Protein 8HF2 (pdb70)

Structure (mmCIF, N/CA/C/O backbone):
data_8HF2
#
_entry.id   8HF2
#
_cell.length_a   1.00
_cell.length_b   1.00
_cell.length_c   1.00
_cell.angle_alpha   90.00
_cell.angle_beta   90.00
_cell.angle_gamma   90.00
#
_symmetry.space_group_name_H-M   'P 1'
#
loop_
_atom_site.group_PDB
_atom_site.id
_atom_site.type_symbol
_atom_site.label_atom_id
_atom_site.label_alt_id
_atom_site.label_comp_id
_atom_site.label_asym_id
_atom_site.label_entity_id
_atom_site.label_seq_id
_atom_site.pdbx_PDB_ins_code
_atom_site.Cartn_x
_atom_site.Cartn_y
_atom_site.Cartn_z
_atom_site.occupancy
_atom_site.B_iso_or_equiv
_atom_site.auth_seq_id
_atom_site.auth_comp_id
_atom_site.auth_asym_id
_atom_site.auth_atom_id
_atom_site.pdbx_PDB_model_num
ATOM 1 N N . VAL A 1 19 ? 118.796 145.821 157.079 1.00 109.56 19 VAL A N 1
ATOM 2 C CA . VAL A 1 19 ? 119.818 144.867 156.672 1.00 109.56 19 VAL A CA 1
ATOM 3 C C . VAL A 1 19 ? 119.362 144.152 155.408 1.00 109.56 19 VAL A C 1
ATOM 4 O O . VAL A 1 19 ? 120.170 143.581 154.680 1.00 109.56 19 VAL A O 1
ATOM 8 N N . LYS A 1 20 ? 118.052 144.194 155.157 1.00 113.47 20 LYS A N 1
ATOM 9 C CA . LYS A 1 20 ? 117.499 143.696 153.901 1.00 113.47 20 LYS A CA 1
ATOM 10 C C . LYS A 1 20 ? 118.331 144.132 152.701 1.00 113.47 20 LYS A C 1
ATOM 11 O O . LYS A 1 20 ? 118.415 143.415 151.689 1.00 113.47 20 LYS A O 1
ATOM 17 N N . PHE A 1 21 ? 118.968 145.294 152.813 1.00 110.98 21 PHE A N 1
ATOM 18 C CA . PHE A 1 21 ? 119.529 145.975 151.658 1.00 110.98 21 PHE A CA 1
ATOM 19 C C . PHE A 1 21 ? 120.575 145.126 150.953 1.00 110.98 21 PHE A C 1
ATOM 20 O O . PHE A 1 21 ? 120.512 144.924 149.735 1.00 110.98 21 PHE A O 1
ATOM 28 N N . THR A 1 22 ? 121.569 144.654 151.701 1.00 103.62 22 THR A N 1
ATOM 29 C CA . THR A 1 22 ? 122.669 143.924 151.088 1.00 103.62 22 THR A CA 1
ATOM 30 C C . THR A 1 22 ? 122.172 142.672 150.388 1.00 103.62 22 THR A C 1
ATOM 31 O O . THR A 1 22 ? 122.671 142.308 149.321 1.00 103.62 22 THR A O 1
ATOM 35 N N . THR A 1 23 ? 121.200 141.994 150.987 1.00 98.97 23 THR A N 1
ATOM 36 C CA . THR A 1 23 ? 120.649 140.796 150.372 1.00 98.97 23 THR A CA 1
ATOM 37 C C . THR A 1 23 ? 120.020 141.137 149.039 1.00 98.97 23 THR A C 1
ATOM 38 O O . THR A 1 23 ? 120.297 140.501 148.008 1.00 98.97 23 THR A O 1
ATOM 42 N N . TYR A 1 24 ? 119.132 142.124 149.061 1.00 98.08 24 TYR A N 1
ATOM 43 C CA . TYR A 1 24 ? 118.517 142.600 147.836 1.00 98.08 24 TYR A CA 1
ATOM 44 C C . TYR A 1 24 ? 119.579 142.842 146.779 1.00 98.08 24 TYR A C 1
ATOM 45 O O . TYR A 1 24 ? 119.502 142.324 145.657 1.00 98.08 24 TYR A O 1
ATOM 54 N N . SER A 1 25 ? 120.608 143.596 147.156 1.00 97.54 25 SER A N 1
ATOM 55 C CA . SER A 1 25 ? 121.631 144.004 146.203 1.00 97.54 25 SER A CA 1
ATOM 56 C C . SER A 1 25 ? 122.362 142.793 145.639 1.00 97.54 25 SER A C 1
ATOM 57 O O . SER A 1 25 ? 122.587 142.691 144.429 1.00 97.54 25 SER A O 1
ATOM 60 N N . ALA A 1 26 ? 122.754 141.872 146.504 1.00 92.46 26 ALA A N 1
ATOM 61 C CA . ALA A 1 26 ? 123.519 140.726 146.040 1.00 92.46 26 ALA A CA 1
ATOM 62 C C . ALA A 1 26 ? 122.710 139.920 145.047 1.00 92.46 26 ALA A C 1
ATOM 63 O O . ALA A 1 26 ? 123.173 139.610 143.938 1.00 92.46 26 ALA A O 1
ATOM 65 N N . ALA A 1 27 ? 121.485 139.575 145.421 1.00 87.79 27 ALA A N 1
ATOM 66 C CA . ALA A 1 27 ? 120.682 138.722 144.564 1.00 87.79 27 ALA A CA 1
ATOM 67 C C . ALA A 1 27 ? 120.412 139.393 143.226 1.00 87.79 27 ALA A C 1
ATOM 68 O O . ALA A 1 27 ? 120.447 138.751 142.158 1.00 87.79 27 ALA A O 1
ATOM 70 N N . VAL A 1 28 ? 120.160 140.700 143.255 1.00 86.90 28 VAL A N 1
ATOM 71 C CA . VAL A 1 28 ? 119.859 141.403 142.020 1.00 86.90 28 VAL A CA 1
ATOM 72 C C . VAL A 1 28 ? 121.090 141.442 141.137 1.00 86.90 28 VAL A C 1
ATOM 73 O O . VAL A 1 28 ? 121.019 141.252 139.918 1.00 86.90 28 VAL A O 1
ATOM 77 N N . HIS A 1 29 ? 122.252 141.693 141.745 1.00 85.95 29 HIS A N 1
ATOM 78 C CA . HIS A 1 29 ? 123.506 141.591 141.022 1.00 85.95 29 HIS A CA 1
ATOM 79 C C . HIS A 1 29 ? 123.572 140.266 140.287 1.00 85.95 29 HIS A C 1
ATOM 80 O O . HIS A 1 29 ? 123.870 140.204 139.085 1.00 85.95 29 HIS A O 1
ATOM 87 N N . LYS A 1 30 ? 123.248 139.197 141.003 1.00 78.94 30 LYS A N 1
ATOM 88 C CA . LYS A 1 30 ? 123.373 137.869 140.434 1.00 78.94 30 LYS A CA 1
ATOM 89 C C . LYS A 1 30 ? 122.534 137.745 139.171 1.00 78.94 30 LYS A C 1
ATOM 90 O O . LYS A 1 30 ? 123.045 137.446 138.084 1.00 78.94 30 LYS A O 1
ATOM 96 N N . VAL A 1 31 ? 121.236 137.999 139.292 1.00 77.07 31 VAL A N 1
ATOM 97 C CA . VAL A 1 31 ? 120.380 137.734 138.140 1.00 77.07 31 VAL A CA 1
ATOM 98 C C . VAL A 1 31 ? 120.693 138.688 137.011 1.00 77.07 31 VAL A C 1
ATOM 99 O O . VAL A 1 31 ? 120.522 138.354 135.832 1.00 77.07 31 VAL A O 1
ATOM 103 N N . LEU A 1 32 ? 121.096 139.907 137.337 1.00 70.94 32 LEU A N 1
ATOM 104 C CA . LEU A 1 32 ? 121.399 140.850 136.285 1.00 70.94 32 LEU A CA 1
ATOM 105 C C . LEU A 1 32 ? 122.555 140.349 135.439 1.00 70.94 32 LEU A C 1
ATOM 106 O O . LEU A 1 32 ? 122.496 140.376 134.199 1.00 70.94 32 LEU A O 1
ATOM 111 N N . VAL A 1 33 ? 123.614 139.885 136.095 1.00 65.75 33 VAL A N 1
ATOM 112 C CA . VAL A 1 33 ? 124.687 139.236 135.355 1.00 65.75 33 VAL A CA 1
ATOM 113 C C . VAL A 1 33 ? 124.122 138.111 134.505 1.00 65.75 33 VAL A C 1
ATOM 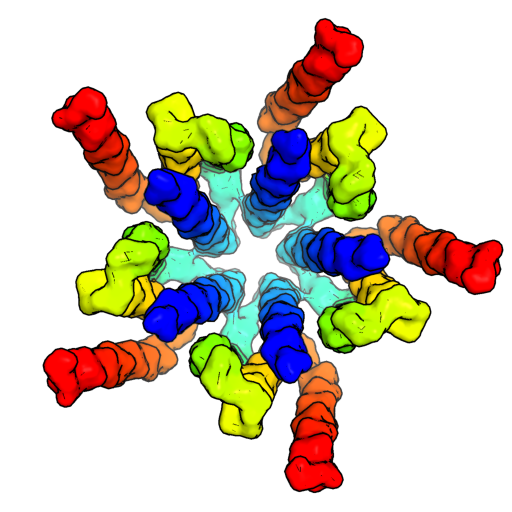114 O O . VAL A 1 33 ? 124.481 137.954 133.327 1.00 65.75 33 VAL A O 1
ATOM 118 N N . MET A 1 34 ? 123.223 137.313 135.085 1.00 67.35 34 MET A N 1
ATOM 119 C CA . MET A 1 34 ? 122.661 136.194 134.339 1.00 67.35 34 MET A CA 1
ATOM 120 C C . MET A 1 34 ? 122.098 136.672 133.006 1.00 67.35 34 MET A C 1
ATOM 121 O O . MET A 1 34 ? 122.503 136.202 131.935 1.00 67.35 34 MET A O 1
ATOM 126 N N . VAL A 1 35 ? 121.176 137.629 133.057 1.00 68.19 35 VAL A N 1
ATOM 127 C CA . VAL A 1 35 ? 120.452 137.996 131.844 1.00 68.19 35 VAL A CA 1
ATOM 128 C C . VAL A 1 35 ? 121.386 138.657 130.853 1.00 68.19 35 VAL A C 1
ATOM 129 O O . VAL A 1 35 ? 121.250 138.482 129.637 1.00 68.19 35 VAL A O 1
ATOM 133 N N . ASN A 1 36 ? 122.322 139.470 131.337 1.00 63.00 36 ASN A N 1
ATOM 134 C CA . ASN A 1 36 ? 123.260 140.076 130.404 1.00 63.00 36 ASN A CA 1
ATOM 135 C C . ASN A 1 36 ? 124.002 139.003 129.621 1.00 63.00 36 ASN A C 1
ATOM 136 O O . ASN A 1 36 ? 124.094 139.050 128.382 1.00 63.00 36 ASN A O 1
ATOM 141 N N . ALA A 1 37 ? 124.537 138.012 130.326 1.00 57.59 37 ALA A N 1
ATOM 142 C CA . ALA A 1 37 ? 125.274 136.981 129.625 1.00 57.59 37 ALA A CA 1
ATOM 143 C C . ALA A 1 37 ? 124.375 136.260 128.652 1.00 57.59 37 ALA A C 1
ATOM 144 O O . ALA A 1 37 ? 124.789 135.917 127.542 1.00 57.59 37 ALA A O 1
ATOM 146 N N . GLY A 1 38 ? 123.135 136.033 129.047 1.00 66.49 38 GLY A N 1
ATOM 147 C CA . GLY A 1 38 ? 122.224 135.329 128.167 1.00 66.49 38 GLY A CA 1
ATOM 148 C C . GLY A 1 38 ? 121.942 136.096 126.888 1.00 66.49 38 GLY A C 1
ATOM 149 O O . GLY A 1 38 ? 121.819 135.512 125.809 1.00 66.49 38 GLY A O 1
ATOM 150 N N . ILE A 1 39 ? 121.839 137.419 126.990 1.00 62.91 39 ILE A N 1
ATOM 151 C CA . ILE A 1 39 ? 121.522 138.183 125.798 1.00 62.91 39 ILE A CA 1
ATOM 152 C C . ILE A 1 39 ? 122.709 138.166 124.868 1.00 62.91 39 ILE A C 1
ATOM 153 O O . ILE A 1 39 ? 122.559 138.089 123.638 1.00 62.91 39 ILE A O 1
ATOM 158 N N . LEU A 1 40 ? 123.906 138.239 125.436 1.00 58.23 40 LEU A N 1
ATOM 159 C CA . LEU A 1 40 ? 125.085 138.091 124.604 1.00 58.23 40 LEU A CA 1
ATOM 160 C C . LEU A 1 40 ? 125.089 136.724 123.944 1.00 58.23 40 LEU A C 1
ATOM 161 O O . LEU A 1 40 ? 125.418 136.586 122.755 1.00 58.23 40 LEU A O 1
ATOM 166 N N . GLY A 1 41 ? 124.682 135.707 124.691 1.00 63.58 41 GLY A N 1
ATOM 167 C CA . GLY A 1 41 ? 124.596 134.382 124.120 1.00 63.58 41 GLY A CA 1
ATOM 168 C C . GLY A 1 41 ? 123.698 134.369 122.910 1.00 63.58 41 GLY A C 1
ATOM 169 O O . GLY A 1 41 ? 124.060 133.852 121.852 1.00 63.58 41 GLY A O 1
ATOM 170 N N . LEU A 1 42 ? 122.524 134.963 123.042 1.00 66.63 42 LEU A N 1
ATOM 171 C CA . LEU A 1 42 ? 121.612 135.040 121.914 1.00 66.63 42 LEU A CA 1
ATOM 172 C C . LEU A 1 42 ? 122.275 135.688 120.721 1.00 66.63 42 LEU A C 1
ATOM 173 O O . LEU A 1 42 ? 122.446 135.052 119.676 1.00 66.63 42 LEU A O 1
ATOM 178 N N . LEU A 1 43 ? 122.689 136.936 120.855 1.00 67.72 43 LEU A N 1
ATOM 179 C CA . LEU A 1 43 ? 123.209 137.579 119.663 1.00 67.72 43 LEU A CA 1
ATOM 180 C C . LEU A 1 43 ? 124.561 137.023 119.247 1.00 67.72 43 LEU A C 1
ATOM 181 O O . LEU A 1 43 ? 125.178 137.572 118.331 1.00 67.72 43 LEU A O 1
ATOM 186 N N . GLN A 1 44 ? 125.021 135.932 119.854 1.00 62.70 44 GLN A N 1
ATOM 187 C CA . GLN A 1 44 ? 125.993 135.105 119.156 1.00 62.70 44 GLN A CA 1
ATOM 188 C C . GLN A 1 44 ? 125.379 134.368 117.998 1.00 62.70 44 GLN A C 1
ATOM 189 O O . GLN A 1 44 ? 126.056 133.564 117.352 1.00 62.70 44 GLN A O 1
ATOM 195 N N . LEU A 1 45 ? 124.113 134.636 117.723 1.00 67.38 45 LEU A N 1
ATOM 196 C CA . LEU A 1 45 ? 123.317 133.810 116.843 1.00 67.38 45 LEU A CA 1
ATOM 197 C C . LEU A 1 45 ? 122.484 134.659 115.905 1.00 67.38 45 LEU A C 1
ATOM 198 O O . LEU A 1 45 ? 121.292 134.405 115.714 1.00 67.38 45 LEU A O 1
ATOM 203 N N . VAL A 1 46 ? 123.102 135.664 115.308 1.00 71.37 46 VAL A N 1
ATOM 204 C CA . VAL A 1 46 ? 122.381 136.725 114.636 1.00 71.37 46 VAL A CA 1
ATOM 205 C C . VAL A 1 46 ? 122.345 136.477 113.144 1.00 71.37 46 VAL A C 1
ATOM 206 O O . VAL A 1 46 ? 121.290 136.181 112.574 1.00 71.37 46 VAL A O 1
ATOM 210 N N . SER A 1 47 ? 123.502 136.590 112.506 1.00 75.15 47 SER A N 1
ATOM 211 C CA . SER A 1 47 ? 123.562 136.512 111.055 1.00 75.15 47 SER A CA 1
ATOM 212 C C . SER A 1 47 ? 124.825 135.785 110.647 1.00 75.15 47 SER A C 1
ATOM 213 O O . SER A 1 47 ? 125.923 136.342 110.724 1.00 75.15 47 SER A O 1
ATOM 216 N N . GLN A 1 48 ? 124.658 134.552 110.196 1.00 83.70 48 GLN A N 1
ATOM 217 C CA . GLN A 1 48 ? 125.663 133.966 109.334 1.00 83.70 48 GLN A CA 1
ATOM 218 C C . GLN A 1 48 ? 125.655 134.633 107.964 1.00 83.70 48 GLN A C 1
ATOM 219 O O . GLN A 1 48 ? 126.492 134.298 107.119 1.00 83.70 48 GLN A O 1
ATOM 225 N N . GLN A 1 49 ? 124.734 135.576 107.740 1.00 77.36 49 GLN A N 1
ATOM 226 C CA . GLN A 1 49 ? 124.623 136.265 106.460 1.00 77.36 49 GLN A CA 1
ATOM 227 C C . GLN A 1 49 ? 125.596 137.432 106.388 1.00 77.36 49 GLN A C 1
ATOM 228 O O . GLN A 1 49 ? 126.474 137.474 105.520 1.00 77.36 49 GLN A O 1
ATOM 234 N N . SER A 1 50 ? 125.448 138.385 107.298 1.00 81.01 50 SER A N 1
ATOM 235 C CA . SER A 1 50 ? 126.250 139.594 107.327 1.00 81.01 50 SER A CA 1
ATOM 236 C C . SER A 1 50 ? 126.745 139.838 108.740 1.00 81.01 50 SER A C 1
ATOM 237 O O . SER A 1 50 ? 126.423 139.105 109.678 1.00 81.01 50 SER A O 1
ATOM 240 N N . SER A 1 51 ? 127.529 140.896 108.876 1.00 77.15 51 SER A N 1
ATOM 241 C CA . SER A 1 51 ? 128.056 141.301 110.161 1.00 77.15 51 SER A CA 1
ATOM 242 C C . SER A 1 51 ? 127.177 142.384 110.765 1.00 77.15 51 SER A C 1
ATOM 243 O O . SER A 1 51 ? 126.563 143.177 110.046 1.00 77.15 51 SER A O 1
ATOM 246 N N . VAL A 1 52 ? 127.109 142.395 112.090 1.00 78.22 52 VAL A N 1
ATOM 247 C CA . VAL A 1 52 ? 126.379 143.400 112.847 1.00 78.22 52 VAL A CA 1
ATOM 248 C C . VAL A 1 52 ? 127.221 144.002 113.942 1.00 78.22 52 VAL A C 1
ATOM 249 O O . VAL A 1 52 ? 126.722 144.817 114.718 1.00 78.22 52 VAL A O 1
ATOM 253 N N . LEU A 1 53 ? 128.467 143.580 114.063 1.00 79.52 53 LEU A N 1
ATOM 254 C CA . LEU A 1 53 ? 129.393 144.306 114.900 1.00 79.52 53 LEU A CA 1
ATOM 255 C C . LEU A 1 53 ? 129.634 145.708 114.377 1.00 79.52 53 LEU A C 1
ATOM 256 O O . LEU A 1 53 ? 129.751 146.645 115.171 1.00 79.52 53 LEU A O 1
ATOM 261 N N . GLU A 1 54 ? 129.707 145.869 113.061 1.00 85.84 54 GLU A N 1
ATOM 262 C CA . GLU A 1 54 ? 129.924 147.176 112.454 1.00 85.84 54 GLU A CA 1
ATOM 263 C C . GLU A 1 54 ? 128.625 147.960 112.433 1.00 85.84 54 GLU A C 1
ATOM 264 O O . GLU A 1 54 ? 128.513 149.018 113.059 1.00 85.84 54 GLU A O 1
ATOM 270 N N . THR A 1 55 ? 127.629 147.449 111.723 1.00 85.71 55 THR A N 1
ATOM 271 C CA . THR A 1 55 ? 126.285 147.952 111.901 1.00 85.71 55 THR A CA 1
ATOM 272 C C . THR A 1 55 ? 125.956 147.992 113.382 1.00 85.71 55 THR A C 1
ATOM 273 O O . THR A 1 55 ? 126.459 147.190 114.170 1.00 85.71 55 THR A O 1
ATOM 277 N N . HIS A 1 56 ? 125.120 148.946 113.764 1.00 88.03 56 HIS A N 1
ATOM 278 C CA . HIS A 1 56 ? 124.710 149.116 115.150 1.00 88.03 56 HIS A CA 1
ATOM 279 C C . HIS A 1 56 ? 125.900 149.324 116.084 1.00 88.03 56 HIS A C 1
ATOM 280 O O . HIS A 1 56 ? 125.758 149.226 117.306 1.00 88.03 56 HIS A O 1
ATOM 287 N N . LYS A 1 57 ? 127.070 149.628 115.513 1.00 88.18 57 LYS A N 1
ATOM 288 C CA . LYS A 1 57 ? 128.276 149.852 116.301 1.00 88.18 57 LYS A CA 1
ATOM 289 C C . LYS A 1 57 ? 127.981 150.638 117.565 1.00 88.18 57 LYS A C 1
ATOM 290 O O . LYS A 1 57 ? 128.454 150.297 118.658 1.00 88.18 57 LYS A O 1
ATOM 296 N N . ALA A 1 58 ? 127.190 151.692 117.427 1.00 90.49 58 ALA A N 1
ATOM 297 C CA . ALA A 1 58 ? 127.015 152.639 118.512 1.00 90.49 58 ALA A CA 1
ATOM 298 C C . ALA A 1 58 ? 126.583 151.933 119.782 1.00 90.49 58 ALA A C 1
ATOM 299 O O . ALA A 1 58 ? 127.030 152.274 120.886 1.00 90.49 58 ALA A O 1
ATOM 301 N N . ALA A 1 59 ? 125.718 150.935 119.642 1.00 86.78 59 ALA A N 1
ATOM 302 C CA . ALA A 1 59 ? 125.152 150.295 120.817 1.00 86.78 59 ALA A CA 1
ATOM 303 C C . ALA A 1 59 ? 126.239 149.625 121.638 1.00 86.78 59 ALA A C 1
ATOM 304 O O . ALA A 1 59 ? 126.342 149.845 122.846 1.00 86.78 59 ALA A O 1
ATOM 306 N N . PHE A 1 60 ? 127.072 148.816 120.990 1.00 82.25 60 PHE A N 1
ATOM 307 C CA . PHE A 1 60 ? 128.175 148.183 121.699 1.00 82.25 60 PHE A CA 1
ATOM 308 C C . PHE A 1 60 ? 129.114 149.232 122.269 1.00 82.25 60 PHE A C 1
ATOM 309 O O . PHE A 1 60 ? 129.608 149.107 123.407 1.00 82.25 60 PHE A O 1
ATOM 317 N N . LEU A 1 61 ? 129.383 150.269 121.479 1.00 88.87 61 LEU A N 1
ATOM 318 C CA . LEU A 1 61 ? 130.332 151.285 121.905 1.00 88.87 61 LEU A CA 1
ATOM 319 C C . LEU A 1 61 ? 129.870 151.935 123.195 1.00 88.87 61 LEU A C 1
ATOM 320 O O . LEU A 1 61 ? 130.687 152.331 124.033 1.00 88.87 61 LEU A O 1
ATOM 325 N N . CYS A 1 62 ? 128.559 152.035 123.377 1.00 86.71 62 CYS A N 1
ATOM 326 C CA . CYS A 1 62 ? 128.037 152.568 124.628 1.00 86.71 62 CYS A CA 1
ATOM 327 C C . CYS A 1 62 ? 127.965 151.478 125.683 1.00 86.71 62 CYS A C 1
ATOM 328 O O . CYS A 1 62 ? 128.109 151.744 126.883 1.00 86.71 62 CYS A O 1
ATOM 331 N N . PHE A 1 63 ? 127.759 150.248 125.234 1.00 84.18 63 PHE A N 1
ATOM 332 C CA . PHE A 1 63 ? 127.574 149.138 126.148 1.00 84.18 63 PHE A CA 1
ATOM 333 C C . PHE A 1 63 ? 128.783 148.968 127.039 1.00 84.18 63 PHE A C 1
ATOM 334 O O . PHE A 1 63 ? 128.662 148.743 128.251 1.00 84.18 63 PHE A O 1
ATOM 342 N N . CYS A 1 64 ? 129.964 149.014 126.434 1.00 86.36 64 CYS A N 1
ATOM 343 C CA . CYS A 1 64 ? 131.173 148.754 127.206 1.00 86.36 64 CYS A CA 1
ATOM 344 C C . CYS A 1 64 ? 131.287 149.734 128.370 1.00 86.36 64 CYS A C 1
ATOM 345 O O . CYS A 1 64 ? 131.433 149.335 129.534 1.00 86.36 64 CYS A O 1
ATOM 348 N N . VAL A 1 65 ? 131.197 151.025 128.070 1.00 83.70 65 VAL A N 1
ATOM 349 C CA . VAL A 1 65 ? 131.358 152.013 129.127 1.00 83.70 65 VAL A CA 1
ATOM 350 C C . VAL A 1 65 ? 130.241 151.869 130.144 1.00 83.70 65 VAL A C 1
ATOM 351 O O . VAL A 1 65 ? 130.452 152.059 131.347 1.00 83.70 65 VAL A O 1
ATOM 355 N N . PHE A 1 66 ? 129.043 151.533 129.682 1.00 83.40 66 PHE A N 1
ATOM 356 C CA . PHE A 1 66 ? 127.926 151.367 130.598 1.00 83.40 66 PHE A CA 1
ATOM 357 C C . PHE A 1 66 ? 128.228 150.310 131.647 1.00 83.40 66 PHE A C 1
ATOM 358 O O . PHE A 1 66 ? 128.232 150.576 132.855 1.00 83.40 66 PHE A O 1
ATOM 366 N N . ILE A 1 67 ? 128.472 149.084 131.198 1.00 80.43 67 ILE A N 1
ATOM 367 C CA . ILE A 1 67 ? 128.753 148.015 132.139 1.00 80.43 67 ILE A CA 1
ATOM 368 C C . ILE A 1 67 ? 129.981 148.346 132.965 1.00 80.43 67 ILE A C 1
ATOM 369 O O . ILE A 1 67 ? 130.156 147.833 134.078 1.00 80.43 67 ILE A O 1
ATOM 374 N N . LEU A 1 68 ? 130.858 149.207 132.452 1.00 83.18 68 LEU A N 1
ATOM 375 C CA . LEU A 1 68 ? 132.010 149.583 133.258 1.00 83.18 68 LEU A CA 1
ATOM 376 C C . LEU A 1 68 ? 131.578 150.427 134.442 1.00 83.18 68 LEU A C 1
ATOM 377 O O . LEU A 1 68 ? 132.026 150.215 135.580 1.00 83.18 68 LEU A O 1
ATOM 382 N N . PHE A 1 69 ? 130.720 151.409 134.179 1.00 83.48 69 PHE A N 1
ATOM 383 C CA . PHE A 1 69 ? 130.057 152.111 135.265 1.00 83.48 69 PHE A CA 1
ATOM 384 C C . PHE A 1 69 ? 129.463 151.112 136.241 1.00 83.48 69 PHE A C 1
ATOM 385 O O . PHE A 1 69 ? 129.601 151.251 137.464 1.00 83.48 69 PHE A O 1
ATOM 393 N N . TYR A 1 70 ? 128.838 150.071 135.709 1.00 80.79 70 TYR A N 1
ATOM 394 C CA . TYR A 1 70 ? 128.216 149.069 136.561 1.00 80.79 70 TYR A CA 1
ATOM 395 C C . TYR A 1 70 ? 129.223 148.486 137.541 1.00 80.79 70 TYR A C 1
ATOM 396 O O . TYR A 1 70 ? 129.001 148.470 138.760 1.00 80.79 70 TYR A O 1
ATOM 405 N N . ALA A 1 71 ? 130.332 147.984 137.007 1.00 83.71 71 ALA A N 1
ATOM 406 C CA . ALA A 1 71 ? 131.323 147.316 137.845 1.00 83.71 71 ALA A CA 1
ATOM 407 C C . ALA A 1 71 ? 131.869 148.265 138.898 1.00 83.71 71 ALA A C 1
ATOM 408 O O . ALA A 1 71 ? 131.941 147.929 140.092 1.00 83.71 71 ALA A O 1
ATOM 410 N N . VAL A 1 72 ? 132.274 149.462 138.472 1.00 87.01 72 VAL A N 1
ATOM 411 C CA . VAL A 1 72 ? 132.887 150.386 139.415 1.00 87.01 72 VAL A CA 1
ATOM 412 C C . VAL A 1 72 ? 131.910 150.834 140.480 1.00 87.01 72 VAL A C 1
ATOM 413 O O . VAL A 1 72 ? 132.334 151.253 141.561 1.00 87.01 72 VAL A O 1
ATOM 417 N N . LEU A 1 73 ? 130.616 150.776 140.200 1.00 90.83 73 LEU A N 1
ATOM 418 C CA . LEU A 1 73 ? 129.660 151.068 141.253 1.00 90.83 73 LEU A CA 1
ATOM 419 C C . LEU A 1 73 ? 129.561 149.916 142.236 1.00 90.83 73 LEU A C 1
ATOM 420 O O . LEU A 1 73 ? 129.674 150.118 143.454 1.00 90.83 73 LEU A O 1
ATOM 425 N N . ARG A 1 74 ? 129.368 148.709 141.719 1.00 86.72 74 ARG A N 1
ATOM 426 C CA . ARG A 1 74 ? 129.202 147.563 142.602 1.00 86.72 74 ARG A CA 1
ATOM 427 C C . ARG A 1 74 ? 130.383 147.435 143.548 1.00 86.72 74 ARG A C 1
ATOM 428 O O . ARG A 1 74 ? 130.228 146.995 144.693 1.00 86.72 74 ARG A O 1
ATOM 436 N N . VAL A 1 75 ? 131.575 147.804 143.087 1.00 89.92 75 VAL A N 1
ATOM 437 C CA . VAL A 1 75 ? 132.747 147.601 143.933 1.00 89.92 75 VAL A CA 1
ATOM 438 C C . VAL A 1 75 ? 132.663 148.462 145.177 1.00 89.92 75 VAL A C 1
ATOM 439 O O . VAL A 1 75 ? 132.795 147.964 146.301 1.00 89.92 75 VAL A O 1
ATOM 443 N N . ARG A 1 76 ? 132.446 149.758 145.011 1.00 97.92 76 ARG A N 1
ATOM 444 C CA . ARG A 1 76 ? 132.367 150.611 146.178 1.00 97.92 76 ARG A CA 1
ATOM 445 C C . ARG A 1 76 ? 131.162 150.248 147.020 1.00 97.92 76 ARG A C 1
ATOM 446 O O . ARG A 1 76 ? 131.193 150.398 148.248 1.00 97.92 76 ARG A O 1
ATOM 454 N N . GLU A 1 77 ? 130.098 149.758 146.386 1.00 102.24 77 GLU A N 1
ATOM 455 C CA . GLU A 1 77 ? 128.952 149.302 147.161 1.00 102.24 77 GLU A CA 1
ATOM 456 C C . GLU A 1 77 ? 129.365 148.202 148.123 1.00 102.24 77 GLU A C 1
ATOM 457 O O . GLU A 1 77 ? 129.139 148.295 149.334 1.00 102.24 77 GLU A O 1
ATOM 463 N N . ALA A 1 78 ? 129.991 147.151 147.594 1.00 103.69 78 ALA A N 1
ATOM 464 C CA . ALA A 1 78 ? 130.445 146.065 148.451 1.00 103.69 78 ALA A CA 1
ATOM 465 C C . ALA A 1 78 ? 131.496 146.540 149.441 1.00 103.69 78 ALA A C 1
ATOM 466 O O . ALA A 1 78 ? 131.651 145.943 150.514 1.00 103.69 78 ALA A O 1
ATOM 468 N N . MET A 1 79 ? 132.216 147.606 149.108 1.00 108.25 79 MET A N 1
ATOM 469 C CA . MET A 1 79 ? 133.150 148.186 150.056 1.00 108.25 79 MET A CA 1
ATOM 470 C C . MET A 1 79 ? 132.424 148.771 151.257 1.00 108.25 79 MET A C 1
ATOM 471 O O . MET A 1 79 ? 132.880 148.616 152.395 1.00 108.25 79 MET A O 1
ATOM 476 N N . ASP A 1 80 ? 131.302 149.440 151.011 1.00 115.15 80 ASP A N 1
ATOM 477 C CA . ASP A 1 80 ? 130.622 150.251 152.011 1.00 115.15 80 ASP A CA 1
ATOM 478 C C . ASP A 1 80 ? 129.590 149.459 152.808 1.00 115.15 80 ASP A C 1
ATOM 479 O O . ASP A 1 80 ? 128.757 150.072 153.483 1.00 115.15 80 ASP A O 1
ATOM 484 N N . VAL A 1 81 ? 129.616 148.127 152.738 1.00 117.91 81 VAL A N 1
ATOM 485 C CA . VAL A 1 81 ? 128.562 147.329 153.377 1.00 117.91 81 VAL A CA 1
ATOM 486 C C . VAL A 1 81 ? 128.625 147.474 154.889 1.00 117.91 81 VAL A C 1
ATOM 487 O O . VAL A 1 81 ? 127.644 147.854 155.537 1.00 117.91 81 VAL A O 1
ATOM 491 N N . ARG A 1 82 ? 129.769 147.138 155.478 1.00 119.62 82 ARG A N 1
ATOM 492 C CA . ARG A 1 82 ? 129.858 147.063 156.931 1.00 119.62 82 ARG A CA 1
ATOM 493 C C . ARG A 1 82 ? 129.741 148.443 157.559 1.00 119.62 82 ARG A C 1
ATOM 494 O O . ARG A 1 82 ? 129.381 148.572 158.735 1.00 119.62 82 ARG A O 1
ATOM 502 N N . LEU A 1 83 ? 130.037 149.487 156.788 1.00 126.60 83 LEU A N 1
ATOM 503 C CA . LEU A 1 83 ? 130.142 150.819 157.368 1.00 126.60 83 LEU A CA 1
ATOM 504 C C . LEU A 1 83 ? 128.768 151.419 157.630 1.00 126.60 83 LEU A C 1
ATOM 505 O O . LEU A 1 83 ? 128.512 151.967 158.707 1.00 126.60 83 LEU A O 1
ATOM 510 N N . GLN A 1 84 ? 127.862 151.318 156.655 1.00 129.16 84 GLN A N 1
ATOM 511 C CA . GLN A 1 84 ? 126.631 152.077 156.720 1.00 129.16 84 GLN A CA 1
ATOM 512 C C . GLN A 1 84 ? 125.470 151.355 156.051 1.00 129.16 84 GLN A C 1
ATOM 513 O O . GLN A 1 84 ? 125.614 150.895 154.911 1.00 129.16 84 GLN A O 1
ATOM 519 N N . PRO A 1 85 ? 124.323 151.241 156.726 1.00 131.58 85 PRO A N 1
ATOM 520 C CA . PRO A 1 85 ? 123.115 150.764 156.045 1.00 131.58 85 PRO A CA 1
ATOM 521 C C . PRO A 1 85 ? 122.259 151.906 155.522 1.00 131.58 85 PRO A C 1
ATOM 522 O O . PRO A 1 85 ? 121.122 151.695 155.092 1.00 131.58 85 PRO A O 1
ATOM 526 N N . GLY A 1 86 ? 122.797 153.118 155.562 1.00 128.11 86 GLY A N 1
ATOM 527 C CA . GLY A 1 86 ? 122.021 154.321 155.352 1.00 128.11 86 GLY A CA 1
ATOM 528 C C . GLY A 1 86 ? 121.785 154.657 153.895 1.00 128.11 86 GLY A C 1
ATOM 529 O O . GLY A 1 86 ? 121.885 153.814 153.002 1.00 128.11 86 GLY A O 1
ATOM 530 N N . LEU A 1 87 ? 121.465 155.930 153.664 1.00 125.49 87 LEU A N 1
ATOM 531 C CA . LEU A 1 87 ? 121.095 156.389 152.333 1.00 125.49 87 LEU A CA 1
ATOM 532 C C . LEU A 1 87 ? 122.305 156.526 151.421 1.00 125.49 87 LEU A C 1
ATOM 533 O O . LEU A 1 87 ? 122.211 156.281 150.213 1.00 125.49 87 LEU A O 1
ATOM 538 N N . VAL A 1 88 ? 123.431 156.959 151.974 1.00 126.47 88 VAL A N 1
ATOM 539 C CA . VAL A 1 88 ? 124.642 157.187 151.197 1.00 126.47 88 VAL A CA 1
ATOM 540 C C . VAL A 1 88 ? 124.934 155.947 150.357 1.00 126.47 88 VAL A C 1
ATOM 541 O O . VAL A 1 88 ? 125.007 156.040 149.124 1.00 126.47 88 VAL A O 1
ATOM 545 N N . PRO A 1 89 ? 125.092 154.771 150.965 1.00 122.65 89 PRO A N 1
ATOM 546 C CA . PRO A 1 89 ? 125.290 153.563 150.157 1.00 122.65 89 PRO A CA 1
ATOM 547 C C . PRO A 1 89 ? 124.064 153.184 149.365 1.00 122.65 89 PRO A C 1
ATOM 548 O O . PRO A 1 89 ? 124.167 152.522 148.322 1.00 122.65 89 PRO A O 1
ATOM 552 N N . ARG A 1 90 ? 122.890 153.552 149.871 1.00 120.22 90 ARG A N 1
ATOM 553 C CA . ARG A 1 90 ? 121.648 153.238 149.187 1.00 120.22 90 ARG A CA 1
ATOM 554 C C . ARG A 1 90 ? 121.684 153.745 147.755 1.00 120.22 90 ARG A C 1
ATOM 555 O O . ARG A 1 90 ? 121.483 152.985 146.796 1.00 120.22 90 ARG A O 1
ATOM 563 N N . LEU A 1 91 ? 121.958 155.037 147.603 1.00 114.97 91 LEU A N 1
ATOM 564 C CA . LEU A 1 91 ? 122.035 155.646 146.281 1.00 114.97 91 LEU A CA 1
ATOM 565 C C . LEU A 1 91 ? 123.027 154.903 145.403 1.00 114.97 91 LEU A C 1
ATOM 566 O O . LEU A 1 91 ? 122.745 154.600 144.232 1.00 114.97 91 LEU A O 1
ATOM 571 N N . ILE A 1 92 ? 124.208 154.617 145.944 1.00 108.85 92 ILE A N 1
ATOM 572 C CA . ILE A 1 92 ? 125.265 154.008 145.153 1.00 108.85 92 ILE A CA 1
ATOM 573 C C . ILE A 1 92 ? 124.796 152.683 144.593 1.00 108.85 92 ILE A C 1
ATOM 574 O O . ILE A 1 92 ? 124.818 152.447 143.375 1.00 108.85 92 ILE A O 1
ATOM 579 N N . GLY A 1 93 ? 124.383 151.787 145.479 1.00 103.65 93 GLY A N 1
ATOM 580 C CA . GLY A 1 93 ? 123.957 150.482 145.031 1.00 103.65 93 GLY A CA 1
ATOM 581 C C . GLY A 1 93 ? 122.842 150.591 144.011 1.00 103.65 93 GLY A C 1
ATOM 582 O O . GLY A 1 93 ? 122.818 149.866 143.010 1.00 103.65 93 GLY A O 1
ATOM 583 N N . HIS A 1 94 ? 121.917 151.514 144.246 1.00 105.00 94 HIS A N 1
ATOM 584 C CA . HIS A 1 94 ? 120.764 151.595 143.365 1.00 105.00 94 HIS A CA 1
ATOM 585 C C . HIS A 1 94 ? 121.180 152.004 141.961 1.00 105.00 94 HIS A C 1
ATOM 586 O O . HIS A 1 94 ? 120.760 151.388 140.972 1.00 105.00 94 HIS A O 1
ATOM 593 N N . GLY A 1 95 ? 122.057 152.997 141.848 1.00 99.16 95 GLY A N 1
ATOM 594 C CA . GLY A 1 95 ? 122.499 153.405 140.526 1.00 99.16 95 GLY A CA 1
ATOM 595 C C . GLY A 1 95 ? 123.299 152.314 139.842 1.00 99.16 95 GLY A C 1
ATOM 596 O O . GLY A 1 95 ? 123.226 152.135 138.616 1.00 99.16 95 GLY A O 1
ATOM 597 N N . SER A 1 96 ? 124.086 151.588 140.625 1.00 92.93 96 SER A N 1
ATOM 598 C CA . SER A 1 96 ? 124.778 150.441 140.074 1.00 92.93 96 SER A CA 1
ATOM 599 C C . SER A 1 96 ? 123.792 149.495 139.422 1.00 92.93 96 SER A C 1
ATOM 600 O O . SER A 1 96 ? 123.977 149.082 138.272 1.00 92.93 96 SER A O 1
ATOM 603 N N . HIS A 1 97 ? 122.714 149.168 140.126 1.00 91.65 97 HIS A N 1
ATOM 604 C CA . HIS A 1 97 ? 121.735 148.277 139.526 1.00 91.65 97 HIS A CA 1
ATOM 605 C C . HIS A 1 97 ? 121.125 148.905 138.287 1.00 91.65 97 HIS A C 1
ATOM 606 O O . HIS A 1 97 ? 120.768 148.196 137.344 1.00 91.65 97 HIS A O 1
ATOM 613 N N . LEU A 1 98 ? 121.018 150.232 138.268 1.00 97.66 98 LEU A N 1
ATOM 614 C CA . LEU A 1 98 ? 120.440 150.910 137.109 1.00 97.66 98 LEU A CA 1
ATOM 615 C C . LEU A 1 98 ? 121.233 150.618 135.845 1.00 97.66 98 LEU A C 1
ATOM 616 O O . LEU A 1 98 ? 120.689 150.144 134.831 1.00 97.66 98 LEU A O 1
ATOM 621 N N . PHE A 1 99 ? 122.524 150.931 135.890 1.00 88.62 99 PHE A N 1
ATOM 622 C CA . PHE A 1 99 ? 123.293 150.994 134.651 1.00 88.62 99 PHE A CA 1
ATOM 623 C C . PHE A 1 99 ? 123.211 149.681 133.890 1.00 88.62 99 PHE A C 1
ATOM 624 O O . PHE A 1 99 ? 123.149 149.667 132.656 1.00 88.62 99 PHE A O 1
ATOM 632 N N . GLY A 1 100 ? 123.197 148.566 134.609 1.00 86.53 100 GLY A N 1
ATOM 633 C CA . GLY A 1 100 ? 123.286 147.286 133.937 1.00 86.53 100 GLY A CA 1
ATOM 634 C C . GLY A 1 100 ? 122.023 146.950 133.178 1.00 86.53 100 GLY A C 1
ATOM 635 O O . GLY A 1 100 ? 122.068 146.460 132.044 1.00 86.53 100 GLY A O 1
ATOM 636 N N . GLY A 1 101 ? 120.876 147.172 133.807 1.00 87.57 101 GLY A N 1
ATOM 637 C CA . GLY A 1 101 ? 119.634 147.022 133.083 1.00 87.57 101 GLY A CA 1
ATOM 638 C C . GLY A 1 101 ? 119.621 147.906 131.862 1.00 87.57 101 GLY A C 1
ATOM 639 O O . GLY A 1 101 ? 119.162 147.511 130.787 1.00 87.57 101 GLY A O 1
ATOM 640 N N . LEU A 1 102 ? 120.164 149.116 132.001 1.00 86.91 102 LEU A N 1
ATOM 641 C CA . LEU A 1 102 ? 120.251 149.990 130.838 1.00 86.91 102 LEU A CA 1
ATOM 642 C C . LEU A 1 102 ? 121.043 149.325 129.725 1.00 86.91 102 LEU A C 1
ATOM 643 O O . LEU A 1 102 ? 120.655 149.371 128.545 1.00 86.91 102 LEU A O 1
ATOM 648 N N . ALA A 1 103 ? 122.162 148.698 130.083 1.00 86.64 103 ALA A N 1
ATOM 649 C CA . ALA A 1 103 ? 123.019 148.073 129.086 1.00 86.64 103 ALA A CA 1
ATOM 650 C C . ALA A 1 103 ? 122.290 146.946 128.383 1.00 86.64 103 ALA A C 1
ATOM 651 O O . ALA A 1 103 ? 122.347 146.807 127.156 1.00 86.64 103 ALA A O 1
ATOM 653 N N . ALA A 1 104 ? 121.629 146.103 129.170 1.00 81.29 104 ALA A N 1
ATOM 654 C CA . ALA A 1 104 ? 120.863 145.018 128.588 1.00 81.29 104 ALA A CA 1
ATOM 655 C C . ALA A 1 104 ? 119.845 145.561 127.606 1.00 81.29 104 ALA A C 1
ATOM 656 O O . ALA A 1 104 ? 119.655 145.009 126.518 1.00 81.29 104 ALA A O 1
ATOM 658 N N . LEU A 1 105 ? 119.193 146.660 127.971 1.00 87.37 105 LEU A N 1
ATOM 659 C CA . LEU A 1 105 ? 118.241 147.285 127.064 1.00 87.37 105 LEU A CA 1
ATOM 660 C C . LEU A 1 105 ? 118.895 147.623 125.739 1.00 87.37 105 LEU A C 1
ATOM 661 O O . LEU A 1 105 ? 118.459 147.174 124.666 1.00 87.37 105 LEU A O 1
ATOM 666 N N . VAL A 1 106 ? 119.944 148.432 125.798 1.00 84.53 106 VAL A N 1
ATOM 667 C CA . VAL A 1 106 ? 120.570 148.904 124.575 1.00 84.53 106 VAL A CA 1
ATOM 668 C C . VAL A 1 106 ? 120.967 147.732 123.705 1.00 84.53 106 VAL A C 1
ATOM 669 O O . VAL A 1 106 ? 120.720 147.716 122.494 1.00 84.53 106 VAL A O 1
ATOM 673 N N . LEU A 1 107 ? 121.605 146.736 124.305 1.00 78.60 107 LEU A N 1
ATOM 674 C CA . LEU A 1 107 ? 122.101 145.627 123.512 1.00 78.60 107 LEU A CA 1
ATOM 675 C C . LEU A 1 107 ? 120.956 144.872 122.861 1.00 78.60 107 LEU A C 1
ATOM 676 O O . LEU A 1 107 ? 120.949 144.667 121.645 1.00 78.60 107 LEU A O 1
ATOM 681 N N . VAL A 1 108 ? 119.952 144.491 123.647 1.00 78.56 108 VAL A N 1
ATOM 682 C CA . VAL A 1 108 ? 118.880 143.666 123.119 1.00 78.56 108 VAL A CA 1
ATOM 683 C C . VAL A 1 108 ? 118.202 144.407 121.988 1.00 78.56 108 VAL A C 1
ATOM 684 O O . VAL A 1 108 ? 117.608 143.790 121.098 1.00 78.56 108 VAL A O 1
ATOM 688 N N . SER A 1 109 ? 118.274 145.736 122.022 1.00 87.36 109 SER A N 1
ATOM 689 C CA . SER A 1 109 ? 117.634 146.514 120.969 1.00 87.36 109 SER A CA 1
ATOM 690 C C . SER A 1 109 ? 117.921 145.926 119.601 1.00 87.36 109 SER A C 1
ATOM 691 O O . SER A 1 109 ? 117.042 145.880 118.734 1.00 87.36 109 SER A O 1
ATOM 694 N N . VAL A 1 110 ? 119.151 145.464 119.392 1.00 79.28 110 VAL A N 1
ATOM 695 C CA . VAL A 1 110 ? 119.593 145.094 118.061 1.00 79.28 110 VAL A CA 1
ATOM 696 C C . VAL A 1 110 ? 118.765 143.975 117.461 1.00 79.28 110 VAL A C 1
ATOM 697 O O . VAL A 1 110 ? 118.644 143.887 116.236 1.00 79.28 110 VAL A O 1
ATOM 701 N N . VAL A 1 111 ? 118.193 143.106 118.286 1.00 82.32 111 VAL A N 1
ATOM 702 C CA . VAL A 1 111 ? 117.325 142.074 117.742 1.00 82.32 111 VAL A CA 1
ATOM 703 C C . VAL A 1 111 ? 116.044 142.695 117.220 1.00 82.32 111 VAL A C 1
ATOM 704 O O . VAL A 1 111 ? 115.544 142.323 116.154 1.00 82.32 111 VAL A O 1
ATOM 708 N N . SER A 1 112 ? 115.493 143.647 117.963 1.00 91.99 112 SER A N 1
ATOM 709 C CA . SER A 1 112 ? 114.275 144.320 117.545 1.00 91.99 112 SER A CA 1
ATOM 710 C C . SER A 1 112 ? 114.065 145.557 118.401 1.00 91.99 112 SER A C 1
ATOM 711 O O . SER A 1 112 ? 114.639 145.699 119.484 1.00 91.99 112 SER A O 1
ATOM 714 N N . THR A 1 113 ? 113.212 146.438 117.899 1.00 92.39 113 THR A N 1
ATOM 715 C CA . THR A 1 113 ? 112.938 147.713 118.532 1.00 92.39 113 THR A CA 1
ATOM 716 C C . THR A 1 113 ? 111.731 147.670 119.456 1.00 92.39 113 THR A C 1
ATOM 717 O O . THR A 1 113 ? 111.390 148.696 120.052 1.00 92.39 113 THR A O 1
ATOM 721 N N . ALA A 1 114 ? 111.074 146.520 119.579 1.00 95.98 114 ALA A N 1
ATOM 722 C CA . ALA A 1 114 ? 109.859 146.432 120.376 1.00 95.98 114 ALA A CA 1
ATOM 723 C C . ALA A 1 114 ? 110.189 146.331 121.854 1.00 95.98 114 ALA A C 1
ATOM 724 O O . ALA A 1 114 ? 109.940 147.264 122.628 1.00 95.98 114 ALA A O 1
ATOM 726 N N . PHE A 1 115 ? 110.796 145.211 122.243 1.00 93.52 115 PHE A N 1
ATOM 727 C CA . PHE A 1 115 ? 111.229 145.073 123.622 1.00 93.52 115 PHE A CA 1
ATOM 728 C C . PHE A 1 115 ? 112.107 146.244 123.994 1.00 93.52 115 PHE A C 1
ATOM 729 O O . PHE A 1 115 ? 112.174 146.633 125.160 1.00 93.52 115 PHE A O 1
ATOM 737 N N . SER A 1 116 ? 112.763 146.838 123.005 1.00 94.79 116 SER A N 1
ATOM 738 C CA . SER A 1 116 ? 113.533 148.043 123.243 1.00 94.79 116 SER A CA 1
ATOM 739 C C . SER A 1 116 ? 112.698 149.072 123.991 1.00 94.79 116 SER A C 1
ATOM 740 O O . SER A 1 116 ? 113.023 149.464 125.118 1.00 94.79 116 SER A O 1
ATOM 743 N N . ILE A 1 117 ? 111.593 149.495 123.383 1.00 96.39 117 ILE A N 1
ATOM 744 C CA . ILE A 1 117 ? 110.786 150.551 123.980 1.00 96.39 117 ILE A CA 1
ATOM 745 C C . ILE A 1 117 ? 110.051 150.029 125.204 1.00 96.39 117 ILE A C 1
ATOM 746 O O . ILE A 1 117 ? 109.864 150.753 126.190 1.00 96.39 117 ILE A O 1
ATOM 751 N N . VAL A 1 118 ? 109.641 148.761 125.173 1.00 94.42 118 VAL A N 1
ATOM 752 C CA . VAL A 1 118 ? 108.945 148.196 126.322 1.00 94.42 118 VAL A CA 1
ATOM 753 C C . VAL A 1 118 ? 109.825 148.292 127.556 1.00 94.42 118 VAL A C 1
ATOM 754 O O . VAL A 1 118 ? 109.381 148.673 128.645 1.00 94.42 118 VAL A O 1
ATOM 758 N N . LEU A 1 119 ? 111.099 147.971 127.392 1.00 92.77 119 LEU A N 1
ATOM 759 C CA . LEU A 1 119 ? 112.001 147.923 128.521 1.00 92.77 119 LEU A CA 1
ATOM 760 C C . LEU A 1 119 ? 112.491 149.312 128.884 1.00 92.77 119 LEU A C 1
ATOM 761 O O . LEU A 1 119 ? 112.751 149.585 130.060 1.00 92.77 119 LEU A O 1
ATOM 766 N N . PHE A 1 120 ? 112.607 150.201 127.901 1.00 95.46 120 PHE A N 1
ATOM 767 C CA . PHE A 1 120 ? 112.744 151.616 128.211 1.00 95.46 120 PHE A CA 1
ATOM 768 C C . PHE A 1 120 ? 111.680 152.025 129.214 1.00 95.46 120 PHE A C 1
ATOM 769 O O . PHE A 1 120 ? 111.973 152.582 130.281 1.00 95.46 120 PHE A O 1
ATOM 777 N N . LEU A 1 121 ? 110.429 151.724 128.883 1.00 101.78 121 LEU A N 1
ATOM 778 C CA . LEU A 1 121 ? 109.317 152.109 129.737 1.00 101.78 121 LEU A CA 1
ATOM 779 C C . LEU A 1 121 ? 109.399 151.424 131.093 1.00 101.78 121 LEU A C 1
ATOM 780 O O . LEU A 1 121 ? 109.066 152.024 132.123 1.00 101.78 121 LEU A O 1
ATOM 785 N N . LEU A 1 122 ? 109.807 150.155 131.112 1.00 99.40 122 LEU A N 1
ATOM 786 C CA . LEU A 1 122 ? 109.868 149.441 132.381 1.00 99.40 122 LEU A CA 1
ATOM 787 C C . LEU A 1 122 ? 110.912 150.067 133.291 1.00 99.40 122 LEU A C 1
ATOM 788 O O . LEU A 1 122 ? 110.669 150.277 134.482 1.00 99.40 122 LEU A O 1
ATOM 793 N N . TRP A 1 123 ? 112.078 150.389 132.738 1.00 96.37 123 TRP A N 1
ATOM 794 C CA . TRP A 1 123 ? 113.090 151.091 133.513 1.00 96.37 123 TRP A CA 1
ATOM 795 C C . TRP A 1 123 ? 112.552 152.416 134.015 1.00 96.37 123 TRP A C 1
ATOM 796 O O . TRP A 1 123 ? 112.824 152.827 135.151 1.00 96.37 123 TRP A O 1
ATOM 807 N N . PHE A 1 124 ? 111.784 153.100 133.172 1.00 103.75 124 PHE A N 1
ATOM 808 C CA . PHE A 1 124 ? 111.208 154.379 133.560 1.00 103.75 124 PHE A CA 1
ATOM 809 C C . PHE A 1 124 ? 110.347 154.221 134.805 1.00 103.75 124 PHE A C 1
ATOM 810 O O . PHE A 1 124 ? 110.582 154.861 135.836 1.00 103.75 124 PHE A O 1
ATOM 818 N N . ILE A 1 125 ? 109.348 153.345 134.722 1.00 107.97 125 ILE A N 1
ATOM 819 C CA . ILE A 1 125 ? 108.455 153.119 135.856 1.00 107.97 125 ILE A CA 1
ATOM 820 C C . ILE A 1 125 ? 109.238 152.626 137.056 1.00 107.97 125 ILE A C 1
ATOM 821 O O . ILE A 1 125 ? 108.864 152.879 138.206 1.00 107.97 125 ILE A O 1
ATOM 826 N N . TRP A 1 126 ? 110.323 151.906 136.812 1.00 104.60 126 TRP A N 1
ATOM 827 C CA . TRP A 1 126 ? 111.093 151.336 137.902 1.00 104.60 126 TRP A CA 1
ATOM 828 C C . TRP A 1 126 ? 111.755 152.438 138.703 1.00 104.60 126 TRP A C 1
ATOM 829 O O . TRP A 1 126 ? 111.638 152.494 139.935 1.00 104.60 126 TRP A O 1
ATOM 840 N N . LEU A 1 127 ? 112.428 153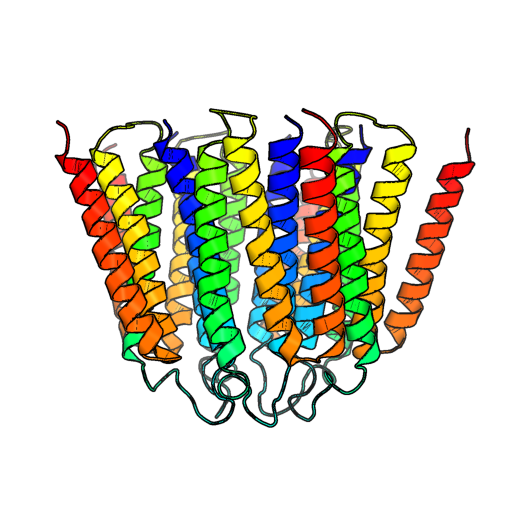.346 138.006 1.00 113.21 127 LEU A N 1
ATOM 841 C CA . LEU A 1 127 ? 113.001 154.507 138.667 1.00 113.21 127 LEU A CA 1
ATOM 842 C C . LEU A 1 127 ? 111.911 155.334 139.331 1.00 113.21 127 LEU A C 1
ATOM 843 O O . LEU A 1 127 ? 112.118 155.921 140.403 1.00 113.21 127 LEU A O 1
ATOM 848 N N . SER A 1 128 ? 110.735 155.381 138.705 1.00 121.80 128 SER A N 1
ATOM 849 C CA . SER A 1 128 ? 109.628 156.143 139.270 1.00 121.80 128 SER A CA 1
ATOM 850 C C . SER A 1 128 ? 109.239 155.594 140.634 1.00 121.80 128 SER A C 1
ATOM 851 O O . SER A 1 128 ? 109.123 156.344 141.609 1.00 121.80 128 SER A O 1
ATOM 854 N N . ALA A 1 129 ? 109.034 154.281 140.719 1.00 128.21 129 ALA A N 1
ATOM 855 C CA . ALA A 1 129 ? 108.679 153.668 141.995 1.00 128.21 129 ALA A CA 1
ATOM 856 C C . ALA A 1 129 ? 109.804 153.837 143.001 1.00 128.21 129 ALA A C 1
ATOM 857 O O . ALA A 1 129 ? 109.560 154.025 144.201 1.00 128.21 129 ALA A O 1
ATOM 859 N N . VAL A 1 130 ? 111.046 153.758 142.529 1.00 125.08 130 VAL A N 1
ATOM 860 C CA . VAL A 1 130 ? 112.193 153.979 143.402 1.00 125.08 130 VAL A CA 1
ATOM 861 C C . VAL A 1 130 ? 112.061 155.314 144.110 1.00 125.08 130 VAL A C 1
ATOM 862 O O . VAL A 1 130 ? 112.057 155.396 145.342 1.00 125.08 130 VAL A O 1
ATOM 866 N N . VAL A 1 131 ? 111.970 156.386 143.327 1.00 132.51 131 VAL A N 1
ATOM 867 C CA . VAL A 1 131 ? 111.922 157.718 143.917 1.00 132.51 131 VAL A CA 1
ATOM 868 C C . VAL A 1 131 ? 110.655 157.885 144.746 1.00 132.51 131 VAL A C 1
ATOM 869 O O . VAL A 1 131 ? 110.662 158.529 145.802 1.00 132.51 131 VAL A O 1
ATOM 873 N N . TYR A 1 132 ? 109.550 157.302 144.279 1.00 139.61 132 TYR A N 1
ATOM 874 C CA . TYR A 1 132 ? 108.306 157.299 145.038 1.00 139.61 132 TYR A CA 1
ATOM 875 C C . TYR A 1 132 ? 108.552 156.838 146.465 1.00 139.61 132 TYR A C 1
ATOM 876 O O . TYR A 1 132 ? 108.266 157.559 147.427 1.00 139.61 132 TYR A O 1
ATOM 885 N N . LEU A 1 133 ? 109.105 155.637 146.615 1.00 140.02 133 LEU A N 1
ATOM 886 C CA . LEU A 1 133 ? 109.355 155.107 147.949 1.00 140.02 133 LEU A CA 1
ATOM 887 C C . LEU A 1 133 ? 110.450 155.881 148.660 1.00 140.02 133 LEU A C 1
ATOM 888 O O . LEU A 1 133 ? 110.474 155.932 149.895 1.00 140.02 133 LEU A O 1
ATOM 893 N N . GLU A 1 134 ? 111.368 156.477 147.905 1.00 141.09 134 GLU A N 1
ATOM 894 C CA . GLU A 1 134 ? 112.434 157.250 148.520 1.00 141.09 134 GLU A CA 1
ATOM 895 C C . GLU A 1 134 ? 111.876 158.453 149.257 1.00 141.09 134 GLU A C 1
ATOM 896 O O . GLU A 1 134 ? 112.318 158.777 150.366 1.00 141.09 134 GLU A O 1
ATOM 902 N N . THR A 1 135 ? 110.897 159.122 148.659 1.00 146.47 135 THR A N 1
ATOM 903 C CA . THR A 1 135 ? 110.377 160.372 149.185 1.00 146.47 135 THR A CA 1
ATOM 904 C C . THR A 1 135 ? 109.007 160.225 149.825 1.00 146.47 135 THR A C 1
ATOM 905 O O . THR A 1 135 ? 108.475 161.210 150.348 1.00 146.47 135 THR A O 1
ATOM 909 N N . ASN A 1 136 ? 108.421 159.028 149.808 1.00 150.21 136 ASN A N 1
ATOM 910 C CA . ASN A 1 136 ? 107.113 158.852 150.423 1.00 150.21 136 ASN A CA 1
ATOM 911 C C . ASN A 1 136 ? 107.168 159.041 151.930 1.00 150.21 136 ASN A C 1
ATOM 912 O O . ASN A 1 136 ? 106.132 159.302 152.548 1.00 150.21 136 ASN A O 1
ATOM 917 N N . LYS A 1 137 ? 108.347 158.919 152.528 1.00 157.04 137 LYS A N 1
ATOM 918 C CA . LYS A 1 137 ? 108.522 159.065 153.961 1.00 157.04 137 LYS A CA 1
ATOM 919 C C . LYS A 1 137 ? 109.867 159.708 154.232 1.00 157.04 137 LYS A C 1
ATOM 920 O O . LYS A 1 137 ? 110.796 159.583 153.422 1.00 157.04 137 LYS A O 1
ATOM 926 N N . PRO A 1 138 ? 110.014 160.412 155.366 1.00 170.35 138 PRO A N 1
ATOM 927 C CA . PRO A 1 138 ? 111.299 161.020 155.713 1.00 170.35 138 PRO A CA 1
ATOM 928 C C . PRO A 1 138 ? 112.423 159.994 155.821 1.00 170.35 138 PRO A C 1
ATOM 929 O O . PRO A 1 138 ? 112.139 158.824 156.075 1.00 170.35 138 PRO A O 1
ATOM 933 N N . VAL B 1 19 ? 112.224 124.049 157.010 1.00 109.92 19 VAL B N 1
ATOM 934 C CA . VAL B 1 19 ? 113.444 124.733 156.608 1.00 109.92 19 VAL B CA 1
ATOM 935 C C . VAL B 1 19 ? 113.987 124.088 155.340 1.00 109.92 19 VAL B C 1
ATOM 936 O O . VAL B 1 19 ? 114.776 124.688 154.616 1.00 109.92 19 VAL B O 1
ATOM 940 N N . LYS B 1 20 ? 113.546 122.854 155.083 1.00 115.09 20 LYS B N 1
ATOM 941 C CA . LYS B 1 20 ? 113.853 122.183 153.823 1.00 115.09 20 LYS B CA 1
ATOM 942 C C . LYS B 1 20 ? 113.691 123.115 152.628 1.00 115.09 20 LYS B C 1
ATOM 943 O O . LYS B 1 20 ? 114.400 122.981 151.615 1.00 115.09 20 LYS B O 1
ATOM 949 N N . PHE B 1 21 ? 112.779 124.075 152.745 1.00 110.84 21 PHE B N 1
ATOM 950 C CA . PHE B 1 21 ? 112.302 124.822 151.593 1.00 110.84 21 PHE B CA 1
ATOM 951 C C . PHE B 1 21 ? 113.430 125.563 150.893 1.00 110.84 21 PHE B C 1
ATOM 952 O O . PHE B 1 21 ? 113.602 125.449 149.674 1.00 110.84 21 PHE B O 1
ATOM 960 N N . THR B 1 22 ? 114.181 126.363 151.646 1.00 104.16 22 THR B N 1
ATOM 961 C CA . THR B 1 22 ? 115.213 127.191 151.038 1.00 104.16 22 THR B CA 1
ATOM 962 C C . THR B 1 22 ? 116.253 126.340 150.333 1.00 104.16 22 THR B C 1
ATOM 963 O O . THR B 1 22 ? 116.752 126.710 149.268 1.00 104.16 22 THR B O 1
ATOM 967 N N . THR B 1 23 ? 116.603 125.204 150.926 1.00 100.00 23 THR B N 1
ATOM 968 C CA . THR B 1 23 ? 117.576 124.318 150.307 1.00 100.00 23 THR B CA 1
ATOM 969 C C . THR B 1 23 ? 117.060 123.829 148.971 1.00 100.00 23 THR B C 1
ATOM 970 O O . THR B 1 23 ? 117.751 123.905 147.941 1.00 100.00 23 THR B O 1
ATOM 974 N N . TYR B 1 24 ? 115.849 123.284 148.991 1.00 98.46 24 TYR B N 1
ATOM 975 C CA . TYR B 1 24 ? 115.210 122.850 147.763 1.00 98.46 24 TYR B CA 1
ATOM 976 C C . TYR B 1 24 ? 115.302 123.941 146.711 1.00 98.46 24 TYR B C 1
ATOM 977 O O . TYR B 1 24 ? 115.772 123.716 145.588 1.00 98.46 24 TYR B O 1
ATOM 986 N N . SER B 1 25 ? 114.897 125.149 147.095 1.00 97.38 25 SER B N 1
ATOM 987 C CA . SER B 1 25 ? 114.822 126.253 146.147 1.00 97.38 25 SER B CA 1
ATOM 988 C C . SER B 1 25 ? 116.197 126.583 145.586 1.00 97.38 25 SER B C 1
ATOM 989 O O . SER B 1 25 ? 116.363 126.772 144.377 1.00 97.38 25 SER B O 1
ATOM 992 N N . ALA B 1 26 ? 117.195 126.671 146.452 1.00 93.84 26 ALA B N 1
ATOM 993 C CA . ALA B 1 26 ? 118.519 127.053 145.989 1.00 93.84 26 ALA B CA 1
ATOM 994 C C . ALA B 1 26 ? 119.039 126.042 144.991 1.00 93.84 26 ALA B C 1
ATOM 995 O O . ALA B 1 26 ? 119.476 126.394 143.884 1.00 93.84 26 ALA B O 1
ATOM 997 N N . ALA B 1 27 ? 118.995 124.769 145.358 1.00 89.15 27 ALA B N 1
ATOM 998 C CA . ALA B 1 27 ? 119.564 123.748 144.496 1.00 89.15 27 ALA B CA 1
ATOM 999 C C . ALA B 1 27 ? 118.842 123.702 143.157 1.00 89.15 27 ALA B C 1
ATOM 1000 O O . ALA B 1 27 ? 119.465 123.546 142.089 1.00 89.15 27 ALA B O 1
ATOM 1002 N N . VAL B 1 28 ? 117.521 123.860 143.187 1.00 86.58 28 VAL B N 1
ATOM 1003 C CA . VAL B 1 28 ? 116.761 123.795 141.952 1.00 86.58 28 VAL B CA 1
ATOM 1004 C C . VAL B 1 28 ? 117.098 124.984 141.075 1.00 86.58 28 VAL B C 1
ATOM 1005 O O . VAL B 1 28 ? 117.257 124.864 139.855 1.00 86.58 28 VAL B O 1
ATOM 1009 N N . HIS B 1 29 ? 117.213 126.163 141.689 1.00 85.18 29 HIS B N 1
ATOM 1010 C CA . HIS B 1 29 ? 117.693 127.330 140.973 1.00 85.18 29 HIS B CA 1
ATOM 1011 C C . HIS B 1 29 ? 118.975 126.992 140.237 1.00 85.18 29 HIS B C 1
ATOM 1012 O O . HIS B 1 29 ? 119.125 127.265 139.036 1.00 85.18 29 HIS B O 1
ATOM 1019 N N . LYS B 1 30 ? 119.894 126.356 140.949 1.00 78.76 30 LYS B N 1
ATOM 1020 C CA . LYS B 1 30 ? 121.197 126.073 140.379 1.00 78.76 30 LYS B CA 1
ATOM 1021 C C . LYS B 1 30 ? 121.060 125.243 139.112 1.00 78.76 30 LYS B C 1
ATOM 1022 O O . LYS B 1 30 ? 121.501 125.644 138.026 1.00 78.76 30 LYS B O 1
ATOM 1028 N N . VAL B 1 31 ? 120.422 124.083 139.227 1.00 76.48 31 VAL B N 1
ATOM 1029 C CA . VAL B 1 31 ? 120.415 123.192 138.069 1.00 76.48 31 VAL B CA 1
ATOM 1030 C C . VAL B 1 31 ? 119.601 123.788 136.943 1.00 76.48 31 VAL B C 1
ATOM 1031 O O . VAL B 1 31 ? 119.867 123.528 135.763 1.00 76.48 31 VAL B O 1
ATOM 1035 N N . LEU B 1 32 ? 118.563 124.541 137.273 1.00 68.19 32 LEU B N 1
ATOM 1036 C CA . LEU B 1 32 ? 117.757 125.122 136.223 1.00 68.19 32 LEU B CA 1
ATOM 1037 C C . LEU B 1 32 ? 118.587 126.076 135.383 1.00 68.19 32 LEU B C 1
ATOM 1038 O O . LEU B 1 32 ? 118.544 126.033 134.143 1.00 68.19 32 LEU B O 1
ATOM 1043 N N . VAL B 1 33 ? 119.353 126.940 136.044 1.00 64.78 33 VAL B N 1
ATOM 1044 C CA . VAL B 1 33 ? 120.297 127.767 135.307 1.00 64.78 33 VAL B CA 1
ATOM 1045 C C . VAL B 1 33 ? 121.197 126.890 134.454 1.00 64.78 33 VAL B C 1
ATOM 1046 O O . VAL B 1 33 ? 121.456 127.191 133.278 1.00 64.78 33 VAL B O 1
ATOM 1050 N N . MET B 1 34 ? 121.683 125.789 135.029 1.00 63.95 34 MET B N 1
ATOM 1051 C CA . MET B 1 34 ? 122.577 124.917 134.277 1.00 63.95 34 MET B CA 1
ATOM 1052 C C . MET B 1 34 ? 121.951 124.532 132.943 1.00 63.95 34 MET B C 1
ATOM 1053 O O . MET B 1 34 ? 122.522 124.781 131.873 1.00 63.95 34 MET B O 1
ATOM 1058 N N . VAL B 1 35 ? 120.758 123.946 132.990 1.00 65.47 35 VAL B N 1
ATOM 1059 C CA . VAL B 1 35 ? 120.189 123.374 131.775 1.00 65.47 35 VAL B CA 1
ATOM 1060 C C . VAL B 1 35 ? 119.843 124.471 130.789 1.00 65.47 35 VAL B C 1
ATOM 1061 O O . VAL B 1 35 ? 119.969 124.293 129.572 1.00 65.47 35 VAL B O 1
ATOM 1065 N N . ASN B 1 36 ? 119.354 125.608 131.279 1.00 60.57 36 ASN B N 1
ATOM 1066 C CA . ASN B 1 36 ? 119.063 126.690 130.351 1.00 60.57 36 ASN B CA 1
ATOM 1067 C C . ASN B 1 36 ? 120.312 127.075 129.571 1.00 60.57 36 ASN B C 1
ATOM 1068 O O . ASN B 1 36 ? 120.295 127.181 128.333 1.00 60.57 36 ASN B O 1
ATOM 1073 N N . ALA B 1 37 ? 121.418 127.278 130.278 1.00 55.86 37 ALA B N 1
ATOM 1074 C CA . ALA B 1 37 ? 122.625 127.670 129.579 1.00 55.86 37 ALA B CA 1
ATOM 1075 C C . ALA B 1 37 ? 123.038 126.600 128.600 1.00 55.86 37 ALA B C 1
ATOM 1076 O O . ALA B 1 37 ? 123.491 126.894 127.492 1.00 55.86 37 ALA B O 1
ATOM 1078 N N . GLY B 1 38 ? 122.876 125.346 128.988 1.00 64.05 38 GLY B N 1
ATOM 1079 C CA . GLY B 1 38 ? 123.269 124.269 128.102 1.00 64.05 38 GLY B CA 1
ATOM 1080 C C . GLY B 1 38 ? 122.454 124.240 126.824 1.00 64.05 38 GLY B C 1
ATOM 1081 O O . GLY B 1 38 ? 122.973 123.952 125.743 1.00 64.05 38 GLY B O 1
ATOM 1082 N N . ILE B 1 39 ? 121.162 124.545 126.926 1.00 60.90 39 ILE B N 1
ATOM 1083 C CA . ILE B 1 39 ? 120.338 124.483 125.734 1.00 60.90 39 ILE B CA 1
ATOM 1084 C C . ILE B 1 39 ? 120.716 125.613 124.811 1.00 60.90 39 ILE B C 1
ATOM 1085 O O . ILE B 1 39 ? 120.744 125.453 123.579 1.00 60.90 39 ILE B O 1
ATOM 1090 N N . LEU B 1 40 ? 121.011 126.773 125.384 1.00 56.33 40 LEU B N 1
ATOM 1091 C CA . LEU B 1 40 ? 121.512 127.854 124.557 1.00 56.33 40 LEU B CA 1
ATOM 1092 C C . LEU B 1 40 ? 122.815 127.445 123.896 1.00 56.33 40 LEU B C 1
ATOM 1093 O O . LEU B 1 40 ? 123.047 127.722 122.708 1.00 56.33 40 LEU B O 1
ATOM 1098 N N . GLY B 1 41 ? 123.661 126.744 124.640 1.00 62.07 41 GLY B N 1
ATOM 1099 C CA . GLY B 1 41 ? 124.895 126.261 124.066 1.00 62.07 41 GLY B CA 1
ATOM 1100 C C . GLY B 1 41 ? 124.635 125.407 122.851 1.00 62.07 41 GLY B C 1
ATOM 1101 O O . GLY B 1 41 ? 125.237 125.601 121.796 1.00 62.07 41 GLY B O 1
ATOM 1102 N N . LEU B 1 42 ? 123.710 124.470 122.979 1.00 63.80 42 LEU B N 1
ATOM 1103 C CA . LEU B 1 42 ? 123.360 123.631 121.847 1.00 63.80 42 LEU B CA 1
ATOM 1104 C C . LEU B 1 42 ? 122.945 124.465 120.657 1.00 63.80 42 LEU B C 1
ATOM 1105 O O . LEU B 1 42 ? 123.602 124.440 119.613 1.00 63.80 42 LEU B O 1
ATOM 1110 N N . LEU B 1 43 ? 121.883 125.239 120.795 1.00 66.25 43 LEU B N 1
ATOM 1111 C CA . LEU B 1 43 ? 121.430 125.937 119.607 1.00 66.25 43 LEU B CA 1
ATOM 1112 C C . LEU B 1 43 ? 122.371 127.058 119.197 1.00 66.25 43 LEU B C 1
ATOM 1113 O O . LEU B 1 43 ? 122.036 127.817 118.285 1.00 66.25 43 LEU B O 1
ATOM 1118 N N . GLN B 1 44 ? 123.550 127.160 119.804 1.00 61.53 44 GLN B N 1
ATOM 1119 C CA . GLN B 1 44 ? 124.634 127.839 119.110 1.00 61.53 44 GLN B CA 1
ATOM 1120 C C . GLN B 1 44 ? 125.148 127.035 117.948 1.00 61.53 44 GLN B C 1
ATOM 1121 O O . GLN B 1 44 ? 126.122 127.437 117.306 1.00 61.53 44 GLN B O 1
ATOM 1127 N N . LEU B 1 45 ? 124.509 125.912 117.668 1.00 68.34 45 LEU B N 1
ATOM 1128 C CA . LEU B 1 45 ? 125.053 124.906 116.783 1.00 68.34 45 LEU B CA 1
ATOM 1129 C C . LEU B 1 45 ? 123.990 124.377 115.842 1.00 68.34 45 LEU B C 1
ATOM 1130 O O . LEU B 1 45 ? 123.869 123.165 115.644 1.00 68.34 45 LEU B O 1
ATOM 1135 N N . VAL B 1 46 ? 123.222 125.276 115.249 1.00 71.92 46 VAL B N 1
ATOM 1136 C CA . VAL B 1 46 ? 121.991 124.915 114.575 1.00 71.92 46 VAL B CA 1
ATOM 1137 C C . VAL B 1 46 ? 122.216 124.813 113.083 1.00 71.92 46 VAL B C 1
ATOM 1138 O O . VAL B 1 46 ? 122.179 123.721 112.507 1.00 71.92 46 VAL B O 1
ATOM 1142 N N . SER B 1 47 ? 122.463 125.953 112.450 1.00 77.16 47 SER B N 1
ATOM 1143 C CA . SER B 1 47 ? 122.555 125.993 110.999 1.00 77.16 47 SER B CA 1
ATOM 1144 C C . SER B 1 47 ? 123.633 126.977 110.597 1.00 77.16 47 SER B C 1
ATOM 1145 O O . SER B 1 47 ? 123.437 128.192 110.680 1.00 77.16 47 SER B O 1
ATOM 1148 N N . GLN B 1 48 ? 124.756 126.445 110.143 1.00 87.09 48 GLN B N 1
ATOM 1149 C CA . GLN B 1 48 ? 125.621 127.228 109.285 1.00 87.09 48 GLN B CA 1
ATOM 1150 C C . GLN B 1 48 ? 124.984 127.430 107.917 1.00 87.09 48 GLN B C 1
ATOM 1151 O O . GLN B 1 48 ? 125.558 128.131 107.076 1.00 87.09 48 GLN B O 1
ATOM 1157 N N . GLN B 1 49 ? 123.806 126.843 107.689 1.00 81.11 49 GLN B N 1
ATOM 1158 C CA . GLN B 1 49 ? 123.115 126.953 106.410 1.00 81.11 49 GLN B CA 1
ATOM 1159 C C . GLN B 1 49 ? 122.300 128.236 106.343 1.00 81.11 49 GLN B C 1
ATOM 1160 O O . GLN B 1 49 ? 122.528 129.090 105.480 1.00 81.11 49 GLN B O 1
ATOM 1166 N N . SER B 1 50 ? 121.347 128.381 107.256 1.00 82.34 50 SER B N 1
ATOM 1167 C CA . SER B 1 50 ? 120.440 129.512 107.290 1.00 82.34 50 SER B CA 1
ATOM 1168 C C . SER B 1 50 ? 120.358 130.051 108.704 1.00 82.34 50 SER B C 1
ATOM 1169 O O . SER B 1 50 ? 120.958 129.516 109.640 1.00 82.34 50 SER B O 1
ATOM 1172 N N . SER B 1 51 ? 119.588 131.119 108.846 1.00 76.09 51 SER B N 1
ATOM 1173 C CA . SER B 1 51 ? 119.362 131.738 110.134 1.00 76.09 51 SER B CA 1
ATOM 1174 C C . SER B 1 51 ? 118.065 131.228 110.736 1.00 76.09 51 SER B C 1
ATOM 1175 O O . SER B 1 51 ? 117.123 130.888 110.015 1.00 76.09 51 SER B O 1
ATOM 1178 N N . VAL B 1 52 ? 118.032 131.159 112.061 1.00 76.70 52 VAL B N 1
ATOM 1179 C CA . VAL B 1 52 ? 116.854 130.766 112.815 1.00 76.70 52 VAL B CA 1
ATOM 1180 C C . VAL B 1 52 ? 116.536 131.746 113.915 1.00 76.70 52 VAL B C 1
ATOM 1181 O O . VAL B 1 52 ? 115.608 131.515 114.690 1.00 76.70 52 VAL B O 1
ATOM 1185 N N . LEU B 1 53 ? 117.317 132.804 114.042 1.00 77.32 53 LEU B N 1
ATOM 1186 C CA . LEU B 1 53 ? 116.908 133.902 114.884 1.00 77.32 53 LEU B CA 1
ATOM 1187 C C . LEU B 1 53 ? 115.646 134.561 114.365 1.00 77.32 53 LEU B C 1
ATOM 1188 O O . LEU B 1 53 ? 114.788 134.955 115.161 1.00 77.32 53 LEU B O 1
ATOM 1193 N N . GLU B 1 54 ? 115.515 134.688 113.049 1.00 83.70 54 GLU B N 1
ATOM 1194 C CA . GLU B 1 54 ? 114.337 135.294 112.446 1.00 83.70 54 GLU B CA 1
ATOM 1195 C C . GLU B 1 54 ? 113.195 134.297 112.419 1.00 83.70 54 GLU B C 1
ATOM 1196 O O . GLU B 1 54 ? 112.153 134.510 113.045 1.00 83.70 54 GLU B O 1
ATOM 1202 N N . THR B 1 55 ? 113.378 133.197 111.702 1.00 83.03 55 THR B N 1
ATOM 1203 C CA . THR B 1 55 ? 112.489 132.070 111.874 1.00 83.03 55 THR B CA 1
ATOM 1204 C C . THR B 1 55 ? 112.350 131.760 113.354 1.00 83.03 55 THR B C 1
ATOM 1205 O O . THR B 1 55 ? 113.267 131.991 114.145 1.00 83.03 55 THR B O 1
ATOM 1209 N N . HIS B 1 56 ? 111.187 131.252 113.733 1.00 85.66 56 HIS B N 1
ATOM 1210 C CA . HIS B 1 56 ? 110.899 130.907 115.118 1.00 85.66 56 HIS B CA 1
ATOM 1211 C C . HIS B 1 56 ? 111.064 132.099 116.057 1.00 85.66 56 HIS B C 1
ATOM 1212 O O . HIS B 1 56 ? 111.113 131.927 117.279 1.00 85.66 56 HIS B O 1
ATOM 1219 N N . LYS B 1 57 ? 111.131 133.308 115.493 1.00 86.03 57 LYS B N 1
ATOM 1220 C CA . LYS B 1 57 ? 111.284 134.522 116.288 1.00 86.03 57 LYS B CA 1
ATOM 1221 C C . LYS B 1 57 ? 110.447 134.474 117.550 1.00 86.03 57 LYS B C 1
ATOM 1222 O O . LYS B 1 57 ? 110.915 134.814 118.647 1.00 86.03 57 LYS B O 1
ATOM 1228 N N . ALA B 1 58 ? 109.201 134.041 117.410 1.00 87.76 58 ALA B N 1
ATOM 1229 C CA . ALA B 1 58 ? 108.246 134.158 118.495 1.00 87.76 58 ALA B CA 1
ATOM 1230 C C . ALA B 1 58 ? 108.785 133.524 119.762 1.00 87.76 58 ALA B C 1
ATOM 1231 O O . ALA B 1 58 ? 108.597 134.048 120.869 1.00 87.76 58 ALA B O 1
ATOM 1233 N N . ALA B 1 59 ? 109.473 132.397 119.617 1.00 84.74 59 ALA B N 1
ATOM 1234 C CA . ALA B 1 59 ? 109.910 131.657 120.788 1.00 84.74 59 ALA B CA 1
ATOM 1235 C C . ALA B 1 59 ? 110.879 132.484 121.614 1.00 84.74 59 ALA B C 1
ATOM 1236 O O . ALA B 1 59 ? 110.700 132.642 122.822 1.00 84.74 59 ALA B O 1
ATOM 1238 N N . PHE B 1 60 ? 111.903 133.034 120.969 1.00 80.76 60 PHE B N 1
ATOM 1239 C CA . PHE B 1 60 ? 112.843 133.888 121.683 1.00 80.76 60 PHE B CA 1
ATOM 1240 C C . PHE B 1 60 ? 112.130 135.099 122.259 1.00 80.76 60 PHE B C 1
ATOM 1241 O O . PHE B 1 60 ? 112.398 135.524 123.398 1.00 80.76 60 PHE B O 1
ATOM 1249 N N . LEU B 1 61 ? 111.224 135.675 121.472 1.00 88.71 61 LEU B N 1
ATOM 1250 C CA . LEU B 1 61 ? 110.545 136.887 121.904 1.00 88.71 61 LEU B CA 1
ATOM 1251 C C . LEU B 1 61 ? 109.785 136.637 123.192 1.00 88.71 61 LEU B C 1
ATOM 1252 O O . LEU B 1 61 ? 109.656 137.533 124.034 1.00 88.71 61 LEU B O 1
ATOM 1257 N N . CYS B 1 62 ? 109.289 135.418 123.368 1.00 82.89 62 CYS B N 1
ATOM 1258 C CA . CYS B 1 62 ? 108.623 135.077 124.616 1.00 82.89 62 CYS B CA 1
ATOM 1259 C C . CYS B 1 62 ? 109.638 134.671 125.669 1.00 82.89 62 CYS B C 1
ATOM 1260 O O . CYS B 1 62 ? 109.430 134.883 126.871 1.00 82.89 62 CYS B O 1
ATOM 1263 N N . PHE B 1 63 ? 110.748 134.102 125.218 1.00 81.19 63 PHE B N 1
ATOM 1264 C CA . PHE B 1 63 ? 111.748 133.583 126.129 1.00 81.19 63 PHE B CA 1
ATOM 1265 C C . PHE B 1 63 ? 112.279 134.678 127.027 1.00 81.19 63 PHE B C 1
ATOM 1266 O O . PHE B 1 63 ? 112.455 134.488 128.239 1.00 81.19 63 PHE B O 1
ATOM 1274 N N . CYS B 1 64 ? 112.594 135.820 126.428 1.00 84.20 64 CYS B N 1
ATOM 1275 C CA . CYS B 1 64 ? 113.211 136.888 127.205 1.00 84.20 64 CYS B CA 1
ATOM 1276 C C . CYS B 1 64 ? 112.312 137.289 128.371 1.00 84.20 64 CYS B C 1
ATOM 1277 O O . CYS B 1 64 ? 112.736 137.300 129.535 1.00 84.20 64 CYS B O 1
ATOM 1280 N N . VAL B 1 65 ? 111.054 137.598 128.072 1.00 81.81 65 VAL B N 1
ATOM 1281 C CA . VAL B 1 65 ? 110.162 138.047 129.131 1.00 81.81 65 VAL B CA 1
ATOM 1282 C C . VAL B 1 65 ? 109.959 136.935 130.143 1.00 81.81 65 VAL B C 1
ATOM 1283 O O . VAL B 1 65 ? 109.841 137.186 131.347 1.00 81.81 65 VAL B O 1
ATOM 1287 N N . PHE B 1 66 ? 109.914 135.694 129.674 1.00 81.42 66 PHE B N 1
ATOM 1288 C CA . PHE B 1 66 ? 109.731 134.575 130.584 1.00 81.42 66 PHE B CA 1
ATOM 1289 C C . PHE B 1 66 ? 110.830 134.534 131.633 1.00 81.42 66 PHE B C 1
ATOM 1290 O O . PHE B 1 66 ? 110.577 134.612 132.842 1.00 81.42 66 PHE B O 1
ATOM 1298 N N . ILE B 1 67 ? 112.071 134.395 131.184 1.00 77.39 67 ILE B N 1
ATOM 1299 C CA . ILE B 1 67 ? 113.176 134.332 132.125 1.00 77.39 67 ILE B CA 1
ATOM 1300 C C . ILE B 1 67 ? 113.234 135.598 132.957 1.00 77.39 67 ILE B C 1
ATOM 1301 O O . ILE B 1 67 ? 113.775 135.602 134.071 1.00 77.39 67 ILE B O 1
ATOM 1306 N N . LEU B 1 68 ? 112.681 136.699 132.450 1.00 81.02 68 LEU B N 1
ATOM 1307 C CA . LEU B 1 68 ? 112.674 137.906 133.263 1.00 81.02 68 LEU B CA 1
ATOM 1308 C C . LEU B 1 68 ? 111.738 137.745 134.446 1.00 81.02 68 LEU B C 1
ATOM 1309 O O . LEU B 1 68 ? 112.076 138.101 135.586 1.00 81.02 68 LEU B O 1
ATOM 1314 N N . PHE B 1 69 ? 110.543 137.229 134.180 1.00 82.40 69 PHE B N 1
ATOM 1315 C CA . PHE B 1 69 ? 109.670 136.806 135.263 1.00 82.40 69 PHE B CA 1
ATOM 1316 C C . PHE B 1 69 ? 110.441 135.931 136.235 1.00 82.40 69 PHE B C 1
ATOM 1317 O O . PHE B 1 69 ? 110.350 136.098 137.458 1.00 82.40 69 PHE B O 1
ATOM 1325 N N . TYR B 1 70 ? 111.242 135.021 135.697 1.00 78.90 70 TYR B N 1
ATOM 1326 C CA . TYR B 1 70 ? 112.006 134.119 136.546 1.00 78.90 70 TYR B CA 1
ATOM 1327 C C . TYR B 1 70 ? 112.869 134.895 137.530 1.00 78.90 70 TYR B C 1
ATOM 1328 O O . TYR B 1 70 ? 112.815 134.672 138.747 1.00 78.90 70 TYR B O 1
ATOM 1337 N N . ALA B 1 71 ? 113.686 135.801 137.001 1.00 79.92 71 ALA B N 1
ATOM 1338 C CA . ALA B 1 71 ? 114.623 136.536 137.843 1.00 79.92 71 ALA B CA 1
ATOM 1339 C C . ALA B 1 71 ? 113.885 137.340 138.899 1.00 79.92 71 ALA B C 1
ATOM 1340 O O . ALA B 1 71 ? 114.228 137.300 140.094 1.00 79.92 71 ALA B O 1
ATOM 1342 N N . VAL B 1 72 ? 112.868 138.093 138.477 1.00 85.23 72 VAL B N 1
ATOM 1343 C CA . VAL B 1 72 ? 112.175 138.954 139.426 1.00 85.23 72 VAL B CA 1
ATOM 1344 C C . VAL B 1 72 ? 111.450 138.154 140.486 1.00 85.23 72 VAL B C 1
ATOM 1345 O O . VAL B 1 72 ? 111.181 138.679 141.570 1.00 85.23 72 VAL B O 1
ATOM 1349 N N . LEU B 1 73 ? 111.111 136.905 140.199 1.00 88.70 73 LEU B N 1
ATOM 1350 C CA . LEU B 1 73 ? 110.543 136.078 141.248 1.00 88.70 73 LEU B CA 1
ATOM 1351 C C . LEU B 1 73 ? 111.607 135.628 142.228 1.00 88.70 73 LEU B C 1
ATOM 1352 O O . LEU B 1 73 ? 111.449 135.790 143.447 1.00 88.70 73 LEU B O 1
ATOM 1357 N N . ARG B 1 74 ? 112.699 135.080 141.709 1.00 85.11 74 ARG B N 1
ATOM 1358 C CA . ARG B 1 74 ? 113.739 134.567 142.590 1.00 85.11 74 ARG B CA 1
ATOM 1359 C C . ARG B 1 74 ? 114.222 135.648 143.541 1.00 85.11 74 ARG B C 1
ATOM 1360 O O . ARG B 1 74 ? 114.593 135.359 144.685 1.00 85.11 74 ARG B O 1
ATOM 1368 N N . VAL B 1 75 ? 114.234 136.897 143.087 1.00 89.42 75 VAL B N 1
ATOM 1369 C CA . VAL B 1 75 ? 114.784 137.948 143.940 1.00 89.42 75 VAL B CA 1
ATOM 1370 C C . VAL B 1 75 ? 113.938 138.124 145.184 1.00 89.42 75 VAL B C 1
ATOM 1371 O O . VAL B 1 75 ? 114.451 138.092 146.308 1.00 89.42 75 VAL B O 1
ATOM 1375 N N . ARG B 1 76 ? 112.637 138.313 145.017 1.00 97.27 76 ARG B N 1
ATOM 1376 C CA . ARG B 1 76 ? 111.801 138.491 146.186 1.00 97.27 76 ARG B CA 1
ATOM 1377 C C . ARG B 1 76 ? 111.777 137.229 147.022 1.00 97.27 76 ARG B C 1
ATOM 1378 O O . ARG B 1 76 ? 111.645 137.297 148.250 1.00 97.27 76 ARG B O 1
ATOM 1386 N N . GLU B 1 77 ? 111.922 136.068 146.381 1.00 100.17 77 GLU B N 1
ATOM 1387 C CA . GLU B 1 77 ? 112.005 134.835 147.150 1.00 100.17 77 GLU B CA 1
ATOM 1388 C C . GLU B 1 77 ? 113.180 134.888 148.112 1.00 100.17 77 GLU B C 1
ATOM 1389 O O . GLU B 1 77 ? 113.022 134.694 149.322 1.00 100.17 77 GLU B O 1
ATOM 1395 N N . ALA B 1 78 ? 114.371 135.166 147.585 1.00 104.48 78 ALA B N 1
ATOM 1396 C CA . ALA B 1 78 ? 115.543 135.264 148.443 1.00 104.48 78 ALA B CA 1
ATOM 1397 C C . ALA B 1 78 ? 115.412 136.404 149.439 1.00 104.48 78 ALA B C 1
ATOM 1398 O O . ALA B 1 78 ? 116.027 136.364 150.511 1.00 104.48 78 ALA B O 1
ATOM 1400 N N . MET B 1 79 ? 114.616 137.416 149.111 1.00 104.69 79 MET B N 1
ATOM 1401 C CA . MET B 1 79 ? 114.347 138.477 150.064 1.00 104.69 79 MET B CA 1
ATOM 1402 C C . MET B 1 79 ? 113.569 137.958 151.263 1.00 104.69 79 MET B C 1
ATOM 1403 O O . MET B 1 79 ? 113.855 138.340 152.402 1.00 104.69 79 MET B O 1
ATOM 1408 N N . ASP B 1 80 ? 112.589 137.094 151.012 1.00 110.91 80 ASP B N 1
ATOM 1409 C CA . ASP B 1 80 ? 111.610 136.689 152.010 1.00 110.91 80 ASP B CA 1
ATOM 1410 C C . ASP B 1 80 ? 112.049 135.461 152.800 1.00 110.91 80 ASP B C 1
ATOM 1411 O O . ASP B 1 80 ? 111.212 134.851 153.471 1.00 110.91 80 ASP B O 1
ATOM 1416 N N . VAL B 1 81 ? 113.325 135.079 152.729 1.00 115.29 81 VAL B N 1
ATOM 1417 C CA . VAL B 1 81 ? 113.765 133.829 153.361 1.00 115.29 81 VAL B CA 1
ATOM 1418 C C . VAL B 1 81 ? 113.645 133.927 154.873 1.00 115.29 81 VAL B C 1
ATOM 1419 O O . VAL B 1 81 ? 112.984 133.103 155.517 1.00 115.29 81 VAL B O 1
ATOM 1423 N N . ARG B 1 82 ? 114.314 134.910 155.468 1.00 119.56 82 ARG B N 1
ATOM 1424 C CA . ARG B 1 82 ? 114.412 134.964 156.922 1.00 119.56 82 ARG B CA 1
ATOM 1425 C C . ARG B 1 82 ? 113.062 135.270 157.550 1.00 119.56 82 ARG B C 1
ATOM 1426 O O . ARG B 1 82 ? 112.829 134.960 158.724 1.00 119.56 82 ARG B O 1
ATOM 1434 N N . LEU B 1 83 ? 112.158 135.874 156.783 1.00 122.94 83 LEU B N 1
ATOM 1435 C CA . LEU B 1 83 ? 110.922 136.376 157.364 1.00 122.94 83 LEU B CA 1
ATOM 1436 C C . LEU B 1 83 ? 109.931 135.250 157.620 1.00 122.94 83 LEU B C 1
ATOM 1437 O O . LEU B 1 83 ? 109.331 135.167 158.697 1.00 122.94 83 LEU B O 1
ATOM 1442 N N . GLN B 1 84 ? 109.752 134.360 156.640 1.00 124.33 84 GLN B N 1
ATOM 1443 C CA . GLN B 1 84 ? 108.653 133.420 156.701 1.00 124.33 84 GLN B CA 1
ATOM 1444 C C . GLN B 1 84 ? 108.987 132.098 156.025 1.00 124.33 84 GLN B C 1
ATOM 1445 O O . GLN B 1 84 ? 109.470 132.101 154.884 1.00 124.33 84 GLN B O 1
ATOM 1451 N N . PRO B 1 85 ? 108.746 130.966 156.692 1.00 129.18 85 PRO B N 1
ATOM 1452 C CA . PRO B 1 85 ? 108.833 129.674 156.005 1.00 129.18 85 PRO B CA 1
ATOM 1453 C C . PRO B 1 85 ? 107.485 129.210 155.480 1.00 129.18 85 PRO B C 1
ATOM 1454 O O . PRO B 1 85 ? 107.338 128.065 155.044 1.00 129.18 85 PRO B O 1
ATOM 1458 N N . GLY B 1 86 ? 106.493 130.091 155.525 1.00 125.10 86 GLY B N 1
ATOM 1459 C CA . GLY B 1 86 ? 105.111 129.720 155.311 1.00 125.10 86 GLY B CA 1
ATOM 1460 C C . GLY B 1 86 ? 104.720 129.606 153.854 1.00 125.10 86 GLY B C 1
ATOM 1461 O O . GLY B 1 86 ? 105.554 129.448 152.960 1.00 125.10 86 GLY B O 1
ATOM 1462 N N . LEU B 1 87 ? 103.411 129.689 153.624 1.00 121.01 87 LEU B N 1
ATOM 1463 C CA . LEU B 1 87 ? 102.861 129.484 152.290 1.00 121.01 87 LEU B CA 1
ATOM 1464 C C . LEU B 1 87 ? 103.099 130.683 151.386 1.00 121.01 87 LEU B C 1
ATOM 1465 O O . LEU B 1 87 ? 103.304 130.526 150.177 1.00 121.01 87 LEU B O 1
ATOM 1470 N N . VAL B 1 88 ? 103.030 131.884 151.944 1.00 124.14 88 VAL B N 1
ATOM 1471 C CA . VAL B 1 88 ? 103.181 133.111 151.174 1.00 124.14 88 VAL B CA 1
ATOM 1472 C C . VAL B 1 88 ? 104.452 133.016 150.334 1.00 124.14 88 VAL B C 1
ATOM 1473 O O . VAL B 1 88 ? 104.386 133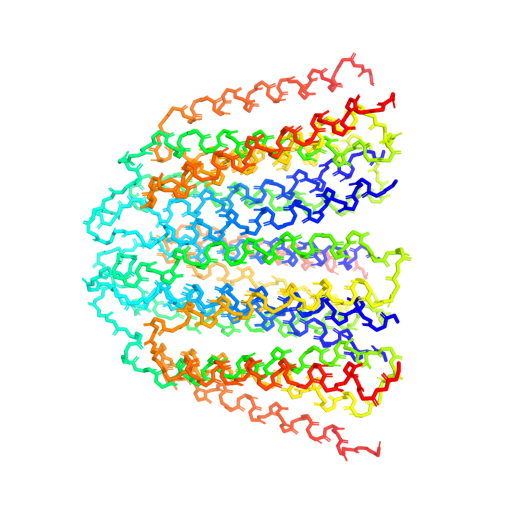.120 149.101 1.00 124.14 88 VAL B O 1
ATOM 1477 N N . PRO B 1 89 ? 105.619 132.805 150.942 1.00 119.87 89 PRO B N 1
ATOM 1478 C CA . PRO B 1 89 ? 106.831 132.629 150.131 1.00 119.87 89 PRO B CA 1
ATOM 1479 C C . PRO B 1 89 ? 106.819 131.350 149.334 1.00 119.87 89 PRO B C 1
ATOM 1480 O O . PRO B 1 89 ? 107.481 131.253 148.291 1.00 119.87 89 PRO B O 1
ATOM 1484 N N . ARG B 1 90 ? 106.110 130.343 149.834 1.00 118.80 90 ARG B N 1
ATOM 1485 C CA . ARG B 1 90 ? 106.032 129.067 149.144 1.00 118.80 90 ARG B CA 1
ATOM 1486 C C . ARG B 1 90 ? 105.560 129.264 147.712 1.00 118.80 90 ARG B C 1
ATOM 1487 O O . ARG B 1 90 ? 106.222 128.845 146.751 1.00 118.80 90 ARG B O 1
ATOM 1495 N N . LEU B 1 91 ? 104.412 129.919 147.564 1.00 114.07 91 LEU B N 1
ATOM 1496 C CA . LEU B 1 91 ? 103.857 130.185 146.244 1.00 114.07 91 LEU B CA 1
ATOM 1497 C C . LEU B 1 91 ? 104.867 130.907 145.369 1.00 114.07 91 LEU B C 1
ATOM 1498 O O . LEU B 1 91 ? 105.070 130.553 144.196 1.00 114.07 91 LEU B O 1
ATOM 1503 N N . ILE B 1 92 ? 105.498 131.943 145.916 1.00 107.05 92 ILE B N 1
ATOM 1504 C CA . ILE B 1 92 ? 106.401 132.768 145.129 1.00 107.05 92 ILE B CA 1
ATOM 1505 C C . ILE B 1 92 ? 107.521 131.920 144.564 1.00 107.05 92 ILE B C 1
ATOM 1506 O O . ILE B 1 92 ? 107.752 131.876 143.347 1.00 107.05 92 ILE B O 1
ATOM 1511 N N . GLY B 1 93 ? 108.248 131.249 145.448 1.00 104.62 93 GLY B N 1
ATOM 1512 C CA . GLY B 1 93 ? 109.360 130.448 144.995 1.00 104.62 93 GLY B CA 1
ATOM 1513 C C . GLY B 1 93 ? 108.917 129.424 143.970 1.00 104.62 93 GLY B C 1
ATOM 1514 O O . GLY B 1 93 ? 109.600 129.187 142.969 1.00 104.62 93 GLY B O 1
ATOM 1515 N N . HIS B 1 94 ? 107.757 128.824 144.201 1.00 107.60 94 HIS B N 1
ATOM 1516 C CA . HIS B 1 94 ? 107.328 127.755 143.314 1.00 107.60 94 HIS B CA 1
ATOM 1517 C C . HIS B 1 94 ? 107.065 128.283 141.913 1.00 107.60 94 HIS B C 1
ATOM 1518 O O . HIS B 1 94 ? 107.524 127.702 140.921 1.00 107.60 94 HIS B O 1
ATOM 1525 N N . GLY B 1 95 ? 106.387 129.422 141.806 1.00 97.50 95 GLY B N 1
ATOM 1526 C CA . GLY B 1 95 ? 106.134 129.974 140.487 1.00 97.50 95 GLY B CA 1
ATOM 1527 C C . GLY B 1 95 ? 107.416 130.406 139.807 1.00 97.50 95 GLY B C 1
ATOM 1528 O O . GLY B 1 95 ? 107.565 130.290 138.579 1.00 97.50 95 GLY B O 1
ATOM 1529 N N . SER B 1 96 ? 108.348 130.931 140.592 1.00 90.81 96 SER B N 1
ATOM 1530 C CA . SER B 1 96 ? 109.652 131.244 140.042 1.00 90.81 96 SER B CA 1
ATOM 1531 C C . SER B 1 96 ? 110.253 130.020 139.385 1.00 90.81 96 SER B C 1
ATOM 1532 O O . SER B 1 96 ? 110.701 130.076 138.236 1.00 90.81 96 SER B O 1
ATOM 1535 N N . HIS B 1 97 ? 110.235 128.890 140.082 1.00 91.28 97 HIS B N 1
ATOM 1536 C CA . HIS B 1 97 ? 110.786 127.689 139.476 1.00 91.28 97 HIS B CA 1
ATOM 1537 C C . HIS B 1 97 ? 110.002 127.306 138.236 1.00 91.28 97 HIS B C 1
ATOM 1538 O O . HIS B 1 97 ? 110.569 126.755 137.289 1.00 91.28 97 HIS B O 1
ATOM 1545 N N . LEU B 1 98 ? 108.705 127.609 138.217 1.00 97.51 98 LEU B N 1
ATOM 1546 C CA . LEU B 1 98 ? 107.883 127.271 137.057 1.00 97.51 98 LEU B CA 1
ATOM 1547 C C . LEU B 1 98 ? 108.404 127.943 135.796 1.00 97.51 98 LEU B C 1
ATOM 1548 O O . LEU B 1 98 ? 108.689 127.287 134.779 1.00 97.51 98 LEU B O 1
ATOM 1553 N N . PHE B 1 99 ? 108.499 129.267 135.848 1.00 87.24 99 PHE B N 1
ATOM 1554 C CA . PHE B 1 99 ? 108.674 130.027 134.613 1.00 87.24 99 PHE B CA 1
ATOM 1555 C C . PHE B 1 99 ? 109.899 129.553 133.850 1.00 87.24 99 PHE B C 1
ATOM 1556 O O . PHE B 1 99 ? 109.894 129.495 132.615 1.00 87.24 99 PHE B O 1
ATOM 1564 N N . GLY B 1 100 ? 110.956 129.196 134.567 1.00 85.59 100 GLY B N 1
ATOM 1565 C CA . GLY B 1 100 ? 112.203 128.894 133.894 1.00 85.59 100 GLY B CA 1
ATOM 1566 C C . GLY B 1 100 ? 112.139 127.592 133.129 1.00 85.59 100 GLY B C 1
ATOM 1567 O O . GLY B 1 100 ? 112.620 127.492 131.994 1.00 85.59 100 GLY B O 1
ATOM 1568 N N . GLY B 1 101 ? 111.577 126.563 133.751 1.00 87.02 101 GLY B N 1
ATOM 1569 C CA . GLY B 1 101 ? 111.342 125.340 133.021 1.00 87.02 101 GLY B CA 1
ATOM 1570 C C . GLY B 1 101 ? 110.496 125.603 131.801 1.00 87.02 101 GLY B C 1
ATOM 1571 O O . GLY B 1 101 ? 110.733 125.050 130.723 1.00 87.02 101 GLY B O 1
ATOM 1572 N N . LEU B 1 102 ? 109.510 126.489 131.945 1.00 85.48 102 LEU B N 1
ATOM 1573 C CA . LEU B 1 102 ? 108.704 126.843 130.783 1.00 85.48 102 LEU B CA 1
ATOM 1574 C C . LEU B 1 102 ? 109.579 127.401 129.674 1.00 85.48 102 LEU B C 1
ATOM 1575 O O . LEU B 1 102 ? 109.417 127.051 128.492 1.00 85.48 102 LEU B O 1
ATOM 1580 N N . ALA B 1 103 ? 110.517 128.273 130.036 1.00 85.46 103 ALA B N 1
ATOM 1581 C CA . ALA B 1 103 ? 111.374 128.906 129.042 1.00 85.46 103 ALA B CA 1
ATOM 1582 C C . ALA B 1 103 ? 112.226 127.871 128.335 1.00 85.46 103 ALA B C 1
ATOM 1583 O O . ALA B 1 103 ? 112.374 127.889 127.108 1.00 85.46 103 ALA B O 1
ATOM 1585 N N . ALA B 1 104 ? 112.827 126.980 129.118 1.00 79.41 104 ALA B N 1
ATOM 1586 C CA . ALA B 1 104 ? 113.627 125.922 128.529 1.00 79.41 104 ALA B CA 1
ATOM 1587 C C . ALA B 1 104 ? 112.798 125.124 127.543 1.00 79.41 104 ALA B C 1
ATOM 1588 O O . ALA B 1 104 ? 113.268 124.780 126.454 1.00 79.41 104 ALA B O 1
ATOM 1590 N N . LEU B 1 105 ? 111.554 124.836 127.907 1.00 86.79 105 LEU B N 1
ATOM 1591 C CA . LEU B 1 105 ? 110.669 124.124 126.995 1.00 86.79 105 LEU B CA 1
ATOM 1592 C C . LEU B 1 105 ? 110.547 124.857 125.674 1.00 86.79 105 LEU B C 1
ATOM 1593 O O . LEU B 1 105 ? 110.841 124.311 124.598 1.00 86.79 105 LEU B O 1
ATOM 1598 N N . VAL B 1 106 ? 110.095 126.102 125.740 1.00 83.18 106 VAL B N 1
ATOM 1599 C CA . VAL B 1 106 ? 109.836 126.848 124.521 1.00 83.18 106 VAL B CA 1
ATOM 1600 C C . VAL B 1 106 ? 111.074 126.874 123.651 1.00 83.18 106 VAL B C 1
ATOM 1601 O O . VAL B 1 106 ? 111.015 126.641 122.439 1.00 83.18 106 VAL B O 1
ATOM 1605 N N . LEU B 1 107 ? 112.217 127.176 124.253 1.00 76.99 107 LEU B N 1
ATOM 1606 C CA . LEU B 1 107 ? 113.425 127.314 123.460 1.00 76.99 107 LEU B CA 1
ATOM 1607 C C . LEU B 1 107 ? 113.796 125.997 122.802 1.00 76.99 107 LEU B C 1
ATOM 1608 O O . LEU B 1 107 ? 113.989 125.935 121.586 1.00 76.99 107 LEU B O 1
ATOM 1613 N N . VAL B 1 108 ? 113.852 124.922 123.583 1.00 78.54 108 VAL B N 1
ATOM 1614 C CA . VAL B 1 108 ? 114.311 123.652 123.048 1.00 78.54 108 VAL B CA 1
ATOM 1615 C C . VAL B 1 108 ? 113.400 123.237 121.914 1.00 78.54 108 VAL B C 1
ATOM 1616 O O . VAL B 1 108 ? 113.806 122.488 121.022 1.00 78.54 108 VAL B O 1
ATOM 1620 N N . SER B 1 109 ? 112.155 123.710 121.952 1.00 87.82 109 SER B N 1
ATOM 1621 C CA . SER B 1 109 ? 111.220 123.345 120.896 1.00 87.82 109 SER B CA 1
ATOM 1622 C C . SER B 1 109 ? 111.867 123.446 119.528 1.00 87.82 109 SER B C 1
ATOM 1623 O O . SER B 1 109 ? 111.645 122.598 118.657 1.00 87.82 109 SER B O 1
ATOM 1626 N N . VAL B 1 110 ? 112.682 124.477 119.326 1.00 79.83 110 VAL B N 1
ATOM 1627 C CA . VAL B 1 110 ? 113.170 124.793 117.996 1.00 79.83 110 VAL B CA 1
ATOM 1628 C C . VAL B 1 110 ? 113.983 123.666 117.391 1.00 79.83 110 VAL B C 1
ATOM 1629 O O . VAL B 1 110 ? 114.032 123.530 116.165 1.00 79.83 110 VAL B O 1
ATOM 1633 N N . VAL B 1 111 ? 114.636 122.852 118.212 1.00 83.13 111 VAL B N 1
ATOM 1634 C CA . VAL B 1 111 ? 115.356 121.713 117.661 1.00 83.13 111 VAL B CA 1
ATOM 1635 C C . VAL B 1 111 ? 114.374 120.685 117.135 1.00 83.13 111 VAL B C 1
ATOM 1636 O O . VAL B 1 111 ? 114.576 120.101 116.066 1.00 83.13 111 VAL B O 1
ATOM 1640 N N . SER B 1 112 ? 113.299 120.447 117.876 1.00 92.63 112 SER B N 1
ATOM 1641 C CA . SER B 1 112 ? 112.286 119.494 117.453 1.00 92.63 112 SER B CA 1
ATOM 1642 C C . SER B 1 112 ? 111.044 119.666 118.309 1.00 92.63 112 SER B C 1
ATOM 1643 O O . SER B 1 112 ? 111.083 120.250 119.395 1.00 92.63 112 SER B O 1
ATOM 1646 N N . THR B 1 113 ? 109.945 119.124 117.803 1.00 92.63 113 THR B N 1
ATOM 1647 C CA . THR B 1 113 ? 108.647 119.248 118.437 1.00 92.63 113 THR B CA 1
ATOM 1648 C C . THR B 1 113 ? 108.320 118.081 119.354 1.00 92.63 113 THR B C 1
ATOM 1649 O O . THR B 1 113 ? 107.240 118.067 119.951 1.00 92.63 113 THR B O 1
ATOM 1653 N N . ALA B 1 114 ? 109.214 117.104 119.472 1.00 95.67 114 ALA B N 1
ATOM 1654 C CA . ALA B 1 114 ? 108.928 115.917 120.264 1.00 95.67 114 ALA B CA 1
ATOM 1655 C C . ALA B 1 114 ? 109.125 116.192 121.743 1.00 95.67 114 ALA B C 1
ATOM 1656 O O . ALA B 1 114 ? 108.160 116.236 122.518 1.00 95.67 114 ALA B O 1
ATOM 1658 N N . PHE B 1 115 ? 110.377 116.428 122.134 1.00 92.75 115 PHE B N 1
ATOM 1659 C CA . PHE B 1 115 ? 110.639 116.790 123.515 1.00 92.75 115 PHE B CA 1
ATOM 1660 C C . PHE B 1 115 ? 109.792 117.982 123.894 1.00 92.75 115 PHE B C 1
ATOM 1661 O O . PHE B 1 115 ? 109.442 118.158 125.060 1.00 92.75 115 PHE B O 1
ATOM 1669 N N . SER B 1 116 ? 109.427 118.792 122.908 1.00 95.27 116 SER B N 1
ATOM 1670 C CA . SER B 1 116 ? 108.512 119.892 123.150 1.00 95.27 116 SER B CA 1
ATOM 1671 C C . SER B 1 116 ? 107.279 119.406 123.897 1.00 95.27 116 SER B C 1
ATOM 1672 O O . SER B 1 116 ? 107.004 119.829 125.025 1.00 95.27 116 SER B O 1
ATOM 1675 N N . ILE B 1 117 ? 106.539 118.485 123.283 1.00 94.32 117 ILE B N 1
ATOM 1676 C CA . ILE B 1 117 ? 105.287 118.035 123.877 1.00 94.32 117 ILE B CA 1
ATOM 1677 C C . ILE B 1 117 ? 105.560 117.171 125.097 1.00 94.32 117 ILE B C 1
ATOM 1678 O O . ILE B 1 117 ? 104.813 117.208 126.084 1.00 94.32 117 ILE B O 1
ATOM 1683 N N . VAL B 1 118 ? 106.642 116.394 125.062 1.00 95.01 118 VAL B N 1
ATOM 1684 C CA . VAL B 1 118 ? 106.968 115.552 126.207 1.00 95.01 118 VAL B CA 1
ATOM 1685 C C . VAL B 1 118 ? 107.146 116.413 127.445 1.00 95.01 118 VAL B C 1
ATOM 1686 O O . VAL B 1 118 ? 106.647 116.101 128.533 1.00 95.01 118 VAL B O 1
ATOM 1690 N N . LEU B 1 119 ? 107.839 117.529 127.288 1.00 94.15 119 LEU B N 1
ATOM 1691 C CA . LEU B 1 119 ? 108.159 118.368 128.421 1.00 94.15 119 LEU B CA 1
ATOM 1692 C C . LEU B 1 119 ? 106.986 119.256 128.790 1.00 94.15 119 LEU B C 1
ATOM 1693 O O . LEU B 1 119 ? 106.805 119.580 129.966 1.00 94.15 119 LEU B O 1
ATOM 1698 N N . PHE B 1 120 ? 106.174 119.642 127.807 1.00 96.52 120 PHE B N 1
ATOM 1699 C CA . PHE B 1 120 ? 104.868 120.203 128.120 1.00 96.52 120 PHE B CA 1
ATOM 1700 C C . PHE B 1 120 ? 104.154 119.310 129.118 1.00 96.52 120 PHE B C 1
ATOM 1701 O O . PHE B 1 120 ? 103.713 119.751 130.187 1.00 96.52 120 PHE B O 1
ATOM 1709 N N . LEU B 1 121 ? 104.060 118.027 128.781 1.00 103.56 121 LEU B N 1
ATOM 1710 C CA . LEU B 1 121 ? 103.354 117.081 129.629 1.00 103.56 121 LEU B CA 1
ATOM 1711 C C . LEU B 1 121 ? 104.031 116.943 130.984 1.00 103.56 121 LEU B C 1
ATOM 1712 O O . LEU B 1 121 ? 103.358 116.804 132.014 1.00 103.56 121 LEU B O 1
ATOM 1717 N N . LEU B 1 122 ? 105.363 116.946 131.004 1.00 101.18 122 LEU B N 1
ATOM 1718 C CA . LEU B 1 122 ? 106.063 116.778 132.272 1.00 101.18 122 LEU B CA 1
ATOM 1719 C C . LEU B 1 122 ? 105.784 117.959 133.189 1.00 101.18 122 LEU B C 1
ATOM 1720 O O . LEU B 1 122 ? 105.509 117.787 134.379 1.00 101.18 122 LEU B O 1
ATOM 1725 N N . TRP B 1 123 ? 105.832 119.170 132.642 1.00 98.30 123 TRP B N 1
ATOM 1726 C CA . TRP B 1 123 ? 105.473 120.344 133.422 1.00 98.30 123 TRP B CA 1
ATOM 1727 C C . TRP B 1 123 ? 104.046 120.233 133.924 1.00 98.30 123 TRP B C 1
ATOM 1728 O O . TRP B 1 123 ? 103.737 120.611 135.061 1.00 98.30 123 TRP B O 1
ATOM 1739 N N . PHE B 1 124 ? 103.161 119.715 133.079 1.00 106.75 124 PHE B N 1
ATOM 1740 C CA . PHE B 1 124 ? 101.768 119.555 133.466 1.00 106.75 124 PHE B CA 1
ATOM 1741 C C . PHE B 1 124 ? 101.655 118.678 134.706 1.00 106.75 124 PHE B C 1
ATOM 1742 O O . PHE B 1 124 ? 101.116 119.093 135.739 1.00 106.75 124 PHE B O 1
ATOM 1750 N N . ILE B 1 125 ? 102.185 117.460 134.617 1.00 111.46 125 ILE B N 1
ATOM 1751 C CA . ILE B 1 125 ? 102.128 116.535 135.745 1.00 111.46 125 ILE B CA 1
ATOM 1752 C C . ILE B 1 125 ? 102.836 117.125 136.949 1.00 111.46 125 ILE B C 1
ATOM 1753 O O . ILE B 1 125 ? 102.481 116.840 138.097 1.00 111.46 125 ILE B O 1
ATOM 1758 N N . TRP B 1 126 ? 103.852 117.940 136.709 1.00 107.29 126 TRP B N 1
ATOM 1759 C CA . TRP B 1 126 ? 104.630 118.494 137.802 1.00 107.29 126 TRP B CA 1
ATOM 1760 C C . TRP B 1 126 ? 103.782 119.457 138.609 1.00 107.29 126 TRP B C 1
ATOM 1761 O O . TRP B 1 126 ? 103.691 119.355 139.840 1.00 107.29 126 TRP B O 1
ATOM 1772 N N . LEU B 1 127 ? 103.122 120.377 137.916 1.00 116.03 127 LEU B N 1
ATOM 1773 C CA . LEU B 1 127 ? 102.190 121.273 138.581 1.00 116.03 127 LEU B CA 1
ATOM 1774 C C . LEU B 1 127 ? 101.070 120.484 139.240 1.00 116.03 127 LEU B C 1
ATOM 1775 O O . LEU B 1 127 ? 100.574 120.854 140.314 1.00 116.03 127 LEU B O 1
ATOM 1780 N N . SER B 1 128 ? 100.668 119.382 138.609 1.00 124.68 128 SER B N 1
ATOM 1781 C CA . SER B 1 128 ? 99.604 118.556 139.169 1.00 124.68 128 SER B CA 1
ATOM 1782 C C . SER B 1 128 ? 100.008 118.011 140.530 1.00 124.68 128 SER B C 1
ATOM 1783 O O . SER B 1 128 ? 99.258 118.125 141.505 1.00 124.68 128 SER B O 1
ATOM 1786 N N . ALA B 1 129 ? 101.196 117.415 140.613 1.00 131.67 129 ALA B N 1
ATOM 1787 C CA . ALA B 1 129 ? 101.671 116.885 141.886 1.00 131.67 129 ALA B CA 1
ATOM 1788 C C . ALA B 1 129 ? 101.853 118.001 142.898 1.00 131.67 129 ALA B C 1
ATOM 1789 O O . ALA B 1 129 ? 101.598 117.820 144.097 1.00 131.67 129 ALA B O 1
ATOM 1791 N N . VAL B 1 130 ? 102.307 119.163 142.432 1.00 129.60 130 VAL B N 1
ATOM 1792 C CA . VAL B 1 130 ? 102.446 120.319 143.312 1.00 129.60 130 VAL B CA 1
ATOM 1793 C C . VAL B 1 130 ? 101.133 120.596 144.020 1.00 129.60 130 VAL B C 1
ATOM 1794 O O . VAL B 1 130 ? 101.055 120.610 145.252 1.00 129.60 130 VAL B O 1
ATOM 1798 N N . VAL B 1 131 ? 100.085 120.839 143.239 1.00 134.09 131 VAL B N 1
ATOM 1799 C CA . VAL B 1 131 ? 98.801 121.197 143.830 1.00 134.09 131 VAL B CA 1
ATOM 1800 C C . VAL B 1 131 ? 98.256 120.036 144.652 1.00 134.09 131 VAL B C 1
ATOM 1801 O O . VAL B 1 131 ? 97.645 120.234 145.709 1.00 134.09 131 VAL B O 1
ATOM 1805 N N . TYR B 1 132 ? 98.475 118.809 144.179 1.00 142.03 132 TYR B N 1
ATOM 1806 C CA . TYR B 1 132 ? 98.098 117.620 144.932 1.00 142.03 132 TYR B CA 1
ATOM 1807 C C . TYR B 1 132 ? 98.612 117.705 146.359 1.00 142.03 132 TYR B C 1
ATOM 1808 O O . TYR B 1 132 ? 97.838 117.648 147.321 1.00 142.03 132 TYR B O 1
ATOM 1817 N N . LEU B 1 133 ? 99.925 117.866 146.511 1.00 142.88 133 LEU B N 1
ATOM 1818 C CA . LEU B 1 133 ? 100.505 117.934 147.846 1.00 142.88 133 LEU B CA 1
ATOM 1819 C C . LEU B 1 133 ? 100.102 119.210 148.563 1.00 142.88 133 LEU B C 1
ATOM 1820 O O . LEU B 1 133 ? 100.060 119.242 149.798 1.00 142.88 133 LEU B O 1
ATOM 1825 N N . GLU B 1 134 ? 99.813 120.270 147.813 1.00 143.21 134 GLU B N 1
ATOM 1826 C CA . GLU B 1 134 ? 99.403 121.518 148.435 1.00 143.21 134 GLU B CA 1
ATOM 1827 C C . GLU B 1 134 ? 98.086 121.350 149.171 1.00 143.21 134 GLU B C 1
ATOM 1828 O O . GLU B 1 134 ? 97.913 121.863 150.283 1.00 143.21 134 GLU B O 1
ATOM 1834 N N . THR B 1 135 ? 97.151 120.624 148.568 1.00 146.66 135 THR B N 1
ATOM 1835 C CA . THR B 1 135 ? 95.801 120.506 149.093 1.00 146.66 135 THR B CA 1
ATOM 1836 C C . THR B 1 135 ? 95.523 119.153 149.726 1.00 146.66 135 THR B C 1
ATOM 1837 O O . THR B 1 135 ? 94.424 118.944 150.248 1.00 146.66 135 THR B O 1
ATOM 1841 N N . ASN B 1 136 ? 96.485 118.230 149.704 1.00 150.76 136 ASN B N 1
ATOM 1842 C CA . ASN B 1 136 ? 96.254 116.928 150.312 1.00 150.76 136 ASN B CA 1
ATOM 1843 C C . ASN B 1 136 ? 96.091 117.030 151.821 1.00 150.76 136 ASN B C 1
ATOM 1844 O O . ASN B 1 136 ? 95.526 116.119 152.434 1.00 150.76 136 ASN B O 1
ATOM 1849 N N . LYS B 1 137 ? 96.566 118.112 152.423 1.00 158.76 137 LYS B N 1
ATOM 1850 C CA . LYS B 1 137 ? 96.479 118.316 153.859 1.00 158.76 137 LYS B CA 1
ATOM 1851 C C . LYS B 1 137 ? 96.277 119.792 154.138 1.00 158.76 137 LYS B C 1
ATOM 1852 O O . LYS B 1 137 ? 96.680 120.643 153.332 1.00 158.76 137 LYS B O 1
ATOM 1858 N N . PRO B 1 138 ? 95.651 120.141 155.272 1.00 168.93 138 PRO B N 1
ATOM 1859 C CA . PRO B 1 138 ? 95.462 121.548 155.627 1.00 168.93 138 PRO B CA 1
ATOM 1860 C C . PRO B 1 138 ? 96.782 122.304 155.740 1.00 168.93 138 PRO B C 1
ATOM 1861 O O . PRO B 1 138 ? 97.810 121.676 155.991 1.00 168.93 138 PRO B O 1
ATOM 1865 N N . VAL C 1 19 ? 130.825 111.047 157.074 1.00 113.07 19 VAL C N 1
ATOM 1866 C CA . VAL C 1 19 ? 130.544 112.417 156.672 1.00 113.07 19 VAL C CA 1
ATOM 1867 C C . VAL C 1 19 ? 131.324 112.737 155.404 1.00 113.07 19 VAL C C 1
ATOM 1868 O O . VAL C 1 19 ? 130.993 113.673 154.680 1.00 113.07 19 VAL C O 1
ATOM 1872 N N . LYS C 1 20 ? 132.366 111.943 155.146 1.00 117.73 20 LYS C N 1
ATOM 1873 C CA . LYS C 1 20 ? 133.097 112.031 153.886 1.00 117.73 20 LYS C CA 1
ATOM 1874 C C . LYS C 1 20 ? 132.162 112.162 152.692 1.00 117.73 20 LYS C C 1
ATOM 1875 O O . LYS C 1 20 ? 132.504 112.797 151.678 1.00 117.73 20 LYS C O 1
ATOM 1881 N N . PHE C 1 21 ? 130.969 111.585 152.809 1.00 112.33 21 PHE C N 1
ATOM 1882 C CA . PHE C 1 21 ? 130.112 111.358 151.657 1.00 112.33 21 PHE C CA 1
ATOM 1883 C C . PHE C 1 21 ? 129.750 112.658 150.957 1.00 112.33 21 PHE C C 1
ATOM 1884 O O . PHE C 1 21 ? 129.911 112.788 149.737 1.00 112.33 21 PHE C O 1
ATOM 1892 N N . THR C 1 22 ? 129.216 113.617 151.710 1.00 105.88 22 THR C N 1
ATOM 1893 C CA . THR C 1 22 ? 128.741 114.852 151.102 1.00 105.88 22 THR C CA 1
ATOM 1894 C C . THR C 1 22 ? 129.868 115.584 150.398 1.00 105.88 22 THR C C 1
ATOM 1895 O O . THR C 1 22 ? 129.668 116.173 149.333 1.00 105.88 22 THR C O 1
ATOM 1899 N N . THR C 1 23 ? 131.057 115.572 150.990 1.00 102.16 23 THR C N 1
ATOM 1900 C CA . THR C 1 23 ? 132.197 116.229 150.371 1.00 102.16 23 THR C CA 1
ATOM 1901 C C . THR C 1 23 ? 132.506 115.589 149.036 1.00 102.16 23 THR C C 1
ATOM 1902 O O . THR C 1 23 ? 132.644 116.271 148.006 1.00 102.16 23 THR C O 1
ATOM 1906 N N . TYR C 1 24 ? 132.656 114.271 149.054 1.00 99.15 24 TYR C N 1
ATOM 1907 C CA . TYR C 1 24 ? 132.875 113.528 147.826 1.00 99.15 24 TYR C CA 1
ATOM 1908 C C . TYR C 1 24 ? 131.865 113.950 146.775 1.00 99.15 24 TYR C C 1
ATOM 1909 O O . TYR C 1 24 ? 132.222 114.329 145.651 1.00 99.15 24 TYR C O 1
ATOM 1918 N N . SER C 1 25 ? 130.590 113.932 147.158 1.00 97.49 25 SER C N 1
ATOM 1919 C CA . SER C 1 25 ? 129.516 114.195 146.212 1.00 97.49 25 SER C CA 1
ATOM 1920 C C . SER C 1 25 ? 129.620 115.607 145.650 1.00 97.49 25 SER C C 1
ATOM 1921 O O . SER C 1 25 ? 129.491 115.822 144.441 1.00 97.49 25 SER C O 1
ATOM 1924 N N . ALA C 1 26 ? 129.839 116.584 146.516 1.00 93.08 26 ALA C N 1
ATOM 1925 C CA . ALA C 1 26 ? 129.879 117.960 146.055 1.00 93.08 26 ALA C CA 1
ATOM 1926 C C . ALA C 1 26 ? 131.000 118.149 145.057 1.00 93.08 26 ALA C C 1
ATOM 1927 O O . ALA C 1 26 ? 130.798 118.674 143.949 1.00 93.08 26 ALA C O 1
ATOM 1929 N N . ALA C 1 27 ? 132.200 117.719 145.423 1.00 89.25 27 ALA C N 1
ATOM 1930 C CA . ALA C 1 27 ? 133.345 117.951 144.562 1.00 89.25 27 ALA C CA 1
ATOM 1931 C C . ALA C 1 27 ? 133.169 117.250 143.223 1.00 89.25 27 ALA C C 1
ATOM 1932 O O . ALA C 1 27 ? 133.508 117.796 142.155 1.00 89.25 27 ALA C O 1
ATOM 1934 N N . VAL C 1 28 ? 132.616 116.040 143.252 1.00 87.67 28 VAL C N 1
ATOM 1935 C CA . VAL C 1 28 ? 132.448 115.295 142.017 1.00 87.67 28 VAL C CA 1
ATOM 1936 C C . VAL C 1 28 ? 131.418 115.980 141.139 1.00 87.67 28 VAL C C 1
ATOM 1937 O O . VAL C 1 28 ? 131.580 116.095 139.920 1.00 87.67 28 VAL C O 1
ATOM 1941 N N . HIS C 1 29 ? 130.328 116.448 141.754 1.00 85.94 29 HIS C N 1
ATOM 1942 C CA . HIS C 1 29 ? 129.363 117.260 141.038 1.00 85.94 29 HIS C CA 1
ATOM 1943 C C . HIS C 1 29 ? 130.076 118.379 140.302 1.00 85.94 29 HIS C C 1
ATOM 1944 O O . HIS C 1 29 ? 129.861 118.604 139.101 1.00 85.94 29 HIS C O 1
ATOM 1951 N N . LYS C 1 30 ? 130.962 119.060 141.015 1.00 79.08 30 LYS C N 1
ATOM 1952 C CA . LYS C 1 30 ? 131.628 120.216 140.445 1.00 79.08 30 LYS C CA 1
ATOM 1953 C C . LYS C 1 30 ? 132.377 119.833 139.178 1.00 79.08 30 LYS C C 1
ATOM 1954 O O . LYS C 1 30 ? 132.128 120.376 138.092 1.00 79.08 30 LYS C O 1
ATOM 1960 N N . VAL C 1 31 ? 133.287 118.872 139.292 1.00 76.48 31 VAL C N 1
ATOM 1961 C CA . VAL C 1 31 ? 134.133 118.595 138.134 1.00 76.48 31 VAL C CA 1
ATOM 1962 C C . VAL C 1 31 ? 133.318 118.002 137.009 1.00 76.48 31 VAL C C 1
ATOM 1963 O O . VAL C 1 31 ? 133.646 118.177 135.829 1.00 76.48 31 VAL C O 1
ATOM 1967 N N . LEU C 1 32 ? 132.285 117.242 137.339 1.00 68.47 32 LEU C N 1
ATOM 1968 C CA . LEU C 1 32 ? 131.486 116.652 136.288 1.00 68.47 32 LEU C CA 1
ATOM 1969 C C . LEU C 1 32 ? 130.831 117.732 135.448 1.00 68.47 32 LEU C C 1
ATOM 1970 O O . LEU C 1 32 ? 130.858 117.679 134.208 1.00 68.47 32 LEU C O 1
ATOM 1975 N N . VAL C 1 33 ? 130.240 118.724 136.110 1.00 62.71 33 VAL C N 1
ATOM 1976 C CA . VAL C 1 33 ? 129.740 119.876 135.374 1.00 62.71 33 VAL C CA 1
ATOM 1977 C C . VAL C 1 33 ? 130.849 120.466 134.520 1.00 62.71 33 VAL C C 1
ATOM 1978 O O . VAL C 1 33 ? 130.641 120.805 133.344 1.00 62.71 33 VAL C O 1
ATOM 1982 N N . MET C 1 34 ? 132.046 120.594 135.095 1.00 65.63 34 MET C N 1
ATOM 1983 C CA . MET C 1 34 ? 133.149 121.180 134.344 1.00 65.63 34 MET C CA 1
ATOM 1984 C C . MET C 1 34 ? 133.325 120.468 133.009 1.00 65.63 34 MET C C 1
ATOM 1985 O O . MET C 1 34 ? 133.262 121.087 131.939 1.00 65.63 34 MET C O 1
ATOM 1990 N N . VAL C 1 35 ? 133.520 119.153 133.056 1.00 67.54 35 VAL C N 1
ATOM 1991 C CA . VAL C 1 35 ? 133.892 118.437 131.840 1.00 67.54 35 VAL C CA 1
ATOM 1992 C C . VAL C 1 35 ? 132.742 118.442 130.855 1.00 67.54 35 VAL C C 1
ATOM 1993 O O . VAL C 1 35 ? 132.949 118.509 129.639 1.00 67.54 35 VAL C O 1
ATOM 1997 N N . ASN C 1 36 ? 131.509 118.322 131.344 1.00 61.14 36 ASN C N 1
ATOM 1998 C CA . ASN C 1 36 ? 130.390 118.375 130.416 1.00 61.14 36 ASN C CA 1
ATOM 1999 C C . ASN C 1 36 ? 130.404 119.681 129.637 1.00 61.14 36 ASN C C 1
ATOM 2000 O O . ASN C 1 36 ? 130.297 119.699 128.399 1.00 61.14 36 ASN C O 1
ATOM 2005 N N . ALA C 1 37 ? 130.546 120.797 130.343 1.00 54.81 37 ALA C N 1
ATOM 2006 C CA . ALA C 1 37 ? 130.542 122.066 129.646 1.00 54.81 37 ALA C CA 1
ATOM 2007 C C . ALA C 1 37 ? 131.687 122.133 128.667 1.00 54.81 37 ALA C C 1
ATOM 2008 O O . ALA C 1 37 ? 131.544 122.655 127.559 1.00 54.81 37 ALA C O 1
ATOM 2010 N N . GLY C 1 38 ? 132.832 121.598 129.055 1.00 63.07 38 GLY C N 1
ATOM 2011 C CA . GLY C 1 38 ? 133.978 121.645 128.169 1.00 63.07 38 GLY C CA 1
ATOM 2012 C C . GLY C 1 38 ? 133.757 120.860 126.891 1.00 63.07 38 GLY C C 1
ATOM 2013 O O . GLY C 1 38 ? 134.189 121.267 125.809 1.00 63.07 38 GLY C O 1
ATOM 2014 N N . ILE C 1 39 ? 133.073 119.723 126.992 1.00 61.25 39 ILE C N 1
ATOM 2015 C CA . ILE C 1 39 ? 132.881 118.919 125.800 1.00 61.25 39 ILE C CA 1
ATOM 2016 C C . ILE C 1 39 ? 131.920 119.623 124.876 1.00 61.25 39 ILE C C 1
ATOM 2017 O O . ILE C 1 39 ? 132.080 119.601 123.644 1.00 61.25 39 ILE C O 1
ATOM 2022 N N . LEU C 1 40 ? 130.904 120.257 125.451 1.00 56.08 40 LEU C N 1
ATOM 2023 C CA . LEU C 1 40 ? 130.027 121.064 124.624 1.00 56.08 40 LEU C CA 1
ATOM 2024 C C . LEU C 1 40 ? 130.813 122.181 123.964 1.00 56.08 40 LEU C C 1
ATOM 2025 O O . LEU C 1 40 ? 130.619 122.486 122.775 1.00 56.08 40 LEU C O 1
ATOM 2030 N N . GLY C 1 41 ? 131.739 122.772 124.707 1.00 62.21 41 GLY C N 1
ATOM 2031 C CA . GLY C 1 41 ? 132.574 123.802 124.133 1.00 62.21 41 GLY C CA 1
ATOM 2032 C C . GLY C 1 41 ? 133.308 123.294 122.918 1.00 62.21 41 GLY C C 1
ATOM 2033 O O . GLY C 1 41 ? 133.308 123.927 121.863 1.00 62.21 41 GLY C O 1
ATOM 2034 N N . LEU C 1 42 ? 133.920 122.129 123.046 1.00 63.70 42 LEU C N 1
ATOM 2035 C CA . LEU C 1 42 ? 134.612 121.540 121.914 1.00 63.70 42 LEU C CA 1
ATOM 2036 C C . LEU C 1 42 ? 133.692 121.398 120.724 1.00 63.70 42 LEU C C 1
ATOM 2037 O O . LEU C 1 42 ? 133.915 122.018 119.680 1.00 63.70 42 LEU C O 1
ATOM 2042 N N . LEU C 1 43 ? 132.630 120.623 120.861 1.00 65.97 43 LEU C N 1
ATOM 2043 C CA . LEU C 1 43 ? 131.828 120.403 119.674 1.00 65.97 43 LEU C CA 1
ATOM 2044 C C . LEU C 1 43 ? 131.047 121.641 119.264 1.00 65.97 43 LEU C C 1
ATOM 2045 O O . LEU C 1 43 ? 130.222 121.554 118.352 1.00 65.97 43 LEU C O 1
ATOM 2050 N N . GLN C 1 44 ? 131.308 122.796 119.871 1.00 61.94 44 GLN C N 1
ATOM 2051 C CA . GLN C 1 44 ? 130.993 124.034 119.178 1.00 61.94 44 GLN C CA 1
ATOM 2052 C C . GLN C 1 44 ? 131.914 124.280 118.016 1.00 61.94 44 GLN C C 1
ATOM 2053 O O . GLN C 1 44 ? 131.828 125.329 117.374 1.00 61.94 44 GLN C O 1
ATOM 2059 N N . LEU C 1 45 ? 132.789 123.329 117.735 1.00 68.80 45 LEU C N 1
ATOM 2060 C CA . LEU C 1 45 ? 133.912 123.543 116.850 1.00 68.80 45 LEU C CA 1
ATOM 2061 C C . LEU C 1 45 ? 134.094 122.369 115.908 1.00 68.80 45 LEU C C 1
ATOM 2062 O O . LEU C 1 45 ? 135.212 121.885 115.710 1.00 68.80 45 LEU C O 1
ATOM 2067 N N . VAL C 1 46 ? 133.004 121.911 115.316 1.00 71.47 46 VAL C N 1
ATOM 2068 C CA . VAL C 1 46 ? 132.973 120.630 114.641 1.00 71.47 46 VAL C CA 1
ATOM 2069 C C . VAL C 1 46 ? 133.139 120.813 113.149 1.00 71.47 46 VAL C C 1
ATOM 2070 O O . VAL C 1 46 ? 134.168 120.444 112.573 1.00 71.47 46 VAL C O 1
ATOM 2074 N N . SER C 1 47 ? 132.128 121.394 112.517 1.00 78.46 47 SER C N 1
ATOM 2075 C CA . SER C 1 47 ? 132.117 121.496 111.066 1.00 78.46 47 SER C CA 1
ATOM 2076 C C . SER C 1 47 ? 131.508 122.822 110.664 1.00 78.46 47 SER C C 1
ATOM 2077 O O . SER C 1 47 ? 130.291 123.005 110.748 1.00 78.46 47 SER C O 1
ATOM 2080 N N . GLN C 1 48 ? 132.357 123.730 110.211 1.00 86.84 48 GLN C N 1
ATOM 2081 C CA . GLN C 1 48 ? 131.875 124.792 109.354 1.00 86.84 48 GLN C CA 1
ATOM 2082 C C . GLN C 1 48 ? 131.488 124.248 107.984 1.00 86.84 48 GLN C C 1
ATOM 2083 O O . GLN C 1 48 ? 130.995 125.008 107.144 1.00 86.84 48 GLN C O 1
ATOM 2089 N N . GLN C 1 49 ? 131.688 122.947 107.756 1.00 81.77 49 GLN C N 1
ATOM 2090 C CA . GLN C 1 49 ? 131.374 122.323 106.477 1.00 81.77 49 GLN C CA 1
ATOM 2091 C C . GLN C 1 49 ? 129.904 121.936 106.411 1.00 81.77 49 GLN C C 1
ATOM 2092 O O . GLN C 1 49 ? 129.160 122.414 105.548 1.00 81.77 49 GLN C O 1
ATOM 2098 N N . SER C 1 50 ? 129.475 121.072 107.322 1.00 84.02 50 SER C N 1
ATOM 2099 C CA . SER C 1 50 ? 128.122 120.553 107.356 1.00 84.02 50 SER C CA 1
ATOM 2100 C C . SER C 1 50 ? 127.583 120.638 108.771 1.00 84.02 50 SER C C 1
ATOM 2101 O O . SER C 1 50 ? 128.276 121.046 109.707 1.00 84.02 50 SER C O 1
ATOM 2104 N N . SER C 1 51 ? 126.332 120.231 108.912 1.00 78.89 51 SER C N 1
ATOM 2105 C CA . SER C 1 51 ? 125.675 120.204 110.200 1.00 78.89 51 SER C CA 1
ATOM 2106 C C . SER C 1 51 ? 125.765 118.811 110.802 1.00 78.89 51 SER C C 1
ATOM 2107 O O . SER C 1 51 ? 125.801 117.811 110.080 1.00 78.89 51 SER C O 1
ATOM 2110 N N . VAL C 1 52 ? 125.819 118.760 112.127 1.00 79.83 52 VAL C N 1
ATOM 2111 C CA . VAL C 1 52 ? 125.836 117.516 112.879 1.00 79.83 52 VAL C CA 1
ATOM 2112 C C . VAL C 1 52 ? 124.806 117.511 113.979 1.00 79.83 52 VAL C C 1
ATOM 2113 O O . VAL C 1 52 ? 124.743 116.556 114.754 1.00 79.83 52 VAL C O 1
ATOM 2117 N N . LEU C 1 53 ? 124.035 118.577 114.107 1.00 80.06 53 LEU C N 1
ATOM 2118 C CA . LEU C 1 53 ? 122.865 118.522 114.949 1.00 80.06 53 LEU C CA 1
ATOM 2119 C C . LEU C 1 53 ? 121.853 117.520 114.430 1.00 80.06 53 LEU C C 1
ATOM 2120 O O . LEU C 1 53 ? 121.218 116.823 115.225 1.00 80.06 53 LEU C O 1
ATOM 2125 N N . GLU C 1 54 ? 121.693 117.434 113.114 1.00 84.46 54 GLU C N 1
ATOM 2126 C CA . GLU C 1 54 ? 120.756 116.497 112.511 1.00 84.46 54 GLU C CA 1
ATOM 2127 C C . GLU C 1 54 ? 121.359 115.105 112.482 1.00 84.46 54 GLU C C 1
ATOM 2128 O O . GLU C 1 54 ? 120.839 114.177 113.109 1.00 84.46 54 GLU C O 1
ATOM 2134 N N . THR C 1 55 ? 122.463 114.946 111.766 1.00 86.19 55 THR C N 1
ATOM 2135 C CA . THR C 1 55 ? 123.266 113.755 111.939 1.00 86.19 55 THR C CA 1
ATOM 2136 C C . THR C 1 55 ? 123.519 113.529 113.417 1.00 86.19 55 THR C C 1
ATOM 2137 O O . THR C 1 55 ? 123.578 114.472 114.207 1.00 86.19 55 THR C O 1
ATOM 2141 N N . HIS C 1 56 ? 123.648 112.266 113.796 1.00 88.32 56 HIS C N 1
ATOM 2142 C CA . HIS C 1 56 ? 123.890 111.886 115.181 1.00 88.32 56 HIS C CA 1
ATOM 2143 C C . HIS C 1 56 ? 122.805 112.406 116.120 1.00 88.32 56 HIS C C 1
ATOM 2144 O O . HIS C 1 56 ? 122.983 112.400 117.342 1.00 88.32 56 HIS C O 1
ATOM 2151 N N . LYS C 1 57 ? 121.673 112.838 115.556 1.00 84.80 57 LYS C N 1
ATOM 2152 C CA . LYS C 1 57 ? 120.564 113.353 116.351 1.00 84.80 57 LYS C CA 1
ATOM 2153 C C . LYS C 1 57 ? 120.355 112.539 117.613 1.00 84.80 57 LYS C C 1
ATOM 2154 O O . LYS C 1 57 ? 120.173 113.089 118.710 1.00 84.80 57 LYS C O 1
ATOM 2160 N N . ALA C 1 58 ? 120.387 111.221 117.473 1.00 88.17 58 ALA C N 1
ATOM 2161 C CA . ALA C 1 58 ? 119.986 110.347 118.558 1.00 88.17 58 ALA C CA 1
ATOM 2162 C C . ALA C 1 58 ? 120.754 110.668 119.825 1.00 88.17 58 ALA C C 1
ATOM 2163 O O . ALA C 1 58 ? 120.197 110.647 120.932 1.00 88.17 58 ALA C O 1
ATOM 2165 N N . ALA C 1 59 ? 122.036 110.980 119.680 1.00 86.03 59 ALA C N 1
ATOM 2166 C CA . ALA C 1 59 ? 122.874 111.169 120.851 1.00 86.03 59 ALA C CA 1
ATOM 2167 C C . ALA C 1 59 ? 122.381 112.344 121.677 1.00 86.03 59 ALA C C 1
ATOM 2168 O O . ALA C 1 59 ? 122.176 112.222 122.884 1.00 86.03 59 ALA C O 1
ATOM 2170 N N . PHE C 1 60 ? 122.169 113.488 121.033 1.00 81.72 60 PHE C N 1
ATOM 2171 C CA . PHE C 1 60 ? 121.642 114.642 121.747 1.00 81.72 60 PHE C CA 1
ATOM 2172 C C . PHE C 1 60 ? 120.271 114.331 122.323 1.00 81.72 60 PHE C C 1
ATOM 2173 O O . PHE C 1 60 ? 119.947 114.717 123.462 1.00 81.72 60 PHE C O 1
ATOM 2181 N N . LEU C 1 61 ? 119.445 113.644 121.535 1.00 89.64 61 LEU C N 1
ATOM 2182 C CA . LEU C 1 61 ? 118.086 113.366 121.967 1.00 89.64 61 LEU C CA 1
ATOM 2183 C C . LEU C 1 61 ? 118.092 112.566 123.255 1.00 89.64 61 LEU C C 1
ATOM 2184 O O . LEU C 1 61 ? 117.200 112.715 124.097 1.00 89.64 61 LEU C O 1
ATOM 2189 N N . CYS C 1 62 ? 119.102 111.724 123.430 1.00 86.99 62 CYS C N 1
ATOM 2190 C CA . CYS C 1 62 ? 119.224 110.984 124.679 1.00 86.99 62 CYS C CA 1
ATOM 2191 C C . CYS C 1 62 ? 119.919 111.827 125.733 1.00 86.99 62 CYS C C 1
ATOM 2192 O O . CYS C 1 62 ? 119.655 111.692 126.934 1.00 86.99 62 CYS C O 1
ATOM 2195 N N . PHE C 1 63 ? 120.800 112.710 125.281 1.00 83.81 63 PHE C N 1
ATOM 2196 C CA . PHE C 1 63 ? 121.599 113.505 126.193 1.00 83.81 63 PHE C CA 1
ATOM 2197 C C . PHE C 1 63 ? 120.717 114.344 127.091 1.00 83.81 63 PHE C C 1
ATOM 2198 O O . PHE C 1 63 ? 120.952 114.454 128.303 1.00 83.81 63 PHE C O 1
ATOM 2206 N N . CYS C 1 64 ? 119.725 114.992 126.492 1.00 84.04 64 CYS C N 1
ATOM 2207 C CA . CYS C 1 64 ? 118.896 115.904 127.270 1.00 84.04 64 CYS C CA 1
ATOM 2208 C C . CYS C 1 64 ? 118.240 115.169 128.435 1.00 84.04 64 CYS C C 1
ATOM 2209 O O . CYS C 1 64 ? 118.358 115.577 129.599 1.00 84.04 64 CYS C O 1
ATOM 2212 N N . VAL C 1 65 ? 117.562 114.065 128.135 1.00 83.85 65 VAL C N 1
ATOM 2213 C CA . VAL C 1 65 ? 116.863 113.351 129.195 1.00 83.85 65 VAL C CA 1
ATOM 2214 C C . VAL C 1 65 ? 117.862 112.820 130.205 1.00 83.85 65 VAL C C 1
ATOM 2215 O O . VAL C 1 65 ? 117.586 112.784 131.411 1.00 83.85 65 VAL C O 1
ATOM 2219 N N . PHE C 1 66 ? 119.030 112.399 129.737 1.00 84.36 66 PHE C N 1
ATOM 2220 C CA . PHE C 1 66 ? 120.040 111.885 130.646 1.00 84.36 66 PHE C CA 1
ATOM 2221 C C . PHE C 1 66 ? 120.413 112.918 131.696 1.00 84.36 66 PHE C C 1
ATOM 2222 O O . PHE C 1 66 ? 120.262 112.700 132.905 1.00 84.36 66 PHE C O 1
ATOM 2230 N N . ILE C 1 67 ? 120.923 114.058 131.247 1.00 80.14 67 ILE C N 1
ATOM 2231 C CA . ILE C 1 67 ? 121.320 115.092 132.189 1.00 80.14 67 ILE C CA 1
ATOM 2232 C C . ILE C 1 67 ? 120.130 115.531 133.022 1.00 80.14 67 ILE C C 1
ATOM 2233 O O . ILE C 1 67 ? 120.292 116.048 134.135 1.00 80.14 67 ILE C O 1
ATOM 2238 N N . LEU C 1 68 ? 118.914 115.340 132.514 1.00 83.35 68 LEU C N 1
ATOM 2239 C CA . LEU C 1 68 ? 117.762 115.701 133.327 1.00 83.35 68 LEU C CA 1
ATOM 2240 C C . LEU C 1 68 ? 117.630 114.759 134.510 1.00 83.35 68 LEU C C 1
ATOM 2241 O O . LEU C 1 68 ? 117.394 115.190 135.650 1.00 83.35 68 LEU C O 1
ATOM 2246 N N . PHE C 1 69 ? 117.758 113.463 134.243 1.00 84.41 69 PHE C N 1
ATOM 2247 C CA . PHE C 1 69 ? 117.896 112.505 135.326 1.00 84.41 69 PHE C CA 1
ATOM 2248 C C . PHE C 1 69 ? 118.964 112.971 136.298 1.00 84.41 69 PHE C C 1
ATOM 2249 O O . PHE C 1 69 ? 118.777 112.936 137.521 1.00 84.41 69 PHE C O 1
ATOM 2257 N N . TYR C 1 70 ? 120.075 113.457 135.761 1.00 80.65 70 TYR C N 1
ATOM 2258 C CA . TYR C 1 70 ? 121.167 113.911 136.609 1.00 80.65 70 TYR C CA 1
ATOM 2259 C C . TYR C 1 70 ? 120.689 114.969 137.594 1.00 80.65 70 TYR C C 1
ATOM 2260 O O . TYR C 1 70 ? 120.886 114.849 138.812 1.00 80.65 70 TYR C O 1
ATOM 2269 N N . ALA C 1 71 ? 120.075 116.022 137.065 1.00 82.52 71 ALA C N 1
ATOM 2270 C CA . ALA C 1 71 ? 119.660 117.139 137.907 1.00 82.52 71 ALA C CA 1
ATOM 2271 C C . ALA C 1 71 ? 118.669 116.679 138.964 1.00 82.52 71 ALA C C 1
ATOM 2272 O O . ALA C 1 71 ? 118.812 116.993 140.159 1.00 82.52 71 ALA C O 1
ATOM 2274 N N . VAL C 1 72 ? 117.643 115.941 138.542 1.00 85.70 72 VAL C N 1
ATOM 2275 C CA . VAL C 1 72 ? 116.612 115.542 139.490 1.00 85.70 72 VAL C CA 1
ATOM 2276 C C . VAL C 1 72 ? 117.153 114.608 140.549 1.00 85.70 72 VAL C C 1
ATOM 2277 O O . VAL C 1 72 ? 116.570 114.510 141.634 1.00 85.70 72 VAL C O 1
ATOM 2281 N N . LEU C 1 73 ? 118.240 113.905 140.262 1.00 91.01 73 LEU C N 1
ATOM 2282 C CA . LEU C 1 73 ? 118.855 113.111 141.310 1.00 91.01 73 LEU C CA 1
ATOM 2283 C C . LEU C 1 73 ? 119.607 113.989 142.292 1.00 91.01 73 LEU C C 1
ATOM 2284 O O . LEU C 1 73 ? 119.404 113.886 143.511 1.00 91.01 73 LEU C O 1
ATOM 2289 N N . ARG C 1 74 ? 120.463 114.862 141.772 1.00 86.47 74 ARG C N 1
ATOM 2290 C CA . ARG C 1 74 ? 121.266 115.696 142.655 1.00 86.47 74 ARG C CA 1
ATOM 2291 C C . ARG C 1 74 ? 120.384 116.484 143.606 1.00 86.47 74 ARG C C 1
ATOM 2292 O O . ARG C 1 74 ? 120.771 116.749 144.749 1.00 86.47 74 ARG C O 1
ATOM 2300 N N . VAL C 1 75 ? 119.197 116.876 143.152 1.00 89.92 75 VAL C N 1
ATOM 2301 C CA . VAL C 1 75 ? 118.364 117.718 144.004 1.00 89.92 75 VAL C CA 1
ATOM 2302 C C . VAL C 1 75 ? 117.939 116.967 145.248 1.00 89.92 75 VAL C C 1
ATOM 2303 O O . VAL C 1 75 ? 118.126 117.445 146.373 1.00 89.92 75 VAL C O 1
ATOM 2307 N N . ARG C 1 76 ? 117.363 115.785 145.081 1.00 98.43 76 ARG C N 1
ATOM 2308 C CA . ARG C 1 76 ? 116.938 115.042 146.249 1.00 98.43 76 ARG C CA 1
ATOM 2309 C C . ARG C 1 76 ? 118.134 114.636 147.086 1.00 98.43 76 ARG C C 1
ATOM 2310 O O . ARG C 1 76 ? 118.029 114.529 148.314 1.00 98.43 76 ARG C O 1
ATOM 2318 N N . GLU C 1 77 ? 119.283 114.420 146.444 1.00 102.10 77 GLU C N 1
ATOM 2319 C CA . GLU C 1 77 ? 120.485 114.125 147.214 1.00 102.10 77 GLU C CA 1
ATOM 2320 C C . GLU C 1 77 ? 120.791 115.259 148.176 1.00 102.10 77 GLU C C 1
ATOM 2321 O O . GLU C 1 77 ? 120.927 115.048 149.386 1.00 102.10 77 GLU C O 1
ATOM 2327 N N . ALA C 1 78 ? 120.887 116.478 147.650 1.00 105.85 78 ALA C N 1
ATOM 2328 C CA . ALA C 1 78 ? 121.152 117.624 148.508 1.00 105.85 78 ALA C CA 1
ATOM 2329 C C . ALA C 1 78 ? 120.025 117.845 149.504 1.00 105.85 78 ALA C C 1
ATOM 2330 O O . ALA C 1 78 ? 120.251 118.418 150.576 1.00 105.85 78 ALA C O 1
ATOM 2332 N N . MET C 1 79 ? 118.819 117.395 149.175 1.00 106.67 79 MET C N 1
ATOM 2333 C CA . MET C 1 79 ? 117.726 117.462 150.129 1.00 106.67 79 MET C CA 1
ATOM 2334 C C . MET C 1 79 ? 117.984 116.562 151.327 1.00 106.67 79 MET C C 1
ATOM 2335 O O . MET C 1 79 ? 117.708 116.951 152.466 1.00 106.67 79 MET C O 1
ATOM 2340 N N . ASP C 1 80 ? 118.509 115.366 151.076 1.00 114.66 80 ASP C N 1
ATOM 2341 C CA . ASP C 1 80 ? 118.597 114.310 152.073 1.00 114.66 80 ASP C CA 1
ATOM 2342 C C . ASP C 1 80 ? 119.900 114.354 152.864 1.00 114.66 80 ASP C C 1
ATOM 2343 O O . ASP C 1 80 ? 120.227 113.371 153.535 1.00 114.66 80 ASP C O 1
ATOM 2348 N N . VAL C 1 81 ? 120.652 115.454 152.792 1.00 117.83 81 VAL C N 1
ATOM 2349 C CA . VAL C 1 81 ? 121.977 115.491 153.425 1.00 117.83 81 VAL C CA 1
ATOM 2350 C C . VAL C 1 81 ? 121.849 115.408 154.937 1.00 117.83 81 VAL C C 1
ATOM 2351 O O . VAL C 1 81 ? 122.432 114.527 155.581 1.00 117.83 81 VAL C O 1
ATOM 2355 N N . ARG C 1 82 ? 121.115 116.343 155.532 1.00 123.44 82 ARG C N 1
ATOM 2356 C CA . ARG C 1 82 ? 121.093 116.451 156.986 1.00 123.44 82 ARG C CA 1
ATOM 2357 C C . ARG C 1 82 ? 120.391 115.259 157.615 1.00 123.44 82 ARG C C 1
ATOM 2358 O O . ARG C 1 82 ? 120.616 114.942 158.788 1.00 123.44 82 ARG C O 1
ATOM 2366 N N . LEU C 1 83 ? 119.540 114.582 156.846 1.00 126.10 83 LEU C N 1
ATOM 2367 C CA . LEU C 1 83 ? 118.686 113.557 157.428 1.00 126.10 83 LEU C CA 1
ATOM 2368 C C . LEU C 1 83 ? 119.457 112.270 157.682 1.00 126.10 83 LEU C C 1
ATOM 2369 O O . LEU C 1 83 ? 119.353 111.673 158.759 1.00 126.10 83 LEU C O 1
ATOM 2374 N N . GLN C 1 84 ? 120.249 111.829 156.703 1.00 127.85 84 GLN C N 1
ATOM 2375 C CA . GLN C 1 84 ? 120.811 110.496 156.763 1.00 127.85 84 GLN C CA 1
ATOM 2376 C C . GLN C 1 84 ? 122.173 110.413 156.086 1.00 127.85 84 GLN C C 1
ATOM 2377 O O . GLN C 1 84 ? 122.317 110.873 154.946 1.00 127.85 84 GLN C O 1
ATOM 2383 N N . PRO C 1 85 ? 123.177 109.839 156.755 1.00 134.46 85 PRO C N 1
ATOM 2384 C CA . PRO C 1 85 ? 124.434 109.528 156.067 1.00 134.46 85 PRO C CA 1
ATOM 2385 C C . PRO C 1 85 ? 124.465 108.103 155.542 1.00 134.46 85 PRO C C 1
ATOM 2386 O O . PRO C 1 85 ? 125.513 107.615 155.105 1.00 134.46 85 PRO C O 1
ATOM 2390 N N . GLY C 1 86 ? 123.325 107.426 155.587 1.00 126.82 86 GLY C N 1
ATOM 2391 C CA . GLY C 1 86 ? 123.258 105.997 155.372 1.00 126.82 86 GLY C CA 1
ATOM 2392 C C . GLY C 1 86 ? 123.248 105.591 153.915 1.00 126.82 86 GLY C C 1
ATOM 2393 O O . GLY C 1 86 ? 123.652 106.338 153.022 1.00 126.82 86 GLY C O 1
ATOM 2394 N N . LEU C 1 87 ? 122.770 104.368 153.684 1.00 124.07 87 LEU C N 1
ATOM 2395 C CA . LEU C 1 87 ? 122.799 103.783 152.350 1.00 124.07 87 LEU C CA 1
ATOM 2396 C C . LEU C 1 87 ? 121.728 104.374 151.446 1.00 124.07 87 LEU C C 1
ATOM 2397 O O . LEU C 1 87 ? 121.941 104.523 150.238 1.00 124.07 87 LEU C O 1
ATOM 2402 N N . VAL C 1 88 ? 120.563 104.674 152.005 1.00 125.01 88 VAL C N 1
ATOM 2403 C CA . VAL C 1 88 ? 119.440 105.193 151.234 1.00 125.01 88 VAL C CA 1
ATOM 2404 C C . VAL C 1 88 ? 119.918 106.375 150.395 1.00 125.01 88 VAL C C 1
ATOM 2405 O O . VAL C 1 88 ? 119.798 106.343 149.163 1.00 125.01 88 VAL C O 1
ATOM 2409 N N . PRO C 1 89 ? 120.474 107.422 151.003 1.00 122.47 89 PRO C N 1
ATOM 2410 C CA . PRO C 1 89 ? 121.010 108.523 150.194 1.00 122.47 89 PRO C CA 1
ATOM 2411 C C . PRO C 1 89 ? 122.225 108.122 149.395 1.00 122.47 89 PRO C C 1
ATOM 2412 O O . PRO C 1 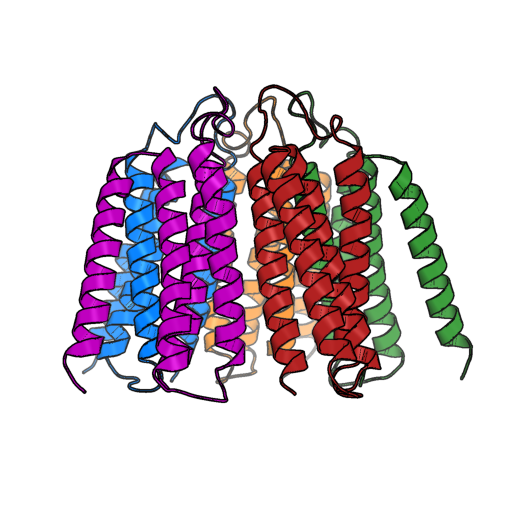89 ? 122.520 108.724 148.352 1.00 122.47 89 PRO C O 1
ATOM 2416 N N . ARG C 1 90 ? 122.969 107.141 149.896 1.00 121.71 90 ARG C N 1
ATOM 2417 C CA . ARG C 1 90 ? 124.161 106.678 149.204 1.00 121.71 90 ARG C CA 1
ATOM 2418 C C . ARG C 1 90 ? 123.829 106.288 147.772 1.00 121.71 90 ARG C C 1
ATOM 2419 O O . ARG C 1 90 ? 124.429 106.792 146.812 1.00 121.71 90 ARG C O 1
ATOM 2427 N N . LEU C 1 91 ? 122.856 105.395 147.624 1.00 115.83 91 LEU C N 1
ATOM 2428 C CA . LEU C 1 91 ? 122.434 104.947 146.303 1.00 115.83 91 LEU C CA 1
ATOM 2429 C C . LEU C 1 91 ? 122.053 106.129 145.429 1.00 115.83 91 LEU C C 1
ATOM 2430 O O . LEU C 1 91 ? 122.453 106.216 144.257 1.00 115.83 91 LEU C O 1
ATOM 2435 N N . ILE C 1 92 ? 121.258 107.046 145.977 1.00 109.57 92 ILE C N 1
ATOM 2436 C CA . ILE C 1 92 ? 120.748 108.157 145.191 1.00 109.57 92 ILE C CA 1
ATOM 2437 C C . ILE C 1 92 ? 121.896 108.965 144.627 1.00 109.57 92 ILE C C 1
ATOM 2438 O O . ILE C 1 92 ? 122.009 109.173 143.408 1.00 109.57 92 ILE C O 1
ATOM 2443 N N . GLY C 1 93 ? 122.756 109.454 145.510 1.00 105.62 93 GLY C N 1
ATOM 2444 C CA . GLY C 1 93 ? 123.857 110.270 145.057 1.00 105.62 93 GLY C CA 1
ATOM 2445 C C . GLY C 1 93 ? 124.699 109.537 144.032 1.00 105.62 93 GLY C C 1
ATOM 2446 O O . GLY C 1 93 ? 125.133 110.116 143.031 1.00 105.62 93 GLY C O 1
ATOM 2447 N N . HIS C 1 94 ? 124.917 108.249 144.263 1.00 108.82 94 HIS C N 1
ATOM 2448 C CA . HIS C 1 94 ? 125.804 107.515 143.376 1.00 108.82 94 HIS C CA 1
ATOM 2449 C C . HIS C 1 94 ? 125.221 107.426 141.974 1.00 108.82 94 HIS C C 1
ATOM 2450 O O . HIS C 1 94 ? 125.915 107.687 140.983 1.00 108.82 94 HIS C O 1
ATOM 2457 N N . GLY C 1 95 ? 123.931 107.127 141.868 1.00 101.01 95 GLY C N 1
ATOM 2458 C CA . GLY C 1 95 ? 123.327 107.055 140.547 1.00 101.01 95 GLY C CA 1
ATOM 2459 C C . GLY C 1 95 ? 123.306 108.407 139.868 1.00 101.01 95 GLY C C 1
ATOM 2460 O O . GLY C 1 95 ? 123.462 108.515 138.641 1.00 101.01 95 GLY C O 1
ATOM 2461 N N . SER C 1 96 ? 123.090 109.454 140.654 1.00 93.00 96 SER C N 1
ATOM 2462 C CA . SER C 1 96 ? 123.188 110.792 140.105 1.00 93.00 96 SER C CA 1
ATOM 2463 C C . SER C 1 96 ? 124.537 110.992 139.448 1.00 93.00 96 SER C C 1
ATOM 2464 O O . SER C 1 96 ? 124.621 111.437 138.298 1.00 93.00 96 SER C O 1
ATOM 2467 N N . HIS C 1 97 ? 125.609 110.631 140.144 1.00 93.30 97 HIS C N 1
ATOM 2468 C CA . HIS C 1 97 ? 126.920 110.790 139.539 1.00 93.30 97 HIS C CA 1
ATOM 2469 C C . HIS C 1 97 ? 127.046 109.927 138.298 1.00 93.30 97 HIS C C 1
ATOM 2470 O O . HIS C 1 97 ? 127.744 110.300 137.352 1.00 93.30 97 HIS C O 1
ATOM 2477 N N . LEU C 1 98 ? 126.363 108.784 138.279 1.00 99.89 98 LEU C N 1
ATOM 2478 C CA . LEU C 1 98 ? 126.435 107.899 137.118 1.00 99.89 98 LEU C CA 1
ATOM 2479 C C . LEU C 1 98 ? 125.952 108.601 135.858 1.00 99.89 98 LEU C C 1
ATOM 2480 O O . LEU C 1 98 ? 126.665 108.672 134.841 1.00 99.89 98 LEU C O 1
ATOM 2485 N N . PHE C 1 99 ? 124.721 109.094 135.910 1.00 90.98 99 PHE C N 1
ATOM 2486 C CA . PHE C 1 99 ? 124.051 109.492 134.675 1.00 90.98 99 PHE C CA 1
ATOM 2487 C C . PHE C 1 99 ? 124.875 110.514 133.913 1.00 90.98 99 PHE C C 1
ATOM 2488 O O . PHE C 1 99 ? 124.928 110.494 132.678 1.00 90.98 99 PHE C O 1
ATOM 2496 N N . GLY C 1 100 ? 125.537 111.413 134.630 1.00 87.44 100 GLY C N 1
ATOM 2497 C CA . GLY C 1 100 ? 126.204 112.509 133.958 1.00 87.44 100 GLY C CA 1
ATOM 2498 C C . GLY C 1 100 ? 127.424 112.052 133.192 1.00 87.44 100 GLY C C 1
ATOM 2499 O O . GLY C 1 100 ? 127.665 112.480 132.057 1.00 87.44 100 GLY C O 1
ATOM 2500 N N . GLY C 1 101 ? 128.232 111.203 133.814 1.00 88.90 101 GLY C N 1
ATOM 2501 C CA . GLY C 1 101 ? 129.327 110.608 133.084 1.00 88.90 101 GLY C CA 1
ATOM 2502 C C . GLY C 1 101 ? 128.819 109.883 131.863 1.00 88.90 101 GLY C C 1
ATOM 2503 O O . GLY C 1 101 ? 129.417 109.941 130.786 1.00 88.90 101 GLY C O 1
ATOM 2504 N N . LEU C 1 102 ? 127.675 109.212 132.007 1.00 88.83 102 LEU C N 1
ATOM 2505 C CA . LEU C 1 102 ? 127.091 108.553 130.846 1.00 88.83 102 LEU C CA 1
ATOM 2506 C C . LEU C 1 102 ? 126.828 109.557 129.735 1.00 88.83 102 LEU C C 1
ATOM 2507 O O . LEU C 1 102 ? 127.111 109.297 128.554 1.00 88.83 102 LEU C O 1
ATOM 2512 N N . ALA C 1 103 ? 126.281 110.716 130.099 1.00 88.10 103 ALA C N 1
ATOM 2513 C CA . ALA C 1 103 ? 125.940 111.724 129.105 1.00 88.10 103 ALA C CA 1
ATOM 2514 C C . ALA C 1 103 ? 127.185 112.222 128.398 1.00 88.10 103 ALA C C 1
ATOM 2515 O O . ALA C 1 103 ? 127.214 112.369 127.171 1.00 88.10 103 ALA C O 1
ATOM 2517 N N . ALA C 1 104 ? 128.216 112.522 129.180 1.00 81.58 104 ALA C N 1
ATOM 2518 C CA . ALA C 1 104 ? 129.468 112.964 128.593 1.00 81.58 104 ALA C CA 1
ATOM 2519 C C . ALA C 1 104 ? 129.976 111.931 127.606 1.00 81.58 104 ALA C C 1
ATOM 2520 O O . ALA C 1 104 ? 130.446 112.275 126.518 1.00 81.58 104 ALA C O 1
ATOM 2522 N N . LEU C 1 105 ? 129.872 110.658 127.969 1.00 88.36 105 LEU C N 1
ATOM 2523 C CA . LEU C 1 105 ? 130.280 109.599 127.057 1.00 88.36 105 LEU C CA 1
ATOM 2524 C C . LEU C 1 105 ? 129.544 109.706 125.737 1.00 88.36 105 LEU C C 1
ATOM 2525 O O . LEU C 1 105 ? 130.155 109.821 124.660 1.00 88.36 105 LEU C O 1
ATOM 2530 N N . VAL C 1 106 ? 128.222 109.655 125.803 1.00 85.33 106 VAL C N 1
ATOM 2531 C CA . VAL C 1 106 ? 127.432 109.636 124.583 1.00 85.33 106 VAL C CA 1
ATOM 2532 C C . VAL C 1 106 ? 127.784 110.823 123.713 1.00 85.33 106 VAL C C 1
ATOM 2533 O O . VAL C 1 106 ? 127.989 110.696 122.501 1.00 85.33 106 VAL C O 1
ATOM 2537 N N . LEU C 1 107 ? 127.845 112.004 124.316 1.00 77.40 107 LEU C N 1
ATOM 2538 C CA . LEU C 1 107 ? 128.080 113.196 123.525 1.00 77.40 107 LEU C CA 1
ATOM 2539 C C . LEU C 1 107 ? 129.447 113.148 122.866 1.00 77.40 107 LEU C C 1
ATOM 2540 O O . LEU C 1 107 ? 129.566 113.315 121.649 1.00 77.40 107 LEU C O 1
ATOM 2545 N N . VAL C 1 108 ? 130.490 112.875 123.646 1.00 77.36 108 VAL C N 1
ATOM 2546 C CA . VAL C 1 108 ? 131.840 112.926 123.112 1.00 77.36 108 VAL C CA 1
ATOM 2547 C C . VAL C 1 108 ? 131.956 111.932 121.978 1.00 77.36 108 VAL C C 1
ATOM 2548 O O . VAL C 1 108 ? 132.794 112.091 121.085 1.00 77.36 108 VAL C O 1
ATOM 2552 N N . SER C 1 109 ? 131.127 110.890 122.014 1.00 87.82 109 SER C N 1
ATOM 2553 C CA . SER C 1 109 ? 131.191 109.888 120.959 1.00 87.82 109 SER C CA 1
ATOM 2554 C C . SER C 1 109 ? 131.292 110.537 119.591 1.00 87.82 109 SER C C 1
ATOM 2555 O O . SER C 1 109 ? 132.031 110.067 118.720 1.00 87.82 109 SER C O 1
ATOM 2558 N N . VAL C 1 110 ? 130.557 111.627 119.389 1.00 79.17 110 VAL C N 1
ATOM 2559 C CA . VAL C 1 110 ? 130.405 112.188 118.060 1.00 79.17 110 VAL C CA 1
ATOM 2560 C C . VAL C 1 110 ? 131.727 112.619 117.454 1.00 79.17 110 VAL C C 1
ATOM 2561 O O . VAL C 1 110 ? 131.870 112.626 116.228 1.00 79.17 110 VAL C O 1
ATOM 2565 N N . VAL C 1 111 ? 132.700 112.994 118.275 1.00 81.00 111 VAL C N 1
ATOM 2566 C CA . VAL C 1 111 ? 134.004 113.333 117.725 1.00 81.00 111 VAL C CA 1
ATOM 2567 C C . VAL C 1 111 ? 134.684 112.085 117.198 1.00 81.00 111 VAL C C 1
ATOM 2568 O O . VAL C 1 111 ? 135.303 112.101 116.129 1.00 81.00 111 VAL C O 1
ATOM 2572 N N . SER C 1 112 ? 134.584 110.988 117.938 1.00 93.71 112 SER C N 1
ATOM 2573 C CA . SER C 1 112 ? 135.183 109.734 117.515 1.00 93.71 112 SER C CA 1
ATOM 2574 C C . SER C 1 112 ? 134.642 108.603 118.371 1.00 93.71 112 SER C C 1
ATOM 2575 O O . SER C 1 112 ? 134.096 108.817 119.458 1.00 93.71 112 SER C O 1
ATOM 2578 N N . THR C 1 113 ? 134.823 107.391 117.865 1.00 94.74 113 THR C N 1
ATOM 2579 C CA . THR C 1 113 ? 134.310 106.193 118.498 1.00 94.74 113 THR C CA 1
ATOM 2580 C C . THR C 1 113 ? 135.322 105.525 119.415 1.00 94.74 113 THR C C 1
ATOM 2581 O O . THR C 1 113 ? 135.007 104.491 120.012 1.00 94.74 113 THR C O 1
ATOM 2585 N N . ALA C 1 114 ? 136.525 106.080 119.534 1.00 98.81 114 ALA C N 1
ATOM 2586 C CA . ALA C 1 114 ? 137.569 105.446 120.325 1.00 98.81 114 ALA C CA 1
ATOM 2587 C C . ALA C 1 114 ? 137.366 105.716 121.804 1.00 98.81 114 ALA C C 1
ATOM 2588 O O . ALA C 1 114 ? 137.032 104.810 122.578 1.00 98.81 114 ALA C O 1
ATOM 2590 N N . PHE C 1 115 ? 137.523 106.980 122.195 1.00 95.54 115 PHE C N 1
ATOM 2591 C CA . PHE C 1 115 ? 137.258 107.339 123.576 1.00 95.54 115 PHE C CA 1
ATOM 2592 C C . PHE C 1 115 ? 135.865 106.896 123.955 1.00 95.54 115 PHE C C 1
ATOM 2593 O O . PHE C 1 115 ? 135.590 106.615 125.121 1.00 95.54 115 PHE C O 1
ATOM 2601 N N . SER C 1 116 ? 134.981 106.794 122.970 1.00 95.21 116 SER C N 1
ATOM 2602 C CA . SER C 1 116 ? 133.656 106.258 123.212 1.00 95.21 116 SER C CA 1
ATOM 2603 C C . SER C 1 116 ? 133.743 104.935 123.957 1.00 95.21 116 SER C C 1
ATOM 2604 O O . SER C 1 116 ? 133.257 104.801 125.086 1.00 95.21 116 SER C O 1
ATOM 2607 N N . ILE C 1 117 ? 134.395 103.950 123.343 1.00 96.34 117 ILE C N 1
ATOM 2608 C CA . ILE C 1 117 ? 134.443 102.621 123.937 1.00 96.34 117 ILE C CA 1
ATOM 2609 C C . ILE C 1 117 ? 135.349 102.616 125.157 1.00 96.34 117 ILE C C 1
ATOM 2610 O O . ILE C 1 117 ? 135.086 101.916 126.142 1.00 96.34 117 ILE C O 1
ATOM 2615 N N . VAL C 1 118 ? 136.419 103.411 125.123 1.00 99.21 118 VAL C N 1
ATOM 2616 C CA . VAL C 1 118 ? 137.319 103.465 126.267 1.00 99.21 118 VAL C CA 1
ATOM 2617 C C . VAL C 1 118 ? 136.554 103.895 127.506 1.00 99.21 118 VAL C C 1
ATOM 2618 O O . VAL C 1 118 ? 136.699 103.326 128.593 1.00 99.21 118 VAL C O 1
ATOM 2622 N N . LEU C 1 119 ? 135.701 104.896 127.349 1.00 96.77 119 LEU C N 1
ATOM 2623 C CA . LEU C 1 119 ? 135.000 105.456 128.482 1.00 96.77 119 LEU C CA 1
ATOM 2624 C C . LEU C 1 119 ? 133.797 104.608 128.850 1.00 96.77 119 LEU C C 1
ATOM 2625 O O . LEU C 1 119 ? 133.433 104.534 130.027 1.00 96.77 119 LEU C O 1
ATOM 2630 N N . PHE C 1 120 ? 133.181 103.953 127.868 1.00 100.05 120 PHE C N 1
ATOM 2631 C CA . PHE C 1 120 ? 132.250 102.879 128.180 1.00 100.05 120 PHE C CA 1
ATOM 2632 C C . PHE C 1 120 ? 132.884 101.927 129.178 1.00 100.05 120 PHE C C 1
ATOM 2633 O O . PHE C 1 120 ? 132.329 101.641 130.246 1.00 100.05 120 PHE C O 1
ATOM 2641 N N . LEU C 1 121 ? 134.077 101.448 128.840 1.00 107.11 121 LEU C N 1
ATOM 2642 C CA . LEU C 1 121 ? 134.763 100.487 129.689 1.00 107.11 121 LEU C CA 1
ATOM 2643 C C . LEU C 1 121 ? 135.100 101.089 131.044 1.00 107.11 121 LEU C C 1
ATOM 2644 O O . LEU C 1 121 ? 135.028 100.406 132.073 1.00 107.11 121 LEU C O 1
ATOM 2649 N N . LEU C 1 122 ? 135.504 102.360 131.064 1.00 104.82 122 LEU C N 1
ATOM 2650 C CA . LEU C 1 122 ? 135.876 102.974 132.332 1.00 104.82 122 LEU C CA 1
ATOM 2651 C C . LEU C 1 122 ? 134.667 103.066 133.248 1.00 104.82 122 LEU C C 1
ATOM 2652 O O . LEU C 1 122 ? 134.747 102.753 134.439 1.00 104.82 122 LEU C O 1
ATOM 2657 N N . TRP C 1 123 ? 133.528 103.482 132.703 1.00 100.77 123 TRP C N 1
ATOM 2658 C CA . TRP C 1 123 ? 132.300 103.497 133.482 1.00 100.77 123 TRP C CA 1
ATOM 2659 C C . TRP C 1 123 ? 131.971 102.104 133.983 1.00 100.77 123 TRP C C 1
ATOM 2660 O O . TRP C 1 123 ? 131.517 101.924 135.122 1.00 100.77 123 TRP C O 1
ATOM 2671 N N . PHE C 1 124 ? 132.196 101.102 133.138 1.00 113.30 124 PHE C N 1
ATOM 2672 C CA . PHE C 1 124 ? 131.925 99.727 133.524 1.00 113.30 124 PHE C CA 1
ATOM 2673 C C . PHE C 1 124 ? 132.725 99.353 134.764 1.00 113.30 124 PHE C C 1
ATOM 2674 O O . PHE C 1 124 ? 132.166 98.966 135.796 1.00 113.30 124 PHE C O 1
ATOM 2682 N N . ILE C 1 125 ? 134.046 99.486 134.675 1.00 114.72 125 ILE C N 1
ATOM 2683 C CA . ILE C 1 125 ? 134.909 99.150 135.804 1.00 114.72 125 ILE C CA 1
ATOM 2684 C C . ILE C 1 125 ? 134.564 100.004 137.007 1.00 114.72 125 ILE C C 1
ATOM 2685 O O . ILE C 1 125 ? 134.727 99.578 138.156 1.00 114.72 125 ILE C O 1
ATOM 2690 N N . TRP C 1 126 ? 134.096 101.219 136.768 1.00 108.31 126 TRP C N 1
ATOM 2691 C CA . TRP C 1 126 ? 133.805 102.129 137.862 1.00 108.31 126 TRP C CA 1
ATOM 2692 C C . TRP C 1 126 ? 132.631 101.614 138.668 1.00 108.31 126 TRP C C 1
ATOM 2693 O O . TRP C 1 126 ? 132.700 101.496 139.899 1.00 108.31 126 TRP C O 1
ATOM 2704 N N . LEU C 1 127 ? 131.553 101.265 137.975 1.00 118.16 127 LEU C N 1
ATOM 2705 C CA . LEU C 1 127 ? 130.416 100.651 138.640 1.00 118.16 127 LEU C CA 1
ATOM 2706 C C . LEU C 1 127 ? 130.827 99.343 139.299 1.00 118.16 127 LEU C C 1
ATOM 2707 O O . LEU C 1 127 ? 130.323 98.982 140.373 1.00 118.16 127 LEU C O 1
ATOM 2712 N N . SER C 1 128 ? 131.755 98.624 138.668 1.00 126.26 128 SER C N 1
ATOM 2713 C CA . SER C 1 128 ? 132.217 97.360 139.228 1.00 126.26 128 SER C CA 1
ATOM 2714 C C . SER C 1 128 ? 132.859 97.578 140.589 1.00 126.26 128 SER C C 1
ATOM 2715 O O . SER C 1 128 ? 132.524 96.898 141.563 1.00 126.26 128 SER C O 1
ATOM 2718 N N . ALA C 1 129 ? 133.788 98.529 140.671 1.00 133.32 129 ALA C N 1
ATOM 2719 C CA . ALA C 1 129 ? 134.438 98.820 141.945 1.00 133.32 129 ALA C CA 1
ATOM 2720 C C . ALA C 1 129 ? 133.430 99.332 142.957 1.00 133.32 129 ALA C C 1
ATOM 2721 O O . ALA C 1 129 ? 133.525 99.034 144.156 1.00 133.32 129 ALA C O 1
ATOM 2723 N N . VAL C 1 130 ? 132.461 100.118 142.492 1.00 132.39 130 VAL C N 1
ATOM 2724 C CA . VAL C 1 130 ? 131.403 100.602 143.371 1.00 132.39 130 VAL C CA 1
ATOM 2725 C C . VAL C 1 130 ? 130.739 99.435 144.079 1.00 132.39 130 VAL C C 1
ATOM 2726 O O . VAL C 1 130 ? 130.701 99.365 145.311 1.00 132.39 130 VAL C O 1
ATOM 2730 N N . VAL C 1 131 ? 130.188 98.511 143.297 1.00 136.78 131 VAL C N 1
ATOM 2731 C CA . VAL C 1 131 ? 129.458 97.397 143.888 1.00 136.78 131 VAL C CA 1
ATOM 2732 C C . VAL C 1 131 ? 130.397 96.524 144.709 1.00 136.78 131 VAL C C 1
ATOM 2733 O O . VAL C 1 131 ? 130.023 96.002 145.768 1.00 136.78 131 VAL C O 1
ATOM 2737 N N . TYR C 1 132 ? 131.633 96.359 144.236 1.00 143.96 132 TYR C N 1
ATOM 2738 C CA . TYR C 1 132 ? 132.650 95.639 144.989 1.00 143.96 132 TYR C CA 1
ATOM 2739 C C . TYR C 1 132 ? 132.725 96.153 146.416 1.00 143.96 132 TYR C C 1
ATOM 2740 O O . TYR C 1 132 ? 132.544 95.398 147.378 1.00 143.96 132 TYR C O 1
ATOM 2749 N N . LEU C 1 133 ? 132.973 97.453 146.569 1.00 145.92 133 LEU C N 1
ATOM 2750 C CA . LEU C 1 133 ? 133.083 98.026 147.904 1.00 145.92 133 LEU C CA 1
ATOM 2751 C C . LEU C 1 133 ? 131.745 98.030 148.621 1.00 145.92 133 LEU C C 1
ATOM 2752 O O . LEU C 1 133 ? 131.702 97.999 149.855 1.00 145.92 133 LEU C O 1
ATOM 2757 N N . GLU C 1 134 ? 130.648 98.077 147.871 1.00 145.27 134 GLU C N 1
ATOM 2758 C CA . GLU C 1 134 ? 129.334 98.066 148.493 1.00 145.27 134 GLU C CA 1
ATOM 2759 C C . GLU C 1 134 ? 129.093 96.760 149.229 1.00 145.27 134 GLU C C 1
ATOM 2760 O O . GLU C 1 134 ? 128.552 96.750 150.341 1.00 145.27 134 GLU C O 1
ATOM 2766 N N . THR C 1 135 ? 129.501 95.649 148.626 1.00 151.22 135 THR C N 1
ATOM 2767 C CA . THR C 1 135 ? 129.201 94.327 149.150 1.00 151.22 135 THR C CA 1
ATOM 2768 C C . THR C 1 135 ? 130.406 93.651 149.783 1.00 151.22 135 THR C C 1
ATOM 2769 O O . THR C 1 135 ? 130.271 92.540 150.305 1.00 151.22 135 THR C O 1
ATOM 2773 N N . ASN C 1 136 ? 131.578 94.286 149.761 1.00 156.48 136 ASN C N 1
ATOM 2774 C CA . ASN C 1 136 ? 132.748 93.669 150.369 1.00 156.48 136 ASN C CA 1
ATOM 2775 C C . ASN C 1 136 ? 132.601 93.544 151.876 1.00 156.48 136 ASN C C 1
ATOM 2776 O O . ASN C 1 136 ? 133.297 92.729 152.490 1.00 156.48 136 ASN C O 1
ATOM 2781 N N . LYS C 1 137 ? 131.715 94.326 152.481 1.00 162.57 137 LYS C N 1
ATOM 2782 C CA . LYS C 1 137 ? 131.494 94.306 153.915 1.00 162.57 137 LYS C CA 1
ATOM 2783 C C . LYS C 1 137 ? 130.027 94.561 154.195 1.00 162.57 137 LYS C C 1
ATOM 2784 O O . LYS C 1 137 ? 129.339 95.204 153.389 1.00 162.57 137 LYS C O 1
ATOM 2790 N N . PRO C 1 138 ? 129.505 94.071 155.329 1.00 173.74 138 PRO C N 1
ATOM 2791 C CA . PRO C 1 138 ? 128.106 94.319 155.685 1.00 173.74 138 PRO C CA 1
ATOM 2792 C C . PRO C 1 138 ? 127.787 95.807 155.797 1.00 173.74 138 PRO C C 1
ATOM 2793 O O . PRO C 1 138 ? 128.699 96.595 156.048 1.00 173.74 138 PRO C O 1
ATOM 2797 N N . VAL D 1 19 ? 148.933 124.837 157.034 1.00 112.08 19 VAL D N 1
ATOM 2798 C CA . VAL D 1 19 ? 147.544 125.002 156.637 1.00 112.08 19 VAL D CA 1
ATOM 2799 C C . VAL D 1 19 ? 147.480 125.843 155.369 1.00 112.08 19 VAL D C 1
ATOM 2800 O O . VAL D 1 19 ? 146.485 125.824 154.649 1.00 112.08 19 VAL D O 1
ATOM 2804 N N . LYS D 1 20 ? 148.563 126.580 155.107 1.00 115.98 20 LYS D N 1
ATOM 2805 C CA . LYS D 1 20 ? 148.705 127.302 153.846 1.00 115.98 20 LYS D CA 1
ATOM 2806 C C . LYS D 1 20 ? 148.282 126.454 152.653 1.00 115.98 20 LYS D C 1
ATOM 2807 O O . LYS D 1 20 ? 147.783 126.979 151.642 1.00 115.98 20 LYS D O 1
ATOM 2813 N N . PHE D 1 21 ? 148.453 125.140 152.771 1.00 110.43 21 PHE D N 1
ATOM 2814 C CA . PHE D 1 21 ? 148.392 124.255 151.619 1.00 110.43 21 PHE D CA 1
ATOM 2815 C C . PHE D 1 21 ? 147.042 124.321 150.925 1.00 110.43 21 PHE D C 1
ATOM 2816 O O . PHE D 1 21 ? 146.964 124.515 149.706 1.00 110.43 21 PHE D O 1
ATOM 2824 N N . THR D 1 22 ? 145.966 124.119 151.682 1.00 104.21 22 THR D N 1
ATOM 2825 C CA . THR D 1 22 ? 144.643 124.058 151.080 1.00 104.21 22 THR D CA 1
ATOM 2826 C C . THR D 1 22 ? 144.301 125.358 150.377 1.00 104.21 22 THR D C 1
ATOM 2827 O O . THR D 1 22 ? 143.675 125.353 149.313 1.00 104.21 22 THR D O 1
ATOM 2831 N N . THR D 1 23 ? 144.691 126.483 150.967 1.00 100.83 23 THR D N 1
ATOM 2832 C CA . THR D 1 23 ? 144.425 127.771 150.348 1.00 100.83 23 THR D CA 1
ATOM 2833 C C . THR D 1 23 ? 145.124 127.861 149.009 1.00 100.83 23 THR D C 1
ATOM 2834 O O . THR D 1 23 ? 144.517 128.206 147.981 1.00 100.83 23 THR D O 1
ATOM 2838 N N . TYR D 1 24 ? 146.423 127.587 149.022 1.00 98.10 24 TYR D N 1
ATOM 2839 C CA . TYR D 1 24 ? 147.191 127.560 147.792 1.00 98.10 24 TYR D CA 1
ATOM 2840 C C . TYR D 1 24 ? 146.468 126.734 146.744 1.00 98.10 24 TYR D C 1
ATOM 2841 O O . TYR D 1 24 ? 146.217 127.192 145.621 1.00 98.10 24 TYR D O 1
ATOM 2850 N N . SER D 1 25 ? 146.084 125.519 147.130 1.00 95.69 25 SER D N 1
ATOM 2851 C CA . SER D 1 25 ? 145.491 124.582 146.186 1.00 95.69 25 SER D CA 1
ATOM 2852 C C . SER D 1 25 ? 144.183 125.126 145.629 1.00 95.69 25 SER D C 1
ATOM 2853 O O . SER D 1 25 ? 143.933 125.071 144.421 1.00 95.69 25 SER D O 1
ATOM 2856 N N . ALA D 1 26 ? 143.329 125.643 146.498 1.00 92.69 26 ALA D N 1
ATOM 2857 C CA . ALA D 1 26 ? 142.033 126.115 146.041 1.00 92.69 26 ALA D CA 1
ATOM 2858 C C . ALA D 1 26 ? 142.204 127.239 145.042 1.00 92.69 26 ALA D C 1
ATOM 2859 O O . ALA D 1 26 ? 141.638 127.212 143.936 1.00 92.69 26 ALA D O 1
ATOM 2861 N N . ALA D 1 27 ? 142.992 128.241 145.403 1.00 89.69 27 ALA D N 1
ATOM 2862 C CA . ALA D 1 27 ? 143.131 129.400 144.542 1.00 89.69 27 ALA D CA 1
ATOM 2863 C C . ALA D 1 27 ? 143.735 129.011 143.200 1.00 89.69 27 ALA D C 1
ATOM 2864 O O . ALA D 1 27 ? 143.320 129.504 142.134 1.00 89.69 27 ALA D O 1
ATOM 2866 N N . VAL D 1 28 ? 144.709 128.104 143.226 1.00 85.94 28 VAL D N 1
ATOM 2867 C CA . VAL D 1 28 ? 145.358 127.708 141.988 1.00 85.94 28 VAL D CA 1
ATOM 2868 C C . VAL D 1 28 ? 144.380 126.946 141.116 1.00 85.94 28 VAL D C 1
ATOM 2869 O O . VAL D 1 28 ? 144.317 127.136 139.896 1.00 85.94 28 VAL D O 1
ATOM 2873 N N . HIS D 1 29 ? 143.594 126.062 141.734 1.00 84.58 29 HIS D N 1
ATOM 2874 C CA . HIS D 1 29 ? 142.515 125.402 141.023 1.00 84.58 29 HIS D CA 1
ATOM 2875 C C . HIS D 1 29 ? 141.676 126.430 140.289 1.00 84.58 29 HIS D C 1
ATOM 2876 O O . HIS D 1 29 ? 141.390 126.297 139.089 1.00 84.58 29 HIS D O 1
ATOM 2883 N N . LYS D 1 30 ? 141.312 127.487 141.003 1.00 79.43 30 LYS D N 1
ATOM 2884 C CA . LYS D 1 30 ? 140.425 128.484 140.435 1.00 79.43 30 LYS D CA 1
ATOM 2885 C C . LYS D 1 30 ? 141.019 129.073 139.166 1.00 79.43 30 LYS D C 1
ATOM 2886 O O . LYS D 1 30 ? 140.422 129.007 138.083 1.00 79.43 30 LYS D O 1
ATOM 2892 N N . VAL D 1 31 ? 142.218 129.632 139.275 1.00 76.65 31 VAL D N 1
ATOM 2893 C CA . VAL D 1 31 ? 142.745 130.347 138.115 1.00 76.65 31 VAL D CA 1
ATOM 2894 C C . VAL D 1 31 ? 143.045 129.386 136.989 1.00 76.65 31 VAL D C 1
ATOM 2895 O O . VAL D 1 31 ? 142.978 129.751 135.808 1.00 76.65 31 VAL D O 1
ATOM 2899 N N . LEU D 1 32 ? 143.442 128.166 137.318 1.00 69.16 32 LEU D N 1
ATOM 2900 C CA . LEU D 1 32 ? 143.745 127.220 136.267 1.00 69.16 32 LEU D CA 1
ATOM 2901 C C . LEU D 1 32 ? 142.509 126.940 135.431 1.00 69.16 32 LEU D C 1
ATOM 2902 O O . LEU D 1 32 ? 142.564 126.947 134.191 1.00 69.16 32 LEU D O 1
ATOM 2907 N N . VAL D 1 33 ? 141.385 126.693 136.098 1.00 63.98 33 VAL D N 1
ATOM 2908 C CA . VAL D 1 33 ? 140.131 126.581 135.367 1.00 63.98 33 VAL D CA 1
ATOM 2909 C C . VAL D 1 33 ? 139.918 127.820 134.513 1.00 63.98 33 VAL D C 1
ATOM 2910 O O . VAL D 1 33 ? 139.527 127.729 133.339 1.00 63.98 33 VAL D O 1
ATOM 2914 N N . MET D 1 34 ? 140.177 128.996 135.086 1.00 65.58 34 MET D N 1
ATOM 2915 C CA . MET D 1 34 ? 139.966 130.228 134.335 1.00 65.58 34 MET D CA 1
ATOM 2916 C C . MET D 1 34 ? 140.693 130.169 132.998 1.00 65.58 34 MET D C 1
ATOM 2917 O O . MET D 1 34 ? 140.080 130.304 131.930 1.00 65.58 34 MET D O 1
ATOM 2922 N N . VAL D 1 35 ? 142.002 129.937 133.039 1.00 66.62 35 VAL D N 1
ATOM 2923 C CA . VAL D 1 35 ? 142.794 130.063 131.820 1.00 66.62 35 VAL D CA 1
ATOM 2924 C C . VAL D 1 35 ? 142.422 128.973 130.837 1.00 66.62 35 VAL D C 1
ATOM 2925 O O . VAL D 1 35 ? 142.420 129.191 129.620 1.00 66.62 35 VAL D O 1
ATOM 2929 N N . ASN D 1 36 ? 142.148 127.766 131.328 1.00 61.48 36 ASN D N 1
ATOM 2930 C CA . ASN D 1 36 ? 141.742 126.721 130.403 1.00 61.48 36 ASN D CA 1
ATOM 2931 C C . ASN D 1 36 ? 140.504 127.145 129.628 1.00 61.48 36 ASN D C 1
ATOM 2932 O O . ASN D 1 36 ? 140.448 127.049 128.390 1.00 61.48 36 ASN D O 1
ATOM 2937 N N . ALA D 1 37 ? 139.493 127.634 130.338 1.00 56.21 37 ALA D N 1
ATOM 2938 C CA . ALA D 1 37 ? 138.284 128.030 129.645 1.00 56.21 37 ALA D CA 1
ATOM 2939 C C . ALA D 1 37 ? 138.577 129.137 128.664 1.00 56.21 37 ALA D C 1
ATOM 2940 O O . ALA D 1 37 ? 138.034 129.165 127.559 1.00 56.21 37 ALA D O 1
ATOM 2942 N N . GLY D 1 38 ? 139.450 130.054 129.048 1.00 63.05 38 GLY D N 1
ATOM 2943 C CA . GLY D 1 38 ? 139.763 131.156 128.159 1.00 63.05 38 GLY D CA 1
ATOM 2944 C C . GLY D 1 38 ? 140.433 130.697 126.879 1.00 63.05 38 GLY D C 1
ATOM 2945 O O . GLY D 1 38 ? 140.179 131.235 125.799 1.00 63.05 38 GLY D O 1
ATOM 2946 N N . ILE D 1 39 ? 141.296 129.689 126.979 1.00 61.51 39 ILE D N 1
ATOM 2947 C CA . ILE D 1 39 ? 141.995 129.252 125.784 1.00 61.51 39 ILE D CA 1
ATOM 2948 C C . ILE D 1 39 ? 141.020 128.562 124.865 1.00 61.51 39 ILE D C 1
ATOM 2949 O O . ILE D 1 39 ? 141.085 128.707 123.632 1.00 61.51 39 ILE D O 1
ATOM 2954 N N . LEU D 1 40 ? 140.099 127.800 125.443 1.00 56.68 40 LEU D N 1
ATOM 2955 C CA . LEU D 1 40 ? 139.053 127.221 124.620 1.00 56.68 40 LEU D CA 1
ATOM 2956 C C . LEU D 1 40 ? 138.239 128.319 123.962 1.00 56.68 40 LEU D C 1
ATOM 2957 O O . LEU D 1 40 ? 137.884 128.231 122.776 1.00 56.68 40 LEU D O 1
ATOM 2962 N N . GLY D 1 41 ? 137.974 129.385 124.707 1.00 62.43 41 GLY D N 1
ATOM 2963 C CA . GLY D 1 41 ? 137.258 130.502 124.135 1.00 62.43 41 GLY D CA 1
ATOM 2964 C C . GLY D 1 41 ? 137.967 131.038 122.916 1.00 62.43 41 GLY D C 1
ATOM 2965 O O . GLY D 1 41 ? 137.362 131.236 121.863 1.00 62.43 41 GLY D O 1
ATOM 2966 N N . LEU D 1 42 ? 139.267 131.251 123.039 1.00 64.26 42 LEU D N 1
ATOM 2967 C CA . LEU D 1 42 ? 140.039 131.720 121.903 1.00 64.26 42 LEU D CA 1
ATOM 2968 C C . LEU D 1 42 ? 139.878 130.801 120.714 1.00 64.26 42 LEU D C 1
ATOM 2969 O O . LEU D 1 42 ? 139.357 131.208 119.673 1.00 64.26 42 LEU D O 1
ATOM 2974 N N . LEU D 1 43 ? 140.280 129.550 120.851 1.00 65.77 43 LEU D N 1
ATOM 2975 C CA . LEU D 1 43 ? 140.230 128.718 119.664 1.00 65.77 43 LEU D CA 1
ATOM 2976 C C . LEU D 1 43 ? 138.808 128.368 119.260 1.00 65.77 43 LEU D C 1
ATOM 2977 O O . LEU D 1 43 ? 138.626 127.556 118.349 1.00 65.77 43 LEU D O 1
ATOM 2982 N N . GLN D 1 44 ? 137.797 128.981 119.872 1.00 61.28 44 GLN D N 1
ATOM 2983 C CA . GLN D 1 44 ? 136.519 129.071 119.183 1.00 61.28 44 GLN D CA 1
ATOM 2984 C C . GLN D 1 44 ? 136.572 130.024 118.021 1.00 61.28 44 GLN D C 1
ATOM 2985 O O . GLN D 1 44 ? 135.547 130.272 117.382 1.00 61.28 44 GLN D O 1
ATOM 2991 N N . LEU D 1 45 ? 137.750 130.553 117.735 1.00 67.39 45 LEU D N 1
ATOM 2992 C CA . LEU D 1 45 ? 137.899 131.686 116.848 1.00 67.39 45 LEU D CA 1
ATOM 2993 C C . LEU D 1 45 ? 139.066 131.486 115.901 1.00 67.39 45 LEU D C 1
ATOM 2994 O O . LEU D 1 45 ? 139.878 132.393 115.701 1.00 67.39 45 LEU D O 1
ATOM 2999 N N . VAL D 1 46 ? 139.154 130.307 115.310 1.00 70.47 46 VAL D N 1
ATOM 3000 C CA . VAL D 1 46 ? 140.358 129.873 114.631 1.00 70.47 46 VAL D CA 1
ATOM 3001 C C . VAL D 1 46 ? 140.230 130.086 113.138 1.00 70.47 46 VAL D C 1
ATOM 3002 O O . VAL D 1 46 ? 140.903 130.946 112.560 1.00 70.47 46 VAL D O 1
ATOM 3006 N N . SER D 1 47 ? 139.357 129.310 112.510 1.00 77.46 47 SER D N 1
ATOM 3007 C CA . SER D 1 47 ? 139.251 129.331 111.060 1.00 77.46 47 SER D CA 1
ATOM 3008 C C . SER D 1 47 ? 137.799 129.172 110.664 1.00 77.46 47 SER D C 1
ATOM 3009 O O . SER D 1 47 ? 137.242 128.075 110.750 1.00 77.46 47 SER D O 1
ATOM 3012 N N . GLN D 1 48 ? 137.204 130.265 110.212 1.00 87.41 48 GLN D N 1
ATOM 3013 C CA . GLN D 1 48 ? 136.041 130.141 109.359 1.00 87.41 48 GLN D CA 1
ATOM 3014 C C . GLN D 1 48 ? 136.430 129.601 107.990 1.00 87.41 48 GLN D C 1
ATOM 3015 O O . GLN D 1 48 ? 135.550 129.374 107.152 1.00 87.41 48 GLN D O 1
ATOM 3021 N N . GLN D 1 49 ? 137.728 129.381 107.756 1.00 82.88 49 GLN D N 1
ATOM 3022 C CA . GLN D 1 49 ? 138.216 128.884 106.476 1.00 82.88 49 GLN D CA 1
ATOM 3023 C C . GLN D 1 49 ? 138.116 127.367 106.410 1.00 82.88 49 GLN D C 1
ATOM 3024 O O . GLN D 1 49 ? 137.425 126.812 105.551 1.00 82.88 49 GLN D O 1
ATOM 3030 N N . SER D 1 50 ? 138.804 126.688 107.319 1.00 84.70 50 SER D N 1
ATOM 3031 C CA . SER D 1 50 ? 138.870 125.239 107.355 1.00 84.70 50 SER D CA 1
ATOM 3032 C C . SER D 1 50 ? 138.624 124.757 108.771 1.00 84.70 50 SER D C 1
ATOM 3033 O O . SER D 1 50 ? 138.459 125.544 109.706 1.00 84.70 50 SER D O 1
ATOM 3036 N N . SER D 1 51 ? 138.616 123.441 108.913 1.00 78.50 51 SER D N 1
ATOM 3037 C CA . SER D 1 51 ? 138.439 122.809 110.202 1.00 78.50 51 SER D CA 1
ATOM 3038 C C . SER D 1 51 ? 139.791 122.456 110.798 1.00 78.50 51 SER D C 1
ATOM 3039 O O . SER D 1 51 ? 140.749 122.174 110.073 1.00 78.50 51 SER D O 1
ATOM 3042 N N . VAL D 1 52 ? 139.863 122.493 112.123 1.00 79.08 52 VAL D N 1
ATOM 3043 C CA . VAL D 1 52 ? 141.050 122.117 112.872 1.00 79.08 52 VAL D CA 1
ATOM 3044 C C . VAL D 1 52 ? 140.734 121.137 113.974 1.00 79.08 52 VAL D C 1
ATOM 3045 O O . VAL D 1 52 ? 141.622 120.777 114.746 1.00 79.08 52 VAL D O 1
ATOM 3049 N N . LEU D 1 53 ? 139.480 120.745 114.107 1.00 79.74 53 LEU D N 1
ATOM 3050 C CA . LEU D 1 53 ? 139.165 119.617 114.951 1.00 79.74 53 LEU D CA 1
ATOM 3051 C C . LEU D 1 53 ? 139.795 118.339 114.429 1.00 79.74 53 LEU D C 1
ATOM 3052 O O . LEU D 1 53 ? 140.259 117.516 115.225 1.00 79.74 53 LEU D O 1
ATOM 3057 N N . GLU D 1 54 ? 139.820 118.160 113.113 1.00 86.89 54 GLU D N 1
ATOM 3058 C CA . GLU D 1 54 ? 140.411 116.974 112.509 1.00 86.89 54 GLU D CA 1
ATOM 3059 C C . GLU D 1 54 ? 141.922 117.107 112.474 1.00 86.89 54 GLU D C 1
ATOM 3060 O O . GLU D 1 54 ? 142.641 116.320 113.099 1.00 86.89 54 GLU D O 1
ATOM 3066 N N . THR D 1 55 ? 142.419 118.103 111.756 1.00 86.09 55 THR D N 1
ATOM 3067 C CA . THR D 1 55 ? 143.803 118.488 111.923 1.00 86.09 55 THR D CA 1
ATOM 3068 C C . THR D 1 55 ? 144.104 118.658 113.401 1.00 86.09 55 THR D C 1
ATOM 3069 O O . THR D 1 55 ? 143.231 119.013 114.194 1.00 86.09 55 THR D O 1
ATOM 3073 N N . HIS D 1 56 ? 145.344 118.382 113.775 1.00 87.55 56 HIS D N 1
ATOM 3074 C CA . HIS D 1 56 ? 145.786 118.493 115.158 1.00 87.55 56 HIS D CA 1
ATOM 3075 C C . HIS D 1 56 ? 144.954 117.627 116.101 1.00 87.55 56 HIS D C 1
ATOM 3076 O O . HIS D 1 56 ? 145.020 117.796 117.322 1.00 87.55 56 HIS D O 1
ATOM 3083 N N . LYS D 1 57 ? 144.184 116.690 115.541 1.00 87.28 57 LYS D N 1
ATOM 3084 C CA . LYS D 1 57 ? 143.348 115.801 116.339 1.00 87.28 57 LYS D CA 1
ATOM 3085 C C . LYS D 1 57 ? 144.058 115.347 117.599 1.00 87.28 57 LYS D C 1
ATOM 3086 O O . LYS D 1 57 ? 143.484 115.348 118.698 1.00 87.28 57 LYS D O 1
ATOM 3092 N N . ALA D 1 58 ? 145.319 114.960 117.454 1.00 89.02 58 ALA D N 1
ATOM 3093 C CA . ALA D 1 58 ? 146.026 114.304 118.536 1.00 89.02 58 ALA D CA 1
ATOM 3094 C C . ALA D 1 58 ? 145.970 115.135 119.804 1.00 89.02 58 ALA D C 1
ATOM 3095 O O . ALA D 1 58 ? 145.818 114.601 120.911 1.00 89.02 58 ALA D O 1
ATOM 3097 N N . ALA D 1 59 ? 146.078 116.451 119.656 1.00 86.42 59 ALA D N 1
ATOM 3098 C CA . ALA D 1 59 ? 146.167 117.307 120.828 1.00 86.42 59 ALA D CA 1
ATOM 3099 C C . ALA D 1 59 ? 144.900 117.211 121.658 1.00 86.42 59 ALA D C 1
ATOM 3100 O O . ALA D 1 59 ? 144.955 116.978 122.866 1.00 86.42 59 ALA D O 1
ATOM 3102 N N . PHE D 1 60 ? 143.745 117.369 121.017 1.00 82.63 60 PHE D N 1
ATOM 3103 C CA . PHE D 1 60 ? 142.486 117.235 121.737 1.00 82.63 60 PHE D CA 1
ATOM 3104 C C . PHE D 1 60 ? 142.350 115.837 122.314 1.00 82.63 60 PHE D C 1
ATOM 3105 O O . PHE D 1 60 ? 141.887 115.652 123.456 1.00 82.63 60 PHE D O 1
ATOM 3113 N N . LEU D 1 61 ? 142.739 114.836 121.526 1.00 90.65 61 LEU D N 1
ATOM 3114 C CA . LEU D 1 61 ? 142.575 113.458 121.960 1.00 90.65 61 LEU D CA 1
ATOM 3115 C C . LEU D 1 61 ? 143.341 113.213 123.245 1.00 90.65 61 LEU D C 1
ATOM 3116 O O . LEU D 1 61 ? 142.920 112.414 124.089 1.00 90.65 61 LEU D O 1
ATOM 3121 N N . CYS D 1 62 ? 144.460 113.905 123.416 1.00 86.28 62 CYS D N 1
ATOM 3122 C CA . CYS D 1 62 ? 145.205 113.787 124.661 1.00 86.28 62 CYS D CA 1
ATOM 3123 C C . CYS D 1 62 ? 144.629 114.714 125.716 1.00 86.28 62 CYS D C 1
ATOM 3124 O O . CYS D 1 62 ? 144.677 114.422 126.918 1.00 86.28 62 CYS D O 1
ATOM 3127 N N . PHE D 1 63 ? 144.067 115.828 125.266 1.00 84.18 63 PHE D N 1
ATOM 3128 C CA . PHE D 1 63 ? 143.569 116.838 126.179 1.00 84.18 63 PHE D CA 1
ATOM 3129 C C . PHE D 1 63 ? 142.498 116.267 127.081 1.00 84.18 63 PHE D C 1
ATOM 3130 O O . PHE D 1 63 ? 142.472 116.525 128.294 1.00 84.18 63 PHE D O 1
ATOM 3138 N N . CYS D 1 64 ? 141.567 115.530 126.487 1.00 86.61 64 CYS D N 1
ATOM 3139 C CA . CYS D 1 64 ? 140.442 115.033 127.269 1.00 86.61 64 CYS D CA 1
ATOM 3140 C C . CYS D 1 64 ? 140.937 114.179 128.433 1.00 86.61 64 CYS D C 1
ATOM 3141 O O . CYS D 1 64 ? 140.592 114.419 129.599 1.00 86.61 64 CYS D O 1
ATOM 3144 N N . VAL D 1 65 ? 141.770 113.187 128.132 1.00 83.52 65 VAL D N 1
ATOM 3145 C CA . VAL D 1 65 ? 142.230 112.298 129.189 1.00 83.52 65 VAL D CA 1
ATOM 3146 C C . VAL D 1 65 ? 143.054 113.079 130.197 1.00 83.52 65 VAL D C 1
ATOM 3147 O O . VAL D 1 65 ? 143.006 112.806 131.402 1.00 83.52 65 VAL D O 1
ATOM 3151 N N . PHE D 1 66 ? 143.820 114.054 129.725 1.00 82.98 66 PHE D N 1
ATOM 3152 C CA . PHE D 1 66 ? 144.631 114.850 130.631 1.00 82.98 66 PHE D CA 1
ATOM 3153 C C . PHE D 1 66 ? 143.772 115.531 131.683 1.00 82.98 66 PHE D C 1
ATOM 3154 O O . PHE D 1 66 ? 143.935 115.320 132.891 1.00 82.98 66 PHE D O 1
ATOM 3162 N N . ILE D 1 67 ? 142.849 116.375 131.237 1.00 80.01 67 ILE D N 1
ATOM 3163 C CA . ILE D 1 67 ? 141.998 117.079 132.181 1.00 80.01 67 ILE D CA 1
ATOM 3164 C C . ILE D 1 67 ? 141.208 116.090 133.018 1.00 80.01 67 ILE D C 1
ATOM 3165 O O . ILE D 1 67 ? 140.774 116.407 134.132 1.00 80.01 67 ILE D O 1
ATOM 3170 N N . LEU D 1 68 ? 141.004 114.875 132.513 1.00 83.29 68 LEU D N 1
ATOM 3171 C CA . LEU D 1 68 ? 140.300 113.896 133.328 1.00 83.29 68 LEU D CA 1
ATOM 3172 C C . LEU D 1 68 ? 141.157 113.476 134.508 1.00 83.29 68 LEU D C 1
ATOM 3173 O O . LEU D 1 68 ? 140.679 113.388 135.650 1.00 83.29 68 LEU D O 1
ATOM 3178 N N . PHE D 1 69 ? 142.426 113.186 134.237 1.00 82.94 69 PHE D N 1
ATOM 3179 C CA . PHE D 1 69 ? 143.384 113.015 135.316 1.00 82.94 69 PHE D CA 1
ATOM 3180 C C . PHE D 1 69 ? 143.282 114.177 136.288 1.00 82.94 69 PHE D C 1
ATOM 3181 O O . PHE D 1 69 ? 143.261 113.989 137.510 1.00 82.94 69 PHE D O 1
ATOM 3189 N N . TYR D 1 70 ? 143.169 115.384 135.750 1.00 78.61 70 TYR D N 1
ATOM 3190 C CA . TYR D 1 70 ? 143.088 116.564 136.598 1.00 78.61 70 TYR D CA 1
ATOM 3191 C C . TYR D 1 70 ? 141.937 116.445 137.587 1.00 78.61 70 TYR D C 1
ATOM 3192 O O . TYR D 1 70 ? 142.117 116.595 138.804 1.00 78.61 70 TYR D O 1
ATOM 3201 N N . ALA D 1 71 ? 140.741 116.195 137.063 1.00 81.44 71 ALA D N 1
ATOM 3202 C CA . ALA D 1 71 ? 139.554 116.154 137.910 1.00 81.44 71 ALA D CA 1
ATOM 3203 C C . ALA D 1 71 ? 139.681 115.070 138.967 1.00 81.44 71 ALA D C 1
ATOM 3204 O O . ALA D 1 71 ? 139.433 115.306 140.163 1.00 81.44 71 ALA D O 1
ATOM 3206 N N . VAL D 1 72 ? 140.055 113.863 138.544 1.00 85.50 72 VAL D N 1
ATOM 3207 C CA . VAL D 1 72 ? 140.112 112.759 139.493 1.00 85.50 72 VAL D CA 1
ATOM 3208 C C . VAL D 1 72 ? 141.174 112.979 140.547 1.00 85.50 72 VAL D C 1
ATOM 3209 O O . VAL D 1 72 ? 141.086 112.396 141.633 1.00 85.50 72 VAL D O 1
ATOM 3213 N N . LEU D 1 73 ? 142.182 113.788 140.257 1.00 88.94 73 LEU D N 1
ATOM 3214 C CA . LEU D 1 73 ? 143.134 114.121 141.301 1.00 88.94 73 LEU D CA 1
ATOM 3215 C C . LEU D 1 73 ? 142.543 115.113 142.284 1.00 88.94 73 LEU D C 1
ATOM 3216 O O . LEU D 1 73 ? 142.580 114.889 143.504 1.00 88.94 73 LEU D O 1
ATOM 3221 N N . ARG D 1 74 ? 141.982 116.199 141.766 1.00 84.00 74 ARG D N 1
ATOM 3222 C CA . ARG D 1 74 ? 141.448 117.227 142.649 1.00 84.00 74 ARG D CA 1
ATOM 3223 C C . ARG D 1 74 ? 140.425 116.638 143.605 1.00 84.00 74 ARG D C 1
ATOM 3224 O O . ARG D 1 74 ? 140.301 117.091 144.748 1.00 84.00 74 ARG D O 1
ATOM 3232 N N . VAL D 1 75 ? 139.677 115.636 143.153 1.00 88.72 75 VAL D N 1
ATOM 3233 C CA . VAL D 1 75 ? 138.618 115.113 144.011 1.00 88.72 75 VAL D CA 1
ATOM 3234 C C . VAL D 1 75 ? 139.202 114.473 145.253 1.00 88.72 75 VAL D C 1
ATOM 3235 O O . VAL D 1 75 ? 138.810 114.801 146.379 1.00 88.72 75 VAL D O 1
ATOM 3239 N N . ARG D 1 76 ? 140.141 113.553 145.084 1.00 96.23 76 ARG D N 1
ATOM 3240 C CA . ARG D 1 76 ? 140.715 112.917 146.250 1.00 96.23 76 ARG D CA 1
ATOM 3241 C C . ARG D 1 76 ? 141.481 113.922 147.083 1.00 96.23 76 ARG D C 1
ATOM 3242 O O . ARG D 1 76 ? 141.554 113.791 148.310 1.00 96.23 76 ARG D O 1
ATOM 3250 N N . GLU D 1 77 ? 142.047 114.944 146.438 1.00 98.79 77 GLU D N 1
ATOM 3251 C CA . GLU D 1 77 ? 142.709 115.991 147.204 1.00 98.79 77 GLU D CA 1
ATOM 3252 C C . GLU D 1 77 ? 141.734 116.641 148.170 1.00 98.79 77 GLU D C 1
ATOM 3253 O O . GLU D 1 77 ? 141.982 116.705 149.379 1.00 98.79 77 GLU D O 1
ATOM 3259 N N . ALA D 1 78 ? 140.606 117.117 147.647 1.00 103.90 78 ALA D N 1
ATOM 3260 C CA . ALA D 1 78 ? 139.605 117.731 148.509 1.00 103.90 78 ALA D CA 1
ATOM 3261 C C . ALA D 1 78 ? 139.044 116.733 149.509 1.00 103.90 78 ALA D C 1
ATOM 3262 O O . ALA D 1 78 ? 138.574 117.128 150.582 1.00 103.90 78 ALA D O 1
ATOM 3264 N N . MET D 1 79 ? 139.087 115.446 149.180 1.00 105.51 79 MET D N 1
ATOM 3265 C CA . MET D 1 79 ? 138.682 114.431 150.136 1.00 105.51 79 MET D CA 1
ATOM 3266 C C . MET D 1 79 ? 139.623 114.392 151.331 1.00 105.51 79 MET D C 1
ATOM 3267 O O . MET D 1 79 ? 139.172 114.253 152.472 1.00 105.51 79 MET D O 1
ATOM 3272 N N . ASP D 1 80 ? 140.922 114.512 151.074 1.00 112.29 80 ASP D N 1
ATOM 3273 C CA . ASP D 1 80 ? 14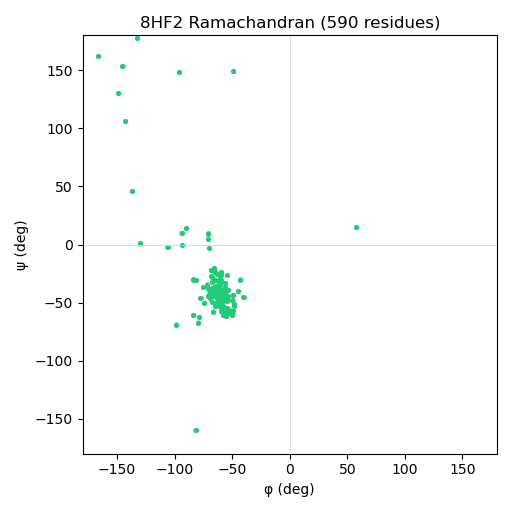1.956 114.263 152.068 1.00 112.29 80 ASP D CA 1
ATOM 3274 C C . ASP D 1 80 ? 142.329 115.514 152.856 1.00 112.29 80 ASP D C 1
ATOM 3275 O O . ASP D 1 80 ? 143.367 115.514 153.524 1.00 112.29 80 ASP D O 1
ATOM 3280 N N . VAL D 1 81 ? 141.523 116.575 152.788 1.00 114.66 81 VAL D N 1
ATOM 3281 C CA . VAL D 1 81 ? 141.908 117.844 153.418 1.00 114.66 81 VAL D CA 1
ATOM 3282 C C . VAL D 1 81 ? 141.953 117.696 154.930 1.00 114.66 81 VAL D C 1
ATOM 3283 O O . VAL D 1 81 ? 142.975 117.971 155.570 1.00 114.66 81 VAL D O 1
ATOM 3287 N N . ARG D 1 82 ? 140.835 117.296 155.530 1.00 120.02 82 ARG D N 1
ATOM 3288 C CA . ARG D 1 82 ? 140.731 117.311 156.984 1.00 120.02 82 ARG D CA 1
ATOM 3289 C C . ARG D 1 82 ? 141.644 116.267 157.608 1.00 120.02 82 ARG D C 1
ATOM 3290 O O . ARG D 1 82 ? 142.019 116.382 158.781 1.00 120.02 82 ARG D O 1
ATOM 3298 N N . LEU D 1 83 ? 142.015 115.246 156.841 1.00 124.04 83 LEU D N 1
ATOM 3299 C CA . LEU D 1 83 ? 142.718 114.113 157.420 1.00 124.04 83 LEU D CA 1
ATOM 3300 C C . LEU D 1 83 ? 144.185 114.438 157.669 1.00 124.04 83 LEU D C 1
ATOM 3301 O O . LEU D 1 83 ? 144.722 114.152 158.744 1.00 124.04 83 LEU D O 1
ATOM 3306 N N . GLN D 1 84 ? 144.849 115.050 156.686 1.00 122.23 84 GLN D N 1
ATOM 3307 C CA . GLN D 1 84 ? 146.292 115.162 156.741 1.00 122.23 84 GLN D CA 1
ATOM 3308 C C . GLN D 1 84 ? 146.799 116.427 156.062 1.00 122.23 84 GLN D C 1
ATOM 3309 O O . GLN D 1 84 ? 146.403 116.708 154.923 1.00 122.23 84 GLN D O 1
ATOM 3315 N N . PRO D 1 85 ? 147.663 117.198 156.726 1.00 125.81 85 PRO D N 1
ATOM 3316 C CA . PRO D 1 85 ? 148.353 118.293 156.035 1.00 125.81 85 PRO D CA 1
ATOM 3317 C C . PRO D 1 85 ? 149.713 117.873 155.505 1.00 125.81 85 PRO D C 1
ATOM 3318 O O . PRO D 1 85 ? 150.504 118.711 155.064 1.00 125.81 85 PRO D O 1
ATOM 3322 N N . GLY D 1 86 ? 149.995 116.576 155.549 1.00 121.98 86 GLY D N 1
ATOM 3323 C CA . GLY D 1 86 ? 151.329 116.062 155.330 1.00 121.98 86 GLY D CA 1
ATOM 3324 C C . GLY D 1 86 ? 151.705 115.923 153.872 1.00 121.98 86 GLY D C 1
ATOM 3325 O O . GLY D 1 86 ? 151.121 116.541 152.980 1.00 121.98 86 GLY D O 1
ATOM 3326 N N . LEU D 1 87 ? 152.713 115.083 153.637 1.00 117.60 87 LEU D N 1
ATOM 3327 C CA . LEU D 1 87 ? 153.272 114.924 152.301 1.00 117.60 87 LEU D CA 1
ATOM 3328 C C . LEU D 1 87 ? 152.369 114.095 151.401 1.00 117.60 87 LEU D C 1
ATOM 3329 O O . LEU D 1 87 ? 152.291 114.343 150.192 1.00 117.60 87 LEU D O 1
ATOM 3334 N N . VAL D 1 88 ? 151.719 113.084 151.963 1.00 120.34 88 VAL D N 1
ATOM 3335 C CA . VAL D 1 88 ? 150.869 112.182 151.196 1.00 120.34 88 VAL D CA 1
ATOM 3336 C C . VAL D 1 88 ? 149.896 113.008 150.360 1.00 120.34 88 VAL D C 1
ATOM 3337 O O . VAL D 1 88 ? 149.884 112.883 149.128 1.00 120.34 88 VAL D O 1
ATOM 3341 N N . PRO D 1 89 ? 149.081 113.866 150.971 1.00 117.26 89 PRO D N 1
ATOM 3342 C CA . PRO D 1 89 ? 148.202 114.723 150.164 1.00 117.26 89 PRO D CA 1
ATOM 3343 C C . PRO D 1 89 ? 148.964 115.748 149.363 1.00 117.26 89 PRO D C 1
ATOM 3344 O O . PRO D 1 89 ? 148.481 116.217 148.321 1.00 117.26 89 PRO D O 1
ATOM 3348 N N . ARG D 1 90 ? 150.131 116.144 149.858 1.00 116.04 90 ARG D N 1
ATOM 3349 C CA . ARG D 1 90 ? 150.944 117.128 149.163 1.00 116.04 90 ARG D CA 1
ATOM 3350 C C . ARG D 1 90 ? 151.204 116.690 147.731 1.00 116.04 90 ARG D C 1
ATOM 3351 O O . ARG D 1 90 ? 150.911 117.418 146.770 1.00 116.04 90 ARG D O 1
ATOM 3359 N N . LEU D 1 91 ? 151.743 115.483 147.581 1.00 111.50 91 LEU D N 1
ATOM 3360 C CA . LEU D 1 91 ? 152.029 114.941 146.260 1.00 111.50 91 LEU D CA 1
ATOM 3361 C C . LEU D 1 91 ? 150.784 114.952 145.389 1.00 111.50 91 LEU D C 1
ATOM 3362 O O . LEU D 1 91 ? 150.823 115.358 144.217 1.00 111.50 91 LEU D O 1
ATOM 3367 N N . ILE D 1 92 ? 149.665 114.489 145.942 1.00 105.28 92 ILE D N 1
ATOM 3368 C CA . ILE D 1 92 ? 148.446 114.355 145.161 1.00 105.28 92 ILE D CA 1
ATOM 3369 C C . ILE D 1 92 ? 148.040 115.698 144.597 1.00 105.28 92 ILE D C 1
ATOM 3370 O O . ILE D 1 92 ? 147.875 115.871 143.379 1.00 105.28 92 ILE D O 1
ATOM 3375 N N . GLY D 1 93 ? 147.852 116.670 145.480 1.00 101.09 93 GLY D N 1
ATOM 3376 C CA . GLY D 1 93 ? 147.424 117.973 145.029 1.00 101.09 93 GLY D CA 1
ATOM 3377 C C . GLY D 1 93 ? 148.381 118.538 144.000 1.00 101.09 93 GLY D C 1
ATOM 3378 O O . GLY D 1 93 ? 147.966 119.132 142.998 1.00 101.09 93 GLY D O 1
ATOM 3379 N N . HIS D 1 94 ? 149.673 118.339 144.225 1.00 104.51 94 HIS D N 1
ATOM 3380 C CA . HIS D 1 94 ? 150.646 118.948 143.334 1.00 104.51 94 HIS D CA 1
ATOM 3381 C C . HIS D 1 94 ? 150.542 118.366 141.934 1.00 104.51 94 HIS D C 1
ATOM 3382 O O . HIS D 1 94 ? 150.509 119.107 140.941 1.00 104.51 94 HIS D O 1
ATOM 3389 N N . GLY D 1 95 ? 150.417 117.047 141.828 1.00 96.65 95 GLY D N 1
ATOM 3390 C CA . GLY D 1 95 ? 150.290 116.450 140.508 1.00 96.65 95 GLY D CA 1
ATOM 3391 C C . GLY D 1 95 ? 148.997 116.857 139.834 1.00 96.65 95 GLY D C 1
ATOM 3392 O O . GLY D 1 95 ? 148.940 117.038 138.607 1.00 96.65 95 GLY D O 1
ATOM 3393 N N . SER D 1 96 ? 147.939 116.983 140.623 1.00 90.21 96 SER D N 1
ATOM 3394 C CA . SER D 1 96 ? 146.699 117.500 140.080 1.00 90.21 96 SER D CA 1
ATOM 3395 C C . SER D 1 96 ? 146.932 118.841 139.420 1.00 90.21 96 SER D C 1
ATOM 3396 O O . SER D 1 96 ? 146.532 119.061 138.272 1.00 90.21 96 SER D O 1
ATOM 3399 N N . HIS D 1 97 ? 147.616 119.745 140.114 1.00 90.85 97 HIS D N 1
ATOM 3400 C CA . HIS D 1 97 ? 147.876 121.038 139.506 1.00 90.85 97 HIS D CA 1
ATOM 3401 C C . HIS D 1 97 ? 148.731 120.885 138.262 1.00 90.85 97 HIS D C 1
ATOM 3402 O O . HIS D 1 97 ? 148.593 121.664 137.316 1.00 90.85 97 HIS D O 1
ATOM 3409 N N . LEU D 1 98 ? 149.600 119.876 138.240 1.00 96.98 98 LEU D N 1
ATOM 3410 C CA . LEU D 1 98 ? 150.457 119.663 137.077 1.00 96.98 98 LEU D CA 1
ATOM 3411 C C . LEU D 1 98 ? 149.634 119.427 135.820 1.00 96.98 98 LEU D C 1
ATOM 3412 O O . LEU D 1 98 ? 149.787 120.125 134.802 1.00 96.98 98 LEU D O 1
ATOM 3417 N N . PHE D 1 99 ? 148.778 118.413 135.875 1.00 87.69 99 PHE D N 1
ATOM 3418 C CA . PHE D 1 99 ? 148.184 117.903 134.644 1.00 87.69 99 PHE D CA 1
ATOM 3419 C C . PHE D 1 99 ? 147.470 119.008 133.883 1.00 87.69 99 PHE D C 1
ATOM 3420 O O . PHE D 1 99 ? 147.502 119.050 132.648 1.00 87.69 99 PHE D O 1
ATOM 3428 N N . GLY D 1 100 ? 146.830 119.920 134.602 1.00 85.22 100 GLY D N 1
ATOM 3429 C CA . GLY D 1 100 ? 145.998 120.898 133.932 1.00 85.22 100 GLY D CA 1
ATOM 3430 C C . GLY D 1 100 ? 146.814 121.911 133.163 1.00 85.22 100 GLY D C 1
ATOM 3431 O O . GLY D 1 100 ? 146.480 122.275 132.029 1.00 85.22 100 GLY D O 1
ATOM 3432 N N . GLY D 1 101 ? 147.877 122.410 133.780 1.00 87.60 101 GLY D N 1
ATOM 3433 C CA . GLY D 1 101 ? 148.785 123.261 133.046 1.00 87.60 101 GLY D CA 1
ATOM 3434 C C . GLY D 1 101 ? 149.308 122.548 131.823 1.00 87.60 101 GLY D C 1
ATOM 3435 O O . GLY D 1 101 ? 149.438 123.133 130.746 1.00 87.60 101 GLY D O 1
ATOM 3436 N N . LEU D 1 102 ? 149.584 121.252 131.968 1.00 85.58 102 LEU D N 1
ATOM 3437 C CA . LEU D 1 102 ? 150.021 120.489 130.805 1.00 85.58 102 LEU D CA 1
ATOM 3438 C C . LEU D 1 102 ? 148.980 120.554 129.699 1.00 85.58 102 LEU D C 1
ATOM 3439 O O . LEU D 1 102 ? 149.312 120.741 128.516 1.00 85.58 102 LEU D O 1
ATOM 3444 N N . ALA D 1 103 ? 147.710 120.403 130.067 1.00 85.91 103 ALA D N 1
ATOM 3445 C CA . ALA D 1 103 ? 146.642 120.397 129.078 1.00 85.91 103 ALA D CA 1
ATOM 3446 C C . ALA D 1 103 ? 146.560 121.734 128.370 1.00 85.91 103 ALA D C 1
ATOM 3447 O O . ALA D 1 103 ? 146.424 121.807 127.143 1.00 85.91 103 ALA D O 1
ATOM 3449 N N . ALA D 1 104 ? 146.603 122.809 129.152 1.00 80.09 104 ALA D N 1
ATOM 3450 C CA . ALA D 1 104 ? 146.578 124.135 128.562 1.00 80.09 104 ALA D CA 1
ATOM 3451 C C . ALA D 1 104 ? 147.714 124.291 127.572 1.00 80.09 104 ALA D C 1
ATOM 3452 O O . ALA D 1 104 ? 147.532 124.844 126.484 1.00 80.09 104 ALA D O 1
ATOM 3454 N N . LEU D 1 105 ? 148.890 123.789 127.930 1.00 87.62 105 LEU D N 1
ATOM 3455 C CA . LEU D 1 105 ? 150.021 123.842 127.014 1.00 87.62 105 LEU D CA 1
ATOM 3456 C C . LEU D 1 105 ? 149.681 123.176 125.695 1.00 87.62 105 LEU D C 1
ATOM 3457 O O . LEU D 1 105 ? 149.761 123.792 124.618 1.00 87.62 105 LEU D O 1
ATOM 3462 N N . VAL D 1 106 ? 149.312 121.905 125.764 1.00 84.55 106 VAL D N 1
ATOM 3463 C CA . VAL D 1 106 ? 149.076 121.150 124.546 1.00 84.55 106 VAL D CA 1
ATOM 3464 C C . VAL D 1 106 ? 148.058 121.858 123.680 1.00 84.55 106 VAL D C 1
ATOM 3465 O O . VAL D 1 106 ? 148.238 122.010 122.466 1.00 84.55 106 VAL D O 1
ATOM 3469 N N . LEU D 1 107 ? 146.959 122.289 124.286 1.00 78.02 107 LEU D N 1
ATOM 3470 C CA . LEU D 1 107 ? 145.899 122.888 123.498 1.00 78.02 107 LEU D CA 1
ATOM 3471 C C . LEU D 1 107 ? 146.373 124.170 122.837 1.00 78.02 107 LEU D C 1
ATOM 3472 O O . LEU D 1 107 ? 146.249 124.335 121.621 1.00 78.02 107 LEU D O 1
ATOM 3477 N N . VAL D 1 108 ? 146.966 125.073 123.614 1.00 78.32 108 VAL D N 1
ATOM 3478 C CA . VAL D 1 108 ? 147.341 126.369 123.077 1.00 78.32 108 VAL D CA 1
ATOM 3479 C C . VAL D 1 108 ? 148.317 126.166 121.939 1.00 78.32 108 VAL D C 1
ATOM 3480 O O . VAL D 1 108 ? 148.427 127.010 121.046 1.00 78.32 108 VAL D O 1
ATOM 3484 N N . SER D 1 109 ? 149.044 125.050 121.974 1.00 88.11 109 SER D N 1
ATOM 3485 C CA . SER D 1 109 ? 150.010 124.793 120.915 1.00 88.11 109 SER D CA 1
ATOM 3486 C C . SER D 1 109 ? 149.421 125.093 119.549 1.00 88.11 109 SER D C 1
ATOM 3487 O O . SER D 1 109 ? 150.098 125.644 118.675 1.00 88.11 109 SER D O 1
ATOM 3490 N N . VAL D 1 110 ? 148.155 124.740 119.353 1.00 78.84 110 VAL D N 1
ATOM 3491 C CA . VAL D 1 110 ? 147.569 124.772 118.025 1.00 78.84 110 VAL D CA 1
ATOM 3492 C C . VAL D 1 110 ? 147.575 126.161 117.418 1.00 78.84 110 VAL D C 1
ATOM 3493 O O . VAL D 1 110 ? 147.609 126.299 116.192 1.00 78.84 110 VAL D O 1
ATOM 3497 N N . VAL D 1 111 ? 147.531 127.204 118.240 1.00 82.32 111 VAL D N 1
ATOM 3498 C CA . VAL D 1 111 ? 147.617 128.547 117.688 1.00 82.32 111 VAL D CA 1
ATOM 3499 C C . VAL D 1 111 ? 149.015 128.798 117.156 1.00 82.32 111 VAL D C 1
ATOM 3500 O O . VAL D 1 111 ? 149.191 129.389 116.085 1.00 82.32 111 VAL D O 1
ATOM 3504 N N . SER D 1 112 ? 150.027 128.358 117.892 1.00 93.76 112 SER D N 1
ATOM 3505 C CA . SER D 1 112 ? 151.405 128.530 117.464 1.00 93.76 112 SER D CA 1
ATOM 3506 C C . SER D 1 112 ? 152.309 127.659 118.317 1.00 93.76 112 SER D C 1
ATOM 3507 O O . SER D 1 112 ? 151.938 127.210 119.405 1.00 93.76 112 SER D O 1
ATOM 3510 N N . THR D 1 113 ? 153.515 127.447 117.807 1.00 94.52 113 THR D N 1
ATOM 3511 C CA . THR D 1 113 ? 154.492 126.583 118.436 1.00 94.52 113 THR D CA 1
ATOM 3512 C C . THR D 1 113 ? 155.449 127.333 119.349 1.00 94.52 113 THR D C 1
ATOM 3513 O O . THR D 1 113 ? 156.333 126.708 119.942 1.00 94.52 113 THR D O 1
ATOM 3517 N N . ALA D 1 114 ? 155.302 128.650 119.467 1.00 97.73 114 ALA D N 1
ATOM 3518 C CA . ALA D 1 114 ? 156.237 129.441 120.254 1.00 97.73 114 ALA D CA 1
ATOM 3519 C C . ALA D 1 114 ? 155.923 129.334 121.735 1.00 97.73 114 ALA D C 1
ATOM 3520 O O . ALA D 1 114 ? 156.680 128.731 122.507 1.00 97.73 114 ALA D O 1
ATOM 3522 N N . PHE D 1 115 ? 154.775 129.883 122.129 1.00 94.25 115 PHE D N 1
ATOM 3523 C CA . PHE D 1 115 ? 154.354 129.746 123.513 1.00 94.25 115 PHE D CA 1
ATOM 3524 C C . PHE D 1 115 ? 154.337 128.284 123.892 1.00 94.25 115 PHE D C 1
ATOM 3525 O O . PHE D 1 115 ? 154.521 127.936 125.058 1.00 94.25 115 PHE D O 1
ATOM 3533 N N . SER D 1 116 ? 154.151 127.413 122.908 1.00 95.74 116 SER D N 1
ATOM 3534 C CA . SER D 1 116 ? 154.242 125.986 123.151 1.00 95.74 116 SER D CA 1
ATOM 3535 C C . SER D 1 116 ? 155.528 125.652 123.892 1.00 95.74 116 SER D C 1
ATOM 3536 O O . SER D 1 116 ? 155.505 125.149 125.021 1.00 95.74 116 SER D O 1
ATOM 3539 N N . ILE D 1 117 ? 156.666 125.959 123.273 1.00 95.65 117 ILE D N 1
ATOM 3540 C CA . ILE D 1 117 ? 157.945 125.584 123.863 1.00 95.65 117 ILE D CA 1
ATOM 3541 C C . ILE D 1 117 ? 158.239 126.445 125.081 1.00 95.65 117 ILE D C 1
ATOM 3542 O O . ILE D 1 117 ? 158.824 125.975 126.065 1.00 95.65 117 ILE D O 1
ATOM 3547 N N . VAL D 1 118 ? 157.822 127.710 125.046 1.00 95.61 118 VAL D N 1
ATOM 3548 C CA . VAL D 1 118 ? 158.061 128.582 126.190 1.00 95.61 118 VAL D CA 1
ATOM 3549 C C . VAL D 1 118 ? 157.415 127.992 127.432 1.00 95.61 118 VAL D C 1
ATOM 3550 O O . VAL D 1 118 ? 158.006 127.951 128.517 1.00 95.61 118 VAL D O 1
ATOM 3554 N N . LEU D 1 119 ? 156.196 127.500 127.280 1.00 94.78 119 LEU D N 1
ATOM 3555 C CA . LEU D 1 119 ? 155.447 127.012 128.416 1.00 94.78 119 LEU D CA 1
ATOM 3556 C C . LEU D 1 119 ? 155.873 125.603 128.783 1.00 94.78 119 LEU D C 1
ATOM 3557 O O . LEU D 1 119 ? 155.833 125.236 129.961 1.00 94.78 119 LEU D O 1
ATOM 3562 N N . PHE D 1 120 ? 156.296 124.812 127.799 1.00 97.68 120 PHE D N 1
ATOM 3563 C CA . PHE D 1 120 ? 157.023 123.589 128.110 1.00 97.68 120 PHE D CA 1
ATOM 3564 C C . PHE D 1 120 ? 158.130 123.891 129.104 1.00 97.68 120 PHE D C 1
ATOM 3565 O O . PHE D 1 120 ? 158.230 123.274 130.172 1.00 97.68 120 PHE D O 1
ATOM 3573 N N . LEU D 1 121 ? 158.961 124.871 128.762 1.00 102.66 121 LEU D N 1
ATOM 3574 C CA . LEU D 1 121 ? 160.092 125.219 129.606 1.00 102.66 121 LEU D CA 1
ATOM 3575 C C . LEU D 1 121 ? 159.633 125.731 130.963 1.00 102.66 121 LEU D C 1
ATOM 3576 O O . LEU D 1 121 ? 160.263 125.446 131.990 1.00 102.66 121 LEU D O 1
ATOM 3581 N N . LEU D 1 122 ? 158.555 126.515 130.987 1.00 99.47 122 LEU D N 1
ATOM 3582 C CA . LEU D 1 122 ? 158.094 127.062 132.255 1.00 99.47 122 LEU D CA 1
ATOM 3583 C C . LEU D 1 122 ? 157.628 125.944 133.175 1.00 99.47 122 LEU D C 1
ATOM 3584 O O . LEU D 1 122 ? 157.955 125.923 134.364 1.00 99.47 122 LEU D O 1
ATOM 3589 N N . TRP D 1 123 ? 156.872 124.994 132.633 1.00 97.00 123 TRP D N 1
ATOM 3590 C CA . TRP D 1 123 ? 156.473 123.834 133.415 1.00 97.00 123 TRP D CA 1
ATOM 3591 C C . TRP D 1 123 ? 157.693 123.083 133.912 1.00 97.00 123 TRP D C 1
ATOM 3592 O O . TRP D 1 123 ? 157.725 122.596 135.050 1.00 97.00 123 TRP D O 1
ATOM 3603 N N . PHE D 1 124 ? 158.711 122.979 133.063 1.00 104.69 124 PHE D N 1
ATOM 3604 C CA . PHE D 1 124 ? 159.932 122.288 133.445 1.00 104.69 124 PHE D CA 1
ATOM 3605 C C . PHE D 1 124 ? 160.544 122.930 134.682 1.00 104.69 124 PHE D C 1
ATOM 3606 O O . PHE D 1 124 ? 160.738 122.278 135.714 1.00 104.69 124 PHE D O 1
ATOM 3614 N N . ILE D 1 125 ? 160.834 124.226 134.591 1.00 107.96 125 ILE D N 1
ATOM 3615 C CA . ILE D 1 125 ? 161.431 124.940 135.716 1.00 107.96 125 ILE D CA 1
ATOM 3616 C C . ILE D 1 125 ? 160.516 124.882 136.924 1.00 107.96 125 ILE D C 1
ATOM 3617 O O . ILE D 1 125 ? 160.975 124.903 138.071 1.00 107.96 125 ILE D O 1
ATOM 3622 N N . TRP D 1 126 ? 159.214 124.822 136.689 1.00 104.62 126 TRP D N 1
ATOM 3623 C CA . TRP D 1 126 ? 158.263 124.834 137.786 1.00 104.62 126 TRP D CA 1
ATOM 3624 C C . TRP D 1 126 ? 158.384 123.557 138.593 1.00 104.62 126 TRP D C 1
ATOM 3625 O O . TRP D 1 126 ? 158.522 123.586 139.823 1.00 104.62 126 TRP D O 1
ATOM 3636 N N . LEU D 1 127 ? 158.371 122.425 137.901 1.00 113.86 127 LEU D N 1
ATOM 3637 C CA . LEU D 1 127 ? 158.597 121.152 138.567 1.00 113.86 127 LEU D CA 1
ATOM 3638 C C . LEU D 1 127 ? 159.971 121.129 139.220 1.00 113.86 127 LEU D C 1
ATOM 3639 O O . LEU D 1 127 ? 160.158 120.539 140.294 1.00 113.86 127 LEU D O 1
ATOM 3644 N N . SER D 1 128 ? 160.944 121.782 138.585 1.00 119.85 128 SER D N 1
ATOM 3645 C CA . SER D 1 128 ? 162.291 121.822 139.139 1.00 119.85 128 SER D CA 1
ATOM 3646 C C . SER D 1 128 ? 162.292 122.501 140.500 1.00 119.85 128 SER D C 1
ATOM 3647 O O . SER D 1 128 ? 162.835 121.968 141.473 1.00 119.85 128 SER D O 1
ATOM 3650 N N . ALA D 1 129 ? 161.684 123.682 140.584 1.00 128.55 129 ALA D N 1
ATOM 3651 C CA . ALA D 1 129 ? 161.618 124.393 141.857 1.00 128.55 129 ALA D CA 1
ATOM 3652 C C . ALA D 1 129 ? 160.817 123.598 142.873 1.00 128.55 129 ALA D C 1
ATOM 3653 O O . ALA D 1 129 ? 161.134 123.595 144.070 1.00 128.55 129 ALA D O 1
ATOM 3655 N N . VAL D 1 130 ? 159.764 122.927 142.412 1.00 126.30 130 VAL D N 1
ATOM 3656 C CA . VAL D 1 130 ? 158.975 122.076 143.295 1.00 126.30 130 VAL D CA 1
ATOM 3657 C C . VAL D 1 130 ? 159.874 121.078 144.001 1.00 126.30 130 VAL D C 1
ATOM 3658 O O . VAL D 1 130 ? 159.934 121.022 145.232 1.00 126.30 130 VAL D O 1
ATOM 3662 N N . VAL D 1 131 ? 160.574 120.264 143.216 1.00 131.63 131 VAL D N 1
ATOM 3663 C CA . VAL D 1 131 ? 161.403 119.219 143.805 1.00 131.63 131 VAL D CA 1
ATOM 3664 C C . VAL D 1 131 ? 162.530 119.835 144.622 1.00 131.63 131 VAL D C 1
ATOM 3665 O O . VAL D 1 131 ? 162.912 119.315 145.678 1.00 131.63 131 VAL D O 1
ATOM 3669 N N . TYR D 1 132 ? 163.076 120.955 144.145 1.00 139.86 132 TYR D N 1
ATOM 3670 C CA . TYR D 1 132 ? 164.083 121.694 144.894 1.0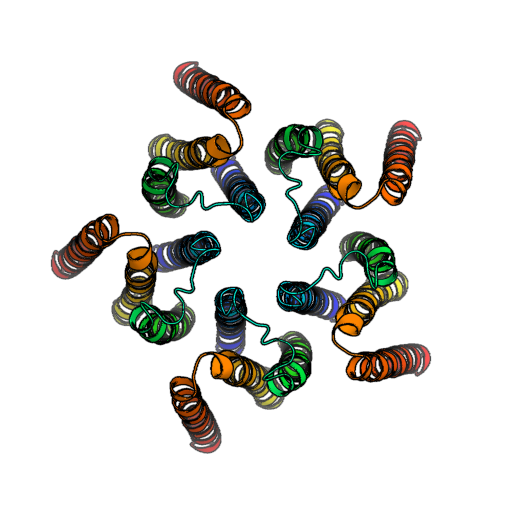0 139.86 132 TYR D CA 1
ATOM 3671 C C . TYR D 1 132 ? 163.624 121.929 146.324 1.00 139.86 132 TYR D C 1
ATOM 3672 O O . TYR D 1 132 ? 164.287 121.518 147.283 1.00 139.86 132 TYR D O 1
ATOM 3681 N N . LEU D 1 133 ? 162.470 122.574 146.479 1.00 140.46 133 LEU D N 1
ATOM 3682 C CA . LEU D 1 133 ? 161.966 122.861 147.816 1.00 140.46 133 LEU D CA 1
ATOM 3683 C C . LEU D 1 133 ? 161.542 121.593 148.536 1.00 140.46 133 LEU D C 1
ATOM 3684 O O . LEU D 1 133 ? 161.563 121.543 149.771 1.00 140.46 133 LEU D O 1
ATOM 3689 N N . GLU D 1 134 ? 161.147 120.566 147.788 1.00 140.95 134 GLU D N 1
ATOM 3690 C CA . GLU D 1 134 ? 160.746 119.316 148.413 1.00 140.95 134 GLU D CA 1
ATOM 3691 C C . GLU D 1 134 ? 161.911 118.676 149.144 1.00 140.95 134 GLU D C 1
ATOM 3692 O O . GLU D 1 134 ? 161.754 118.160 150.256 1.00 140.95 134 GLU D O 1
ATOM 3698 N N . THR D 1 135 ? 163.093 118.710 148.537 1.00 147.33 135 THR D N 1
ATOM 3699 C CA . THR D 1 135 ? 164.253 118.010 149.057 1.00 147.33 135 THR D CA 1
ATOM 3700 C C . THR D 1 135 ? 165.278 118.939 149.685 1.00 147.33 135 THR D C 1
ATOM 3701 O O . THR D 1 135 ? 166.292 118.460 150.203 1.00 147.33 135 THR D O 1
ATOM 3705 N N . ASN D 1 136 ? 165.046 120.252 149.663 1.00 150.67 136 ASN D N 1
ATOM 3706 C CA . ASN D 1 136 ? 166.003 121.168 150.267 1.00 150.67 136 ASN D CA 1
ATOM 3707 C C . ASN D 1 136 ? 166.082 120.990 151.774 1.00 150.67 136 ASN D C 1
ATOM 3708 O O . ASN D 1 136 ? 167.077 121.393 152.384 1.00 150.67 136 ASN D O 1
ATOM 3713 N N . LYS D 1 137 ? 165.062 120.396 152.383 1.00 156.97 137 LYS D N 1
ATOM 3714 C CA . LYS D 1 137 ? 165.017 120.182 153.817 1.00 156.97 137 LYS D CA 1
ATOM 3715 C C . LYS D 1 137 ? 164.312 118.870 154.100 1.00 156.97 137 LYS D C 1
ATOM 3716 O O . LYS D 1 137 ? 163.482 118.421 153.298 1.00 156.97 137 LYS D O 1
ATOM 3722 N N . PRO D 1 138 ? 164.617 118.221 155.235 1.00 164.92 138 PRO D N 1
ATOM 3723 C CA . PRO D 1 138 ? 163.940 116.973 155.593 1.00 164.92 138 PRO D CA 1
ATOM 3724 C C . PRO D 1 138 ? 162.428 117.139 155.712 1.00 164.92 138 PRO D C 1
ATOM 3725 O O . PRO D 1 138 ? 161.971 118.254 155.964 1.00 164.92 138 PRO D O 1
ATOM 3729 N N . VAL E 1 19 ? 141.402 146.324 157.064 1.00 113.26 19 VAL E N 1
ATOM 3730 C CA . VAL E 1 19 ? 140.809 145.057 156.664 1.00 113.26 19 VAL E CA 1
ATOM 3731 C C . VAL E 1 19 ? 139.995 145.263 155.394 1.00 113.26 19 VAL E C 1
ATOM 3732 O O . VAL E 1 19 ? 139.703 144.314 154.672 1.00 113.26 19 VAL E O 1
ATOM 3736 N N . LYS E 1 20 ? 139.636 146.522 155.132 1.00 116.78 20 LYS E N 1
ATOM 3737 C CA . LYS E 1 20 ? 138.999 146.886 153.871 1.00 116.78 20 LYS E CA 1
ATOM 3738 C C . LYS E 1 20 ? 139.674 146.219 152.679 1.00 116.78 20 LYS E C 1
ATOM 3739 O O . LYS E 1 20 ? 139.022 145.912 151.665 1.00 116.78 20 LYS E O 1
ATOM 3745 N N . PHE E 1 21 ? 140.976 145.968 152.799 1.00 112.17 21 PHE E N 1
ATOM 3746 C CA . PHE E 1 21 ? 141.800 145.635 151.650 1.00 112.17 21 PHE E CA 1
ATOM 3747 C C . PHE E 1 21 ? 141.315 144.375 150.952 1.00 112.17 21 PHE E C 1
ATOM 3748 O O . PHE E 1 21 ? 141.111 144.364 149.732 1.00 112.17 21 PHE E O 1
ATOM 3756 N N . THR E 1 22 ? 141.167 143.289 151.706 1.00 106.65 22 THR E N 1
ATOM 3757 C CA . THR E 1 22 ? 140.811 142.013 151.101 1.00 106.65 22 THR E CA 1
ATOM 3758 C C . THR E 1 22 ? 139.471 142.099 150.394 1.00 106.65 22 THR E C 1
ATOM 3759 O O . THR E 1 22 ? 139.282 141.505 149.330 1.00 106.65 22 THR E O 1
ATOM 3763 N N . THR E 1 23 ? 138.524 142.822 150.983 1.00 101.23 23 THR E N 1
ATOM 3764 C CA . THR E 1 23 ? 137.219 142.974 150.361 1.00 101.23 23 THR E CA 1
ATOM 3765 C C . THR E 1 23 ? 137.358 143.669 149.023 1.00 101.23 23 THR E C 1
ATOM 3766 O O . THR E 1 23 ? 136.842 143.203 147.993 1.00 101.23 23 THR E O 1
ATOM 3770 N N . TYR E 1 24 ? 138.025 144.815 149.041 1.00 99.36 24 TYR E N 1
ATOM 3771 C CA . TYR E 1 24 ? 138.296 145.538 147.812 1.00 99.36 24 TYR E CA 1
ATOM 3772 C C . TYR E 1 24 ? 138.856 144.594 146.764 1.00 99.36 24 TYR E C 1
ATOM 3773 O O . TYR E 1 24 ? 138.346 144.500 145.639 1.00 99.36 24 TYR E O 1
ATOM 3782 N N . SER E 1 25 ? 139.888 143.848 147.151 1.00 98.24 25 SER E N 1
ATOM 3783 C CA . SER E 1 25 ? 140.594 142.991 146.208 1.00 98.24 25 SER E CA 1
ATOM 3784 C C . SER E 1 25 ? 139.668 141.921 145.647 1.00 98.24 25 SER E C 1
ATOM 3785 O O . SER E 1 25 ? 139.645 141.667 144.438 1.00 98.24 25 SER E O 1
ATOM 3788 N N . ALA E 1 26 ? 138.906 141.271 146.513 1.00 94.21 26 ALA E N 1
ATOM 3789 C CA . ALA E 1 26 ? 138.052 140.190 146.052 1.00 94.21 26 ALA E CA 1
ATOM 3790 C C . ALA E 1 26 ? 137.043 140.707 145.051 1.00 94.21 26 ALA E C 1
ATOM 3791 O O . ALA E 1 26 ? 136.894 140.162 143.944 1.00 94.21 26 ALA E O 1
ATOM 3793 N N . ALA E 1 27 ? 136.337 141.769 145.412 1.00 88.88 27 ALA E N 1
ATOM 3794 C CA . ALA E 1 27 ? 135.282 142.266 144.548 1.00 88.88 27 ALA E CA 1
ATOM 3795 C C . ALA E 1 27 ? 135.845 142.720 143.208 1.00 88.88 27 ALA E C 1
ATOM 3796 O O . ALA E 1 27 ? 135.250 142.482 142.141 1.00 88.88 27 ALA E O 1
ATOM 3798 N N . VAL E 1 28 ? 137.012 143.359 143.239 1.00 87.23 28 VAL E N 1
ATOM 3799 C CA . VAL E 1 28 ? 137.595 143.853 142.004 1.00 87.23 28 VAL E CA 1
ATOM 3800 C C . VAL E 1 28 ? 138.014 142.687 141.131 1.00 87.23 28 VAL E C 1
ATOM 3801 O O . VAL E 1 28 ? 137.818 142.687 139.911 1.00 87.23 28 VAL E O 1
ATOM 3805 N N . HIS E 1 29 ? 138.606 141.662 141.749 1.00 84.92 29 HIS E N 1
ATOM 3806 C CA . HIS E 1 29 ? 138.895 140.431 141.037 1.00 84.92 29 HIS E CA 1
ATOM 3807 C C . HIS E 1 29 ? 137.657 139.958 140.299 1.00 84.92 29 HIS E C 1
ATOM 3808 O O . HIS E 1 29 ? 137.697 139.647 139.099 1.00 84.92 29 HIS E O 1
ATOM 3815 N N . LYS E 1 30 ? 136.538 139.943 141.009 1.00 78.32 30 LYS E N 1
ATOM 3816 C CA . LYS E 1 30 ? 135.315 139.414 140.438 1.00 78.32 30 LYS E CA 1
ATOM 3817 C C . LYS E 1 30 ? 134.946 140.165 139.169 1.00 78.32 30 LYS E C 1
ATOM 3818 O O . LYS E 1 30 ? 134.823 139.580 138.084 1.00 78.32 30 LYS E O 1
ATOM 3824 N N . VAL E 1 31 ? 134.791 141.481 139.279 1.00 76.18 31 VAL E N 1
ATOM 3825 C CA . VAL E 1 31 ? 134.280 142.207 138.119 1.00 76.18 31 VAL E CA 1
ATOM 3826 C C . VAL E 1 31 ? 135.291 142.191 136.996 1.00 76.18 31 VAL E C 1
ATOM 3827 O O . VAL E 1 31 ? 134.925 142.244 135.814 1.00 76.18 31 VAL E O 1
ATOM 3831 N N . LEU E 1 32 ? 136.572 142.184 137.327 1.00 69.98 32 LEU E N 1
ATOM 3832 C CA . LEU E 1 32 ? 137.568 142.177 136.280 1.00 69.98 32 LEU E CA 1
ATOM 3833 C C . LEU E 1 32 ? 137.449 140.917 135.442 1.00 69.98 32 LEU E C 1
ATOM 3834 O O . LEU E 1 32 ? 137.462 140.972 134.203 1.00 69.98 32 LEU E O 1
ATOM 3839 N N . VAL E 1 33 ? 137.328 139.771 136.106 1.00 64.04 33 VAL E N 1
ATOM 3840 C CA . VAL E 1 33 ? 137.042 138.546 135.373 1.00 64.04 33 VAL E CA 1
ATOM 3841 C C . VAL E 1 33 ? 135.802 138.734 134.516 1.00 64.04 33 VAL E C 1
ATOM 3842 O O . VAL E 1 33 ? 135.770 138.335 133.341 1.00 64.04 33 VAL E O 1
ATOM 3846 N N . MET E 1 34 ? 134.766 139.348 135.087 1.00 66.63 34 MET E N 1
ATOM 3847 C CA . MET E 1 34 ? 133.532 139.536 134.333 1.00 66.63 34 MET E CA 1
ATOM 3848 C C . MET E 1 34 ? 133.820 140.209 132.997 1.00 66.63 34 MET E C 1
ATOM 3849 O O . MET E 1 34 ? 133.502 139.672 131.928 1.00 66.63 34 MET E O 1
ATOM 3854 N N . VAL E 1 35 ? 134.450 141.380 133.042 1.00 66.65 35 VAL E N 1
ATOM 3855 C CA . VAL E 1 35 ? 134.583 142.173 131.825 1.00 66.65 35 VAL E CA 1
ATOM 3856 C C . VAL E 1 35 ? 135.504 141.479 130.843 1.00 66.65 35 VAL E C 1
ATOM 3857 O O . VAL E 1 35 ? 135.300 141.546 129.626 1.00 66.65 35 VAL E O 1
ATOM 3861 N N . ASN E 1 36 ? 136.562 140.839 131.337 1.00 60.01 36 ASN E N 1
ATOM 3862 C CA . ASN E 1 36 ? 137.430 140.126 130.413 1.00 60.01 36 ASN E CA 1
ATOM 3863 C C . ASN E 1 36 ? 136.640 139.085 129.634 1.00 60.01 36 ASN E C 1
ATOM 3864 O O . ASN E 1 36 ? 136.718 139.005 128.396 1.00 60.01 36 ASN E O 1
ATOM 3869 N N . ALA E 1 37 ? 135.857 138.278 130.341 1.00 56.23 37 ALA E N 1
ATOM 3870 C CA . ALA E 1 37 ? 135.103 137.256 129.644 1.00 56.23 37 ALA E CA 1
ATOM 3871 C C . ALA E 1 37 ? 134.148 137.884 128.661 1.00 56.23 37 ALA E C 1
ATOM 3872 O O . ALA E 1 37 ? 133.953 137.378 127.554 1.00 56.23 37 ALA E O 1
ATOM 3874 N N . GLY E 1 38 ? 133.549 138.998 129.045 1.00 63.97 38 GLY E N 1
ATOM 3875 C CA . GLY E 1 38 ? 132.604 139.644 128.155 1.00 63.97 38 GLY E CA 1
ATOM 3876 C C . GLY E 1 38 ? 133.254 140.138 126.877 1.00 63.97 38 GLY E C 1
ATOM 3877 O O . GLY E 1 38 ? 132.667 140.068 125.795 1.00 63.97 38 GLY E O 1
ATOM 3878 N N . ILE E 1 39 ? 134.482 140.640 126.981 1.00 61.07 39 ILE E N 1
ATOM 3879 C CA . ILE E 1 39 ? 135.119 141.168 125.788 1.00 61.07 39 ILE E CA 1
ATOM 3880 C C . ILE E 1 39 ? 135.470 140.026 124.869 1.00 61.07 39 ILE E C 1
ATOM 3881 O O . ILE E 1 39 ? 135.357 140.136 123.636 1.00 61.07 39 ILE E O 1
ATOM 3886 N N . LEU E 1 40 ? 135.903 138.913 125.447 1.00 56.66 40 LEU E N 1
ATOM 3887 C CA . LEU E 1 40 ? 136.126 137.739 124.623 1.00 56.66 40 LEU E CA 1
ATOM 3888 C C . LEU E 1 40 ? 134.830 137.313 123.960 1.00 56.66 40 LEU E C 1
ATOM 3889 O O . LEU E 1 40 ? 134.805 136.949 122.773 1.00 56.66 40 LEU E O 1
ATOM 3894 N N . GLY E 1 41 ? 133.734 137.394 124.701 1.00 62.34 41 GLY E N 1
ATOM 3895 C CA . GLY E 1 41 ? 132.449 137.066 124.126 1.00 62.34 41 GLY E CA 1
ATOM 3896 C C . GLY E 1 41 ? 132.167 137.910 122.908 1.00 62.34 41 GLY E C 1
ATOM 3897 O O . GLY E 1 41 ? 131.792 137.398 121.853 1.00 62.34 41 GLY E O 1
ATOM 3898 N N . LEU E 1 42 ? 132.373 139.209 123.033 1.00 64.60 42 LEU E N 1
ATOM 3899 C CA . LEU E 1 42 ? 132.172 140.093 121.898 1.00 64.60 42 LEU E CA 1
ATOM 3900 C C . LEU E 1 42 ? 132.998 139.653 120.711 1.00 64.60 42 LEU E C 1
ATOM 3901 O O . LEU E 1 42 ? 132.451 139.288 119.667 1.00 64.60 42 LEU E O 1
ATOM 3906 N N . LEU E 1 43 ? 134.313 139.640 120.852 1.00 66.86 43 LEU E N 1
ATOM 3907 C CA . LEU E 1 43 ? 135.089 139.333 119.666 1.00 66.86 43 LEU E CA 1
ATOM 3908 C C . LEU E 1 43 ? 134.976 137.874 119.260 1.00 66.86 43 LEU E C 1
ATOM 3909 O O . LEU E 1 43 ? 135.692 137.448 118.350 1.00 66.86 43 LEU E O 1
ATOM 3914 N N . GLN E 1 44 ? 134.075 137.106 119.867 1.00 62.35 44 GLN E N 1
ATOM 3915 C CA . GLN E 1 44 ? 133.589 135.923 119.176 1.00 62.35 44 GLN E CA 1
ATOM 3916 C C . GLN E 1 44 ? 132.705 136.273 118.011 1.00 62.35 44 GLN E C 1
ATOM 3917 O O . GLN E 1 44 ? 132.149 135.379 117.369 1.00 62.35 44 GLN E O 1
ATOM 3923 N N . LEU E 1 45 ? 132.574 137.559 117.727 1.00 68.48 45 LEU E N 1
ATOM 3924 C CA . LEU E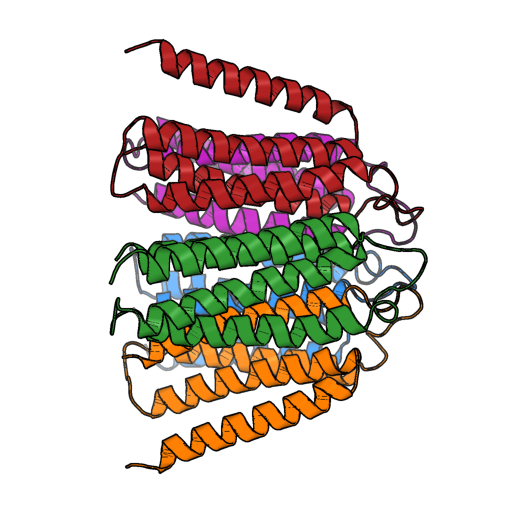 1 45 ? 131.547 138.057 116.837 1.00 68.48 45 LEU E CA 1
ATOM 3925 C C . LEU E 1 45 ? 132.105 139.104 115.895 1.00 68.48 45 LEU E C 1
ATOM 3926 O O . LEU E 1 45 ? 131.500 140.160 115.693 1.00 68.48 45 LEU E O 1
ATOM 3931 N N . VAL E 1 46 ? 133.254 138.818 115.306 1.00 70.59 46 VAL E N 1
ATOM 3932 C CA . VAL E 1 46 ? 134.047 139.825 114.630 1.00 70.59 46 VAL E CA 1
ATOM 3933 C C . VAL E 1 46 ? 133.809 139.773 113.137 1.00 70.59 46 VAL E C 1
ATOM 3934 O O . VAL E 1 46 ? 133.205 140.682 112.558 1.00 70.59 46 VAL E O 1
ATOM 3938 N N . SER E 1 47 ? 134.272 138.701 112.509 1.00 77.43 47 SER E N 1
ATOM 3939 C CA . SER E 1 47 ? 134.224 138.610 111.058 1.00 77.43 47 SER E CA 1
ATOM 3940 C C . SER E 1 47 ? 133.920 137.182 110.659 1.00 77.43 47 SER E C 1
ATOM 3941 O O . SER E 1 47 ? 134.786 136.309 110.747 1.00 77.43 47 SER E O 1
ATOM 3944 N N . GLN E 1 48 ? 132.698 136.961 110.203 1.00 85.15 48 GLN E N 1
ATOM 3945 C CA . GLN E 1 48 ? 132.452 135.819 109.348 1.00 85.15 48 GLN E CA 1
ATOM 3946 C C . GLN E 1 48 ? 133.090 136.021 107.980 1.00 85.15 48 GLN E C 1
ATOM 3947 O O . GLN E 1 48 ? 133.032 135.115 107.142 1.00 85.15 48 GLN E O 1
ATOM 3953 N N . GLN E 1 49 ? 133.707 137.183 107.751 1.00 82.72 49 GLN E N 1
ATOM 3954 C CA . GLN E 1 49 ? 134.336 137.492 106.473 1.00 82.72 49 GLN E CA 1
ATOM 3955 C C . GLN E 1 49 ? 135.744 136.923 106.410 1.00 82.72 49 GLN E C 1
ATOM 3956 O O . GLN E 1 49 ? 136.057 136.093 105.550 1.00 82.72 49 GLN E O 1
ATOM 3962 N N . SER E 1 50 ? 136.603 137.362 107.322 1.00 84.34 50 SER E N 1
ATOM 3963 C CA . SER E 1 50 ? 137.999 136.968 107.361 1.00 84.34 50 SER E CA 1
ATOM 3964 C C . SER E 1 50 ? 138.376 136.581 108.778 1.00 84.34 50 SER E C 1
ATOM 3965 O O . SER E 1 50 ? 137.575 136.670 109.712 1.00 84.34 50 SER E O 1
ATOM 3968 N N . SER E 1 51 ? 139.622 136.161 108.923 1.00 77.71 51 SER E N 1
ATOM 3969 C CA . SER E 1 51 ? 140.163 135.793 110.213 1.00 77.71 51 SER E CA 1
ATOM 3970 C C . SER E 1 51 ? 140.921 136.964 110.813 1.00 77.71 51 SER E C 1
ATOM 3971 O O . SER E 1 51 ? 141.492 137.787 110.091 1.00 77.71 51 SER E O 1
ATOM 3974 N N . VAL E 1 52 ? 140.905 137.041 112.138 1.00 76.93 52 VAL E N 1
ATOM 3975 C CA . VAL E 1 52 ? 141.634 138.050 112.890 1.00 76.93 52 VAL E CA 1
ATOM 3976 C C . VAL E 1 52 ? 142.460 137.441 113.993 1.00 76.93 52 VAL E C 1
ATOM 3977 O O . VAL E 1 52 ? 143.079 138.170 114.768 1.00 76.93 52 VAL E O 1
ATOM 3981 N N . LEU E 1 53 ? 142.439 136.126 114.125 1.00 79.35 53 LEU E N 1
ATOM 3982 C CA . LEU E 1 53 ? 143.410 135.472 114.970 1.00 79.35 53 LEU E CA 1
ATOM 3983 C C . LEU E 1 53 ? 144.820 135.668 114.454 1.00 79.35 53 LEU E C 1
ATOM 3984 O O . LEU E 1 53 ? 145.745 135.850 115.251 1.00 79.35 53 LEU E O 1
ATOM 3989 N N . GLU E 1 54 ? 145.004 135.639 113.137 1.00 84.09 54 GLU E N 1
ATOM 3990 C CA . GLU E 1 54 ? 146.316 135.828 112.537 1.00 84.09 54 GLU E CA 1
ATOM 3991 C C . GLU E 1 54 ? 146.665 137.304 112.506 1.00 84.09 54 GLU E C 1
ATOM 3992 O O . GLU E 1 54 ? 147.635 137.739 113.134 1.00 84.09 54 GLU E O 1
ATOM 3998 N N . THR E 1 55 ? 145.877 138.091 111.787 1.00 82.61 55 THR E N 1
ATOM 3999 C CA . THR E 1 55 ? 145.944 139.525 111.955 1.00 82.61 55 THR E CA 1
ATOM 4000 C C . THR E 1 55 ? 145.874 139.862 113.433 1.00 82.61 55 THR E C 1
ATOM 4001 O O . THR E 1 55 ? 145.261 139.143 114.224 1.00 82.61 55 THR E O 1
ATOM 4005 N N . HIS E 1 56 ? 146.525 140.952 113.811 1.00 85.08 56 HIS E N 1
ATOM 4006 C CA . HIS E 1 56 ? 146.554 141.404 115.194 1.00 85.08 56 HIS E CA 1
ATOM 4007 C C . HIS E 1 56 ? 147.112 140.341 116.138 1.00 85.08 56 HIS E C 1
ATOM 4008 O O . HIS E 1 56 ? 146.969 140.456 117.358 1.00 85.08 56 HIS E O 1
ATOM 4015 N N . LYS E 1 57 ? 147.762 139.317 115.578 1.00 85.06 57 LYS E N 1
ATOM 4016 C CA . LYS E 1 57 ? 148.341 138.243 116.377 1.00 85.06 57 LYS E CA 1
ATOM 4017 C C . LYS E 1 57 ? 148.992 138.773 117.639 1.00 85.06 57 LYS E C 1
ATOM 4018 O O . LYS E 1 57 ? 148.808 138.227 118.736 1.00 85.06 57 LYS E O 1
ATOM 4024 N N . ALA E 1 58 ? 149.755 139.849 117.497 1.00 87.65 58 ALA E N 1
ATOM 4025 C CA . ALA E 1 58 ? 150.597 140.312 118.583 1.00 87.65 58 ALA E CA 1
ATOM 4026 C C . ALA E 1 58 ? 149.787 140.517 119.848 1.00 87.65 58 ALA E C 1
ATOM 4027 O O . ALA E 1 58 ? 150.242 140.204 120.957 1.00 87.65 58 ALA E O 1
ATOM 4029 N N . ALA E 1 59 ? 148.573 141.033 119.699 1.00 83.67 59 ALA E N 1
ATOM 4030 C CA . ALA E 1 59 ? 147.784 141.386 120.868 1.00 83.67 59 ALA E CA 1
ATOM 4031 C C . ALA E 1 59 ? 147.475 140.151 121.696 1.00 83.67 59 ALA E C 1
ATOM 4032 O O . ALA E 1 59 ? 147.710 140.129 122.904 1.00 83.67 59 ALA E O 1
ATOM 4034 N N . PHE E 1 60 ? 146.963 139.105 121.053 1.00 81.53 60 PHE E N 1
ATOM 4035 C CA . PHE E 1 60 ? 146.694 137.867 121.770 1.00 81.53 60 PHE E CA 1
ATOM 4036 C C . PHE E 1 60 ? 147.977 137.298 122.350 1.00 81.53 60 PHE E C 1
ATOM 4037 O O . PHE E 1 60 ? 148.004 136.798 123.491 1.00 81.53 60 PHE E O 1
ATOM 4045 N N . LEU E 1 61 ? 149.051 137.353 121.565 1.00 89.30 61 LEU E N 1
ATOM 4046 C CA . LEU E 1 61 ? 150.307 136.765 122.000 1.00 89.30 61 LEU E CA 1
ATOM 4047 C C . LEU E 1 61 ? 150.777 137.413 123.288 1.00 89.30 61 LEU E C 1
ATOM 4048 O O . LEU E 1 61 ? 151.401 136.762 124.134 1.00 89.30 61 LEU E O 1
ATOM 4053 N N . CYS E 1 62 ? 150.472 138.693 123.460 1.00 84.49 62 CYS E N 1
ATOM 4054 C CA . CYS E 1 62 ? 150.813 139.362 124.706 1.00 84.49 62 CYS E CA 1
ATOM 4055 C C . CYS E 1 62 ? 149.749 139.103 125.759 1.00 84.49 62 CYS E C 1
ATOM 4056 O O . CYS E 1 62 ? 150.038 139.057 126.961 1.00 84.49 62 CYS E O 1
ATOM 4059 N N . PHE E 1 63 ? 148.516 138.921 125.306 1.00 82.67 63 PHE E N 1
ATOM 4060 C CA . PHE E 1 63 ? 147.398 138.763 126.215 1.00 82.67 63 PHE E CA 1
ATOM 4061 C C . PHE E 1 63 ? 147.602 137.567 127.115 1.00 82.67 63 PHE E C 1
ATOM 4062 O O . PHE E 1 63 ? 147.345 137.622 128.327 1.00 82.67 63 PHE E O 1
ATOM 4070 N N . CYS E 1 64 ? 148.010 136.452 126.521 1.00 84.48 64 CYS E N 1
ATOM 4071 C CA . CYS E 1 64 ? 148.128 135.227 127.302 1.00 84.48 64 CYS E CA 1
ATOM 4072 C C . CYS E 1 64 ? 149.090 135.427 128.469 1.00 84.48 64 CYS E C 1
ATOM 4073 O O . CYS E 1 64 ? 148.750 135.174 129.633 1.00 84.48 64 CYS E O 1
ATOM 4076 N N . VAL E 1 65 ? 150.294 135.906 128.170 1.00 82.61 65 VAL E N 1
ATOM 4077 C CA . VAL E 1 65 ? 151.280 136.062 129.231 1.00 82.61 65 VAL E CA 1
ATOM 4078 C C . VAL E 1 65 ? 150.795 137.088 130.239 1.00 82.61 65 VAL E C 1
ATOM 4079 O O . VAL E 1 65 ? 151.034 136.956 131.445 1.00 82.61 65 VAL E O 1
ATOM 4083 N N . PHE E 1 66 ? 150.110 138.122 129.767 1.00 81.88 66 PHE E N 1
ATOM 4084 C CA . PHE E 1 66 ? 149.606 139.141 130.673 1.00 81.88 66 PHE E CA 1
ATOM 4085 C C . PHE E 1 66 ? 148.687 138.539 131.722 1.00 81.88 66 PHE E C 1
ATOM 4086 O O . PHE E 1 66 ? 148.936 138.625 132.930 1.00 81.88 66 PHE E O 1
ATOM 4094 N N . ILE E 1 67 ? 147.597 137.928 131.273 1.00 78.57 67 ILE E N 1
ATOM 4095 C CA . ILE E 1 67 ? 146.659 137.339 132.213 1.00 78.57 67 ILE E CA 1
ATOM 4096 C C . ILE E 1 67 ? 147.348 136.277 133.050 1.00 78.57 67 ILE E C 1
ATOM 4097 O O . ILE E 1 67 ? 146.907 135.962 134.162 1.00 78.57 67 ILE E O 1
ATOM 4102 N N . LEU E 1 68 ? 148.439 135.703 132.547 1.00 80.90 68 LEU E N 1
ATOM 4103 C CA . LEU E 1 68 ? 149.144 134.726 133.362 1.00 80.90 68 LEU E CA 1
ATOM 4104 C C . LEU E 1 68 ? 149.810 135.405 134.545 1.00 80.90 68 LEU E C 1
ATOM 4105 O O . LEU E 1 68 ? 149.740 134.922 135.687 1.00 80.90 68 LEU E O 1
ATOM 4110 N N . PHE E 1 69 ? 150.483 136.520 134.278 1.00 81.07 69 PHE E N 1
ATOM 4111 C CA . PHE E 1 69 ? 150.944 137.374 135.359 1.00 81.07 69 PHE E CA 1
ATOM 4112 C C . PHE E 1 69 ? 149.807 137.640 136.328 1.00 81.07 69 PHE E C 1
ATOM 4113 O O . PHE E 1 69 ? 149.975 137.561 137.552 1.00 81.07 69 PHE E O 1
ATOM 4121 N N . TYR E 1 70 ? 148.626 137.913 135.788 1.00 78.29 70 TYR E N 1
ATOM 4122 C CA . TYR E 1 70 ? 147.478 138.206 136.633 1.00 78.29 70 TYR E CA 1
ATOM 4123 C C . TYR E 1 70 ? 147.226 137.074 137.620 1.00 78.29 70 TYR E C 1
ATOM 4124 O O . TYR E 1 70 ? 147.138 137.291 138.837 1.00 78.29 70 TYR E O 1
ATOM 4133 N N . ALA E 1 71 ? 147.091 135.861 137.094 1.00 80.84 71 ALA E N 1
ATOM 4134 C CA . ALA E 1 71 ? 146.754 134.720 137.938 1.00 80.84 71 ALA E CA 1
ATOM 4135 C C . ALA E 1 71 ? 147.820 134.498 138.998 1.00 80.84 71 ALA E C 1
ATOM 4136 O O . ALA E 1 71 ? 147.515 134.335 140.192 1.00 80.84 71 ALA E O 1
ATOM 4138 N N . VAL E 1 72 ? 149.085 134.475 138.578 1.00 84.33 72 VAL E N 1
ATOM 4139 C CA . VAL E 1 72 ? 150.148 134.182 139.529 1.00 84.33 72 VAL E CA 1
ATOM 4140 C C . VAL E 1 72 ? 150.270 135.256 140.586 1.00 84.33 72 VAL E C 1
ATOM 4141 O O . VAL E 1 72 ? 150.793 134.989 141.672 1.00 84.33 72 VAL E O 1
ATOM 4145 N N . LEU E 1 73 ? 149.820 136.469 140.296 1.00 89.51 73 LEU E N 1
ATOM 4146 C CA . LEU E 1 73 ? 149.799 137.475 141.342 1.00 89.51 73 LEU E CA 1
ATOM 4147 C C . LEU E 1 73 ? 148.669 137.224 142.321 1.00 89.51 73 LEU E C 1
ATOM 4148 O O . LEU E 1 73 ? 148.889 137.188 143.541 1.00 89.51 73 LEU E O 1
ATOM 4153 N N . ARG E 1 74 ? 147.462 137.034 141.799 1.00 85.37 74 ARG E N 1
ATOM 4154 C CA . ARG E 1 74 ? 146.318 136.848 142.679 1.00 85.37 74 ARG E CA 1
ATOM 4155 C C . ARG E 1 74 ? 146.552 135.691 143.634 1.00 85.37 74 ARG E C 1
ATOM 4156 O O . ARG E 1 74 ? 146.079 135.712 144.775 1.00 85.37 74 ARG E O 1
ATOM 4164 N N . VAL E 1 75 ? 147.271 134.667 143.183 1.00 90.53 75 VAL E N 1
ATOM 4165 C CA . VAL E 1 75 ? 147.431 133.495 144.039 1.00 90.53 75 VAL E CA 1
ATOM 4166 C C . VAL E 1 75 ? 148.219 133.847 145.284 1.00 90.53 75 VAL E C 1
ATOM 4167 O O . VAL E 1 75 ? 147.780 133.577 146.408 1.00 90.53 75 VAL E O 1
ATOM 4171 N N . ARG E 1 76 ? 149.388 134.449 145.118 1.00 100.82 76 ARG E N 1
ATOM 4172 C CA . ARG E 1 76 ? 150.169 134.794 146.288 1.00 100.82 76 ARG E CA 1
ATOM 4173 C C . ARG E 1 76 ? 149.452 135.836 147.119 1.00 100.82 76 ARG E C 1
ATOM 4174 O O . ARG E 1 76 ? 149.597 135.861 148.348 1.00 100.82 76 ARG E O 1
ATOM 4182 N N . GLU E 1 77 ? 148.661 136.694 146.475 1.00 102.72 77 GLU E N 1
ATOM 4183 C CA . GLU E 1 77 ? 147.874 137.651 147.239 1.00 102.72 77 GLU E CA 1
ATOM 4184 C C . GLU E 1 77 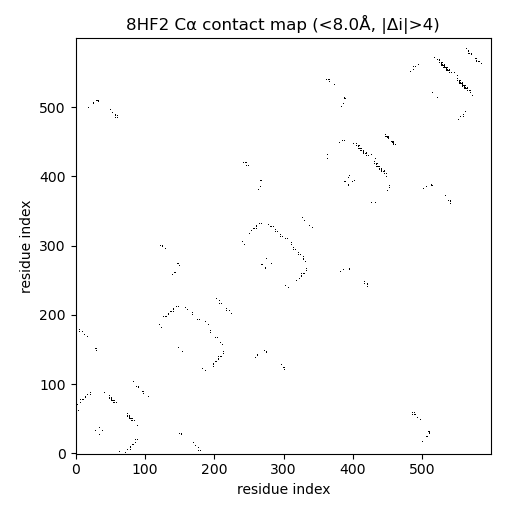? 146.948 136.927 148.202 1.00 102.72 77 GLU E C 1
ATOM 4185 O O . GLU E 1 77 ? 146.961 137.180 149.411 1.00 102.72 77 GLU E O 1
ATOM 4191 N N . ALA E 1 78 ? 146.142 136.007 147.675 1.00 106.57 78 ALA E N 1
ATOM 4192 C CA . ALA E 1 78 ? 145.243 135.248 148.534 1.00 106.57 78 ALA E CA 1
ATOM 4193 C C . ALA E 1 78 ? 146.012 134.400 149.534 1.00 106.57 78 ALA E C 1
ATOM 4194 O O . ALA E 1 78 ? 145.486 134.077 150.605 1.00 106.57 78 ALA E O 1
ATOM 4196 N N . MET E 1 79 ? 147.249 134.038 149.208 1.00 107.27 79 MET E N 1
ATOM 4197 C CA . MET E 1 79 ? 148.081 133.334 150.166 1.00 107.27 79 MET E CA 1
ATOM 4198 C C . MET E 1 79 ? 148.411 134.212 151.363 1.00 107.27 79 MET E C 1
ATOM 4199 O O . MET E 1 79 ? 148.398 133.738 152.504 1.00 107.27 79 MET E O 1
ATOM 4204 N N . ASP E 1 80 ? 148.706 135.484 151.109 1.00 115.05 80 ASP E N 1
ATOM 4205 C CA . ASP E 1 80 ? 149.265 136.386 152.105 1.00 115.05 80 ASP E CA 1
ATOM 4206 C C . ASP E 1 80 ? 148.191 137.131 152.891 1.00 115.05 80 ASP E C 1
ATOM 4207 O O . ASP E 1 80 ? 148.516 138.117 153.562 1.00 115.05 80 ASP E O 1
ATOM 4212 N N . VAL E 1 81 ? 146.932 136.700 152.819 1.00 118.03 81 VAL E N 1
ATOM 4213 C CA . VAL E 1 81 ? 145.845 137.463 153.446 1.00 118.03 81 VAL E CA 1
ATOM 4214 C C . VAL E 1 81 ? 145.996 137.457 154.959 1.00 118.03 81 VAL E C 1
ATOM 4215 O O . VAL E 1 81 ? 146.054 138.513 155.601 1.00 118.03 81 VAL E O 1
ATOM 4219 N N . ARG E 1 82 ? 146.023 136.269 155.558 1.00 120.62 82 ARG E N 1
ATOM 4220 C CA . ARG E 1 82 ? 145.972 136.173 157.012 1.00 120.62 82 ARG E CA 1
ATOM 4221 C C . ARG E 1 82 ? 147.247 136.710 157.641 1.00 120.62 82 ARG E C 1
ATOM 4222 O O . ARG E 1 82 ? 147.253 137.102 158.815 1.00 120.62 82 ARG E O 1
ATOM 4230 N N . LEU E 1 83 ? 148.335 136.743 156.876 1.00 124.71 83 LEU E N 1
ATOM 4231 C CA . LEU E 1 83 ? 149.631 137.055 157.459 1.00 124.71 83 LEU E CA 1
ATOM 4232 C C . LEU E 1 83 ? 149.782 138.549 157.710 1.00 124.71 83 LEU E C 1
ATOM 4233 O O . LEU E 1 83 ? 150.219 138.967 158.788 1.00 124.71 83 LEU E O 1
ATOM 4238 N N . GLN E 1 84 ? 149.413 139.372 156.728 1.00 124.24 84 GLN E N 1
ATOM 4239 C CA . GLN E 1 84 ? 149.758 140.778 156.785 1.00 124.24 84 GLN E CA 1
ATOM 4240 C C . GLN E 1 84 ? 148.718 141.657 156.105 1.00 124.24 84 GLN E C 1
ATOM 4241 O O . GLN E 1 84 ? 148.331 141.371 154.965 1.00 124.24 84 GLN E O 1
ATOM 4247 N N . PRO E 1 85 ? 148.256 142.719 156.770 1.00 127.67 85 PRO E N 1
ATOM 4248 C CA . PRO E 1 85 ? 147.435 143.719 156.077 1.00 127.67 85 PRO E CA 1
ATOM 4249 C C . PRO E 1 85 ? 148.264 144.878 155.551 1.00 127.67 85 PRO E C 1
ATOM 4250 O O . PRO E 1 85 ? 147.717 145.894 155.111 1.00 127.67 85 PRO E O 1
ATOM 4254 N N . GLY E 1 86 ? 149.582 144.739 155.599 1.00 124.00 86 GLY E N 1
ATOM 4255 C CA . GLY E 1 86 ? 150.490 145.844 155.384 1.00 124.00 86 GLY E CA 1
ATOM 4256 C C . GLY E 1 86 ? 150.745 146.160 153.928 1.00 124.00 86 GLY E C 1
ATOM 4257 O O . GLY E 1 86 ? 149.977 145.801 153.032 1.00 124.00 86 GLY E O 1
ATOM 4258 N N . LEU E 1 87 ? 151.859 146.853 153.697 1.00 121.49 87 LEU E N 1
ATOM 4259 C CA . LEU E 1 87 ? 152.189 147.337 152.363 1.00 121.49 87 LEU E CA 1
ATOM 4260 C C . LEU E 1 87 ? 152.695 146.221 151.462 1.00 121.49 87 LEU E C 1
ATOM 4261 O O . LEU E 1 87 ? 152.439 146.226 150.253 1.00 121.49 87 LEU E O 1
ATOM 4266 N N . VAL E 1 88 ? 153.449 145.285 152.025 1.00 124.13 88 VAL E N 1
ATOM 4267 C CA . VAL E 1 88 ? 154.041 144.196 151.258 1.00 124.13 88 VAL E CA 1
ATOM 4268 C C . VAL E 1 88 ? 152.955 143.532 150.419 1.00 124.13 88 VAL E C 1
ATOM 4269 O O . VAL E 1 88 ? 153.071 143.483 149.187 1.00 124.13 88 VAL E O 1
ATOM 4273 N N . PRO E 1 89 ? 151.881 143.027 151.025 1.00 120.15 89 PRO E N 1
ATOM 4274 C CA . PRO E 1 89 ? 150.794 142.462 150.215 1.00 120.15 89 PRO E CA 1
ATOM 4275 C C . PRO E 1 89 ? 150.062 143.509 149.412 1.00 120.15 89 PRO E C 1
ATOM 4276 O O . PRO E 1 89 ? 149.469 143.199 148.369 1.00 120.15 89 PRO E O 1
ATOM 4280 N N . ARG E 1 90 ? 150.051 144.741 149.910 1.00 118.26 90 ARG E N 1
ATOM 4281 C CA . ARG E 1 90 ? 149.374 145.823 149.214 1.00 118.26 90 ARG E CA 1
ATOM 4282 C C . ARG E 1 90 ? 149.877 145.933 147.784 1.00 118.26 90 ARG E C 1
ATOM 4283 O O . ARG E 1 90 ? 149.096 145.886 146.821 1.00 118.26 90 ARG E O 1
ATOM 4291 N N . LEU E 1 91 ? 151.191 146.067 147.638 1.00 113.47 91 LEU E N 1
ATOM 4292 C CA . LEU E 1 91 ? 151.799 146.171 146.318 1.00 113.47 91 LEU E CA 1
ATOM 4293 C C . LEU E 1 91 ? 151.400 144.993 145.445 1.00 113.47 91 LEU E C 1
ATOM 4294 O O . LEU E 1 91 ? 151.031 145.161 144.273 1.00 113.47 91 LEU E O 1
ATOM 4299 N N . ILE E 1 92 ? 151.488 143.785 145.997 1.00 108.59 92 ILE E N 1
ATOM 4300 C CA . ILE E 1 92 ? 151.235 142.586 145.212 1.00 108.59 92 ILE E CA 1
ATOM 4301 C C . ILE E 1 92 ? 149.833 142.624 144.645 1.00 108.59 92 ILE E C 1
ATOM 4302 O O . ILE E 1 92 ? 149.620 142.522 143.426 1.00 108.59 92 ILE E O 1
ATOM 4307 N N . GLY E 1 93 ? 148.848 142.749 145.525 1.00 105.17 93 GLY E N 1
ATOM 4308 C CA . GLY E 1 93 ? 147.479 142.752 145.070 1.00 105.17 93 GLY E CA 1
ATOM 4309 C C . GLY E 1 93 ? 147.245 143.839 144.042 1.00 105.17 93 GLY E C 1
ATOM 4310 O O . GLY E 1 93 ? 146.554 143.633 143.039 1.00 105.17 93 GLY E O 1
ATOM 4311 N N . HIS E 1 94 ? 147.840 145.004 144.272 1.00 106.38 94 HIS E N 1
ATOM 4312 C CA . HIS E 1 94 ? 147.570 146.120 143.381 1.00 106.38 94 HIS E CA 1
ATOM 4313 C C . HIS E 1 94 ? 148.093 145.840 141.982 1.00 106.38 94 HIS E C 1
ATOM 4314 O O . HIS E 1 94 ? 147.383 146.044 140.988 1.00 106.38 94 HIS E O 1
ATOM 4321 N N . GLY E 1 95 ? 149.306 145.308 141.879 1.00 98.04 95 GLY E N 1
ATOM 4322 C CA . GLY E 1 95 ? 149.836 145.002 140.560 1.00 98.04 95 GLY E CA 1
ATOM 4323 C C . GLY E 1 95 ? 149.047 143.903 139.882 1.00 98.04 95 GLY E C 1
ATOM 4324 O O . GLY E 1 95 ? 148.860 143.907 138.654 1.00 98.04 95 GLY E O 1
ATOM 4325 N N . SER E 1 96 ? 148.593 142.937 140.669 1.00 91.84 96 SER E N 1
ATOM 4326 C CA . SER E 1 96 ? 147.714 141.922 140.120 1.00 91.84 96 SER E CA 1
ATOM 4327 C C . SER E 1 96 ? 146.516 142.566 139.459 1.00 91.84 96 SER E C 1
ATOM 4328 O O . SER E 1 96 ? 146.185 142.257 138.309 1.00 91.84 96 SER E O 1
ATOM 4331 N N . HIS E 1 97 ? 145.871 143.497 140.152 1.00 91.06 97 HIS E N 1
ATOM 4332 C CA . HIS E 1 97 ? 144.726 144.153 139.543 1.00 91.06 97 HIS E CA 1
ATOM 4333 C C . HIS E 1 97 ? 145.143 144.917 138.301 1.00 91.06 97 HIS E C 1
ATOM 4334 O O . HIS E 1 97 ? 144.363 145.033 137.353 1.00 91.06 97 HIS E O 1
ATOM 4341 N N . LEU E 1 98 ? 146.374 145.426 138.282 1.00 96.91 98 LEU E N 1
ATOM 4342 C CA . LEU E 1 98 ? 146.849 146.174 137.121 1.00 96.91 98 LEU E CA 1
ATOM 4343 C C . LEU E 1 98 ? 146.818 145.322 135.863 1.00 96.91 98 LEU E C 1
ATOM 4344 O O . LEU E 1 98 ? 146.207 145.687 134.844 1.00 96.91 98 LEU E O 1
ATOM 4349 N N . PHE E 1 99 ? 147.511 144.189 135.919 1.00 87.56 99 PHE E N 1
ATOM 4350 C CA . PHE E 1 99 ? 147.813 143.467 134.687 1.00 87.56 99 PHE E CA 1
ATOM 4351 C C . PHE E 1 99 ? 146.542 143.138 133.923 1.00 87.56 99 PHE E C 1
ATOM 4352 O O . PHE E 1 99 ? 146.515 143.183 132.687 1.00 87.56 99 PHE E O 1
ATOM 4360 N N . GLY E 1 100 ? 145.473 142.814 134.638 1.00 84.36 100 GLY E N 1
ATOM 4361 C CA . GLY E 1 100 ? 144.284 142.334 133.963 1.00 84.36 100 GLY E CA 1
ATOM 4362 C C . GLY E 1 100 ? 143.581 143.427 133.194 1.00 84.36 100 GLY E C 1
ATOM 4363 O O . GLY E 1 100 ? 143.135 143.226 132.059 1.00 84.36 100 GLY E O 1
ATOM 4364 N N . GLY E 1 101 ? 143.439 144.593 133.813 1.00 86.76 101 GLY E N 1
ATOM 4365 C CA . GLY E 1 101 ? 142.920 145.723 133.080 1.00 86.76 101 GLY E CA 1
ATOM 4366 C C . GLY E 1 101 ? 143.763 145.997 131.860 1.00 86.76 101 GLY E C 1
ATOM 4367 O O . GLY E 1 101 ? 143.252 146.306 130.780 1.00 86.76 101 GLY E O 1
ATOM 4368 N N . LEU E 1 102 ? 145.081 145.851 132.007 1.00 85.44 102 LEU E N 1
ATOM 4369 C CA . LEU E 1 102 ? 145.945 146.029 130.847 1.00 85.44 102 LEU E CA 1
ATOM 4370 C C . LEU E 1 102 ? 145.559 145.064 129.738 1.00 85.44 102 LEU E C 1
ATOM 4371 O O . LEU E 1 102 ? 145.490 145.438 128.555 1.00 85.44 102 LEU E O 1
ATOM 4376 N N . ALA E 1 103 ? 145.303 143.809 130.104 1.00 85.18 103 ALA E N 1
ATOM 4377 C CA . ALA E 1 103 ? 144.976 142.793 129.112 1.00 85.18 103 ALA E CA 1
ATOM 4378 C C . ALA E 1 103 ? 143.683 143.138 128.401 1.00 85.18 103 ALA E C 1
ATOM 4379 O O . ALA E 1 103 ? 143.574 143.034 127.175 1.00 85.18 103 ALA E O 1
ATOM 4381 N N . ALA E 1 104 ? 142.674 143.515 129.181 1.00 78.53 104 ALA E N 1
ATOM 4382 C CA . ALA E 1 104 ? 141.409 143.908 128.589 1.00 78.53 104 ALA E CA 1
ATOM 4383 C C . ALA E 1 104 ? 141.621 145.036 127.601 1.00 78.53 104 ALA E C 1
ATOM 4384 O O . ALA E 1 104 ? 141.041 145.040 126.510 1.00 78.53 104 ALA E O 1
ATOM 4386 N N . LEU E 1 105 ? 142.465 145.995 127.963 1.00 85.27 105 LEU E N 1
ATOM 4387 C CA . LEU E 1 105 ? 142.773 147.086 127.049 1.00 85.27 105 LEU E CA 1
ATOM 4388 C C . LEU E 1 105 ? 143.301 146.559 125.731 1.00 85.27 105 LEU E C 1
ATOM 4389 O O . LEU E 1 105 ? 142.746 146.829 124.652 1.00 85.27 105 LEU E O 1
ATOM 4394 N N . VAL E 1 106 ? 144.392 145.809 125.801 1.00 83.06 106 VAL E N 1
ATOM 4395 C CA . VAL E 1 106 ? 145.039 145.348 124.584 1.00 83.06 106 VAL E CA 1
ATOM 4396 C C . VAL E 1 106 ? 144.050 144.605 123.714 1.00 83.06 106 VAL E C 1
ATOM 4397 O O . VAL E 1 106 ? 143.964 144.826 122.501 1.00 83.06 106 VAL E O 1
ATOM 4401 N N . LEU E 1 107 ? 143.293 143.696 124.317 1.00 78.29 107 LEU E N 1
ATOM 4402 C CA . LEU E 1 107 ? 142.394 142.879 123.525 1.00 78.29 107 LEU E CA 1
ATOM 4403 C C . LEU E 1 107 ? 141.328 143.734 122.862 1.00 78.29 107 LEU E C 1
ATOM 4404 O O . LEU E 1 107 ? 141.135 143.669 121.646 1.00 78.29 107 LEU E O 1
ATOM 4409 N N . VAL E 1 108 ? 140.653 144.578 123.639 1.00 78.39 108 VAL E N 1
ATOM 4410 C CA . VAL E 1 108 ? 139.543 145.342 123.101 1.00 78.39 108 VAL E CA 1
ATOM 4411 C C . VAL E 1 108 ? 140.046 146.206 121.965 1.00 78.39 108 VAL E C 1
ATOM 4412 O O . VAL E 1 108 ? 139.281 146.578 121.069 1.00 78.39 108 VAL E O 1
ATOM 4416 N N . SER E 1 109 ? 141.332 146.546 122.004 1.00 87.13 109 SER E N 1
ATOM 4417 C CA . SER E 1 109 ? 141.883 147.385 120.948 1.00 87.13 109 SER E CA 1
ATOM 4418 C C . SER E 1 109 ? 141.418 146.922 119.580 1.00 87.13 109 SER E C 1
ATOM 4419 O O . SER E 1 109 ? 141.109 147.739 118.707 1.00 87.13 109 SER E O 1
ATOM 4422 N N . VAL E 1 110 ? 141.356 145.608 119.381 1.00 79.43 110 VAL E N 1
ATOM 4423 C CA . VAL E 1 110 ? 141.145 145.064 118.052 1.00 79.43 110 VAL E CA 1
ATOM 4424 C C . VAL E 1 110 ? 139.829 145.507 117.443 1.00 79.43 110 VAL E C 1
ATOM 4425 O O . VAL E 1 110 ? 139.714 145.585 116.216 1.00 79.43 110 VAL E O 1
ATOM 4429 N N . VAL E 1 111 ? 138.822 145.791 118.261 1.00 82.79 111 VAL E N 1
ATOM 4430 C CA . VAL E 1 111 ? 137.577 146.297 117.707 1.00 82.79 111 VAL E CA 1
ATOM 4431 C C . VAL E 1 111 ? 137.779 147.703 117.176 1.00 82.79 111 VAL E C 1
ATOM 4432 O O . VAL E 1 111 ? 137.276 148.058 116.105 1.00 82.79 111 VAL E O 1
ATOM 4436 N N . SER E 1 112 ? 138.513 148.525 117.917 1.00 91.36 112 SER E N 1
ATOM 4437 C CA . SER E 1 112 ? 138.783 149.888 117.491 1.00 91.36 112 SER E CA 1
ATOM 4438 C C . SER E 1 112 ? 139.891 150.471 118.348 1.00 91.36 112 SER E C 1
ATOM 4439 O O . SER E 1 112 ? 140.198 149.976 119.436 1.00 91.36 112 SER E O 1
ATOM 4442 N N . THR E 1 113 ? 140.472 151.551 117.841 1.00 93.52 113 THR E N 1
ATOM 4443 C CA . THR E 1 113 ? 141.598 152.207 118.475 1.00 93.52 113 THR E CA 1
ATOM 4444 C C . THR E 1 113 ? 141.184 153.349 119.388 1.00 93.52 113 THR E C 1
ATOM 4445 O O . THR E 1 113 ? 142.053 153.990 119.985 1.00 93.52 113 THR E O 1
ATOM 4449 N N . ALA E 1 114 ? 139.887 153.623 119.503 1.00 96.22 114 ALA E N 1
ATOM 4450 C CA . ALA E 1 114 ? 139.428 154.758 120.291 1.00 96.22 114 ALA E CA 1
ATOM 4451 C C . ALA E 1 114 ? 139.426 154.423 121.771 1.00 96.22 114 ALA E C 1
ATOM 4452 O O . ALA E 1 114 ? 140.234 154.952 122.546 1.00 96.22 114 ALA E O 1
ATOM 4454 N N . PHE E 1 115 ? 138.543 153.505 122.162 1.00 92.69 115 PHE E N 1
ATOM 4455 C CA . PHE E 1 115 ? 138.538 153.061 123.544 1.00 92.69 115 PHE E CA 1
ATOM 4456 C C . PHE E 1 115 ? 139.919 152.585 123.927 1.00 92.69 115 PHE E C 1
ATOM 4457 O O . PHE E 1 115 ? 140.305 152.649 125.094 1.00 92.69 115 PHE E O 1
ATOM 4465 N N . SER E 1 116 ? 140.690 152.136 122.944 1.00 93.01 116 SER E N 1
ATOM 4466 C CA . SER E 1 116 ? 142.073 151.774 123.190 1.00 93.01 116 SER E CA 1
ATOM 4467 C C . SER E 1 116 ? 142.793 152.889 123.935 1.00 93.01 116 SER E C 1
ATOM 4468 O O . SER E 1 116 ? 143.259 152.708 125.065 1.00 93.01 116 SER E O 1
ATOM 4471 N N . ILE E 1 117 ? 142.860 154.066 123.318 1.00 97.54 117 ILE E N 1
ATOM 4472 C CA . ILE E 1 117 ? 143.615 155.162 123.912 1.00 97.54 117 ILE E CA 1
ATOM 4473 C C . ILE E 1 117 ? 142.888 155.710 125.128 1.00 97.54 117 ILE E C 1
ATOM 4474 O O . ILE E 1 117 ? 143.515 156.117 126.115 1.00 97.54 117 ILE E O 1
ATOM 4479 N N . VAL E 1 118 ? 141.556 155.712 125.091 1.00 96.13 118 VAL E N 1
ATOM 4480 C CA . VAL E 1 118 ? 140.799 156.211 126.233 1.00 96.13 118 VAL E CA 1
ATOM 4481 C C . VAL E 1 118 ? 141.152 155.411 127.474 1.00 96.13 118 VAL E C 1
ATOM 4482 O O . VAL E 1 118 ? 141.375 155.957 128.561 1.00 96.13 118 VAL E O 1
ATOM 4486 N N . LEU E 1 119 ? 141.239 154.099 127.320 1.00 95.02 119 LEU E N 1
ATOM 4487 C CA . LEU E 1 119 ? 141.463 153.233 128.457 1.00 95.02 119 LEU E CA 1
ATOM 4488 C C . LEU E 1 119 ? 142.933 153.195 128.828 1.00 95.02 119 LEU E C 1
ATOM 4489 O O . LEU E 1 119 ? 143.267 153.039 130.006 1.00 95.02 119 LEU E O 1
ATOM 4494 N N . PHE E 1 120 ? 143.820 153.349 127.847 1.00 98.10 120 PHE E N 1
ATOM 4495 C CA . PHE E 1 120 ? 145.208 153.654 128.162 1.00 98.10 120 PHE E CA 1
ATOM 4496 C C . PHE E 1 120 ? 145.268 154.799 129.156 1.00 98.10 120 PHE E C 1
ATOM 4497 O O . PHE E 1 120 ? 145.881 154.698 130.227 1.00 98.10 120 PHE E O 1
ATOM 4505 N N . LEU E 1 121 ? 144.598 155.895 128.815 1.00 100.44 121 LEU E N 1
ATOM 4506 C CA . LEU E 1 121 ? 144.620 157.078 129.661 1.00 100.44 121 LEU E CA 1
ATOM 4507 C C . LEU E 1 121 ? 143.987 156.800 131.015 1.00 100.44 121 LEU E C 1
ATOM 4508 O O . LEU E 1 121 ? 144.451 157.308 132.044 1.00 100.44 121 LEU E O 1
ATOM 4513 N N . LEU E 1 122 ? 142.904 156.023 131.034 1.00 98.76 122 LEU E N 1
ATOM 4514 C CA . LEU E 1 122 ? 142.236 155.756 132.302 1.00 98.76 122 LEU E CA 1
ATOM 4515 C C . LEU E 1 122 ? 143.148 154.960 133.223 1.00 98.76 122 LEU E C 1
ATOM 4516 O O . LEU E 1 122 ? 143.268 155.264 134.412 1.00 98.76 122 LEU E O 1
ATOM 4521 N N . TRP E 1 123 ? 143.814 153.945 132.680 1.00 96.23 123 TRP E N 1
ATOM 4522 C CA . TRP E 1 123 ? 144.788 153.202 133.465 1.00 96.23 123 TRP E CA 1
ATOM 4523 C C . TRP E 1 123 ? 145.883 154.123 133.965 1.00 96.23 123 TRP E C 1
ATOM 4524 O O . TRP E 1 123 ? 146.352 153.998 135.104 1.00 96.23 123 TRP E O 1
ATOM 4535 N N . PHE E 1 124 ? 146.304 155.057 133.119 1.00 103.61 124 PHE E N 1
ATOM 4536 C CA . PHE E 1 124 ? 147.342 155.999 133.505 1.00 103.61 124 PHE E CA 1
ATOM 4537 C C . PHE E 1 124 ? 146.922 156.780 134.742 1.00 103.61 124 PHE E C 1
ATOM 4538 O O . PHE E 1 124 ? 147.598 156.759 135.776 1.00 103.61 124 PHE E O 1
ATOM 4546 N N . ILE E 1 125 ? 145.783 157.463 134.649 1.00 106.45 125 ILE E N 1
ATOM 4547 C CA . ILE E 1 125 ? 145.290 158.251 135.775 1.00 106.45 125 ILE E CA 1
ATOM 4548 C C . ILE E 1 125 ? 145.053 157.364 136.979 1.00 106.45 125 ILE E C 1
ATOM 4549 O O . ILE E 1 125 ? 145.174 157.804 138.128 1.00 106.45 125 ILE E O 1
ATOM 4554 N N . TRP E 1 126 ? 144.702 156.108 136.742 1.00 102.27 126 TRP E N 1
ATOM 4555 C CA . TRP E 1 126 ? 144.388 155.208 137.838 1.00 102.27 126 TRP E CA 1
ATOM 4556 C C . TRP E 1 126 ? 145.637 154.920 138.648 1.00 102.27 126 TRP E C 1
ATOM 4557 O O . TRP E 1 126 ? 145.648 155.060 139.878 1.00 102.27 126 TRP E O 1
ATOM 4568 N N . LEU E 1 127 ? 146.711 154.554 137.958 1.00 110.96 127 LEU E N 1
ATOM 4569 C CA . LEU E 1 127 ? 147.988 154.368 138.627 1.00 110.96 127 LEU E CA 1
ATOM 4570 C C . LEU E 1 127 ? 148.438 155.664 139.284 1.00 110.96 127 LEU E C 1
ATOM 4571 O O . LEU E 1 127 ? 149.055 155.654 140.359 1.00 110.96 127 LEU E O 1
ATOM 4576 N N . SER E 1 128 ? 148.126 156.794 138.649 1.00 117.07 128 SER E N 1
ATOM 4577 C CA . SER E 1 128 ? 148.509 158.084 139.206 1.00 117.07 128 SER E CA 1
ATOM 4578 C C . SER E 1 128 ? 147.861 158.297 140.566 1.00 117.07 128 SER E C 1
ATOM 4579 O O . SER E 1 128 ? 148.536 158.643 141.540 1.00 117.07 128 SER E O 1
ATOM 4582 N N . ALA E 1 129 ? 146.548 158.091 140.645 1.00 123.63 129 ALA E N 1
ATOM 4583 C CA . ALA E 1 129 ? 145.851 158.250 141.917 1.00 123.63 129 ALA E CA 1
ATOM 4584 C C . ALA E 1 129 ? 146.350 157.238 142.932 1.00 123.63 129 ALA E C 1
ATOM 4585 O O . ALA E 1 129 ? 146.450 157.536 144.131 1.00 123.63 129 ALA E O 1
ATOM 4587 N N . VAL E 1 130 ? 146.657 156.027 142.471 1.00 121.62 130 VAL E N 1
ATOM 4588 C CA . VAL E 1 130 ? 147.215 155.010 143.354 1.00 121.62 130 VAL E CA 1
ATOM 4589 C C . VAL E 1 130 ? 148.443 155.549 144.064 1.00 121.62 130 VAL E C 1
ATOM 4590 O O . VAL E 1 130 ? 148.512 155.587 145.296 1.00 121.62 130 VAL E O 1
ATOM 4594 N N . VAL E 1 131 ? 149.438 155.959 143.283 1.00 125.16 131 VAL E N 1
ATOM 4595 C CA . VAL E 1 131 ? 150.689 156.416 143.876 1.00 125.16 131 VAL E CA 1
ATOM 4596 C C . VAL E 1 131 ? 150.455 157.680 144.693 1.00 125.16 131 VAL E C 1
ATOM 4597 O O . VAL E 1 131 ? 151.066 157.877 145.752 1.00 125.16 131 VAL E O 1
ATOM 4601 N N . TYR E 1 132 ? 149.565 158.550 144.216 1.00 132.05 132 TYR E N 1
ATOM 4602 C CA . TYR E 1 132 ? 149.178 159.737 144.966 1.00 132.05 132 TYR E CA 1
ATOM 4603 C C . TYR E 1 132 ? 148.807 159.374 146.393 1.00 132.05 132 TYR E C 1
ATOM 4604 O O . TYR E 1 132 ? 149.403 159.872 147.355 1.00 132.05 132 TYR E O 1
ATOM 4613 N N . LEU E 1 133 ? 147.831 158.480 146.545 1.00 132.92 133 LEU E N 1
ATOM 4614 C CA . LEU E 1 133 ? 147.398 158.089 147.880 1.00 132.92 133 LEU E CA 1
ATOM 4615 C C . LEU E 1 133 ? 148.466 157.288 148.601 1.00 132.92 133 LEU E C 1
ATOM 4616 O O . LEU E 1 133 ? 148.516 157.290 149.836 1.00 132.92 133 LEU E O 1
ATOM 4621 N N . GLU E 1 134 ? 149.319 156.592 147.855 1.00 134.70 134 GLU E N 1
ATOM 4622 C CA . GLU E 1 134 ? 150.377 155.817 148.482 1.00 134.70 134 GLU E CA 1
ATOM 4623 C C . GLU E 1 134 ? 151.349 156.722 149.217 1.00 134.70 134 GLU E C 1
ATOM 4624 O O . GLU E 1 134 ? 151.787 156.408 150.330 1.00 134.70 134 GLU E O 1
ATOM 4630 N N . THR E 1 135 ? 151.689 157.854 148.612 1.00 135.86 135 THR E N 1
ATOM 4631 C CA . THR E 1 135 ? 152.718 158.737 149.136 1.00 135.86 135 THR E CA 1
ATOM 4632 C C . THR E 1 135 ? 152.155 160.000 149.765 1.00 135.86 135 THR E C 1
ATOM 4633 O O . THR E 1 135 ? 152.927 160.811 150.286 1.00 135.86 135 THR E O 1
ATOM 4637 N N . ASN E 1 136 ? 150.836 160.192 149.739 1.00 138.16 136 ASN E N 1
ATOM 4638 C CA . ASN E 1 136 ? 150.266 161.387 150.344 1.00 138.16 136 ASN E CA 1
ATOM 4639 C C . ASN E 1 136 ? 150.454 161.404 151.852 1.00 138.16 136 ASN E C 1
ATOM 4640 O O . ASN E 1 136 ? 150.383 162.474 152.463 1.00 138.16 136 ASN E O 1
ATOM 4645 N N . LYS E 1 137 ? 150.696 160.248 152.459 1.00 141.55 137 LYS E N 1
ATOM 4646 C CA . LYS E 1 137 ? 150.881 160.136 153.894 1.00 141.55 137 LYS E CA 1
ATOM 4647 C C . LYS E 1 137 ? 151.904 159.054 154.178 1.00 141.55 137 LYS E C 1
ATOM 4648 O O . LYS E 1 137 ? 152.073 158.126 153.376 1.00 141.55 137 LYS E O 1
ATOM 4654 N N . PRO E 1 138 ? 152.614 159.138 155.315 1.00 146.75 138 PRO E N 1
ATOM 4655 C CA . PRO E 1 138 ? 153.585 158.104 155.675 1.00 146.75 138 PRO E CA 1
ATOM 4656 C C . PRO E 1 138 ? 152.951 156.720 155.789 1.00 146.75 138 PRO E C 1
ATOM 4657 O O . PRO E 1 138 ? 151.750 156.636 156.038 1.00 146.75 138 PRO E O 1
#

Radius of gyration: 25.09 Å; Cα contacts (8 Å, |Δi|>4): 457; chains: 5; bounding box: 70×68×51 Å

InterPro domains:
  IPR053258 Calcium-permeable cation-selective channel [PTHR34115] (21-132)

Sequence (600 aa):
VKFTTYSAAVHKVLVMVNAGILGLLQLVSQQSSVLETHKAAFLCFCVFILFYAVLRVREAMDVRLQPGLVPRLIGHGSHLFGGLAALVLVSVVSTAFSIVLFLLWFIWLSAVVYLETNKPVKFTTYSAAVHKVLVMVNAGILGLLQLVSQQSSVLETHKAAFLCFCVFILFYAVLRVREAMDVRLQPGLVPRLIGHGSHLFGGLAALVLVSVVSTAFSIVLFLLWFIWLSAVVYLETNKPVKFTTYSAAVHKVLVMVNAGILGLLQLVSQQSSVLETHKAAFLCFCVFILFYAVLRVREAMDVRLQPGLVPRLIGHGSHLFGGLAALVLVSVVSTAFSIVLFLLWFIWLSAVVYLETNKPVKFTTYSAAVHKVLVMVNAGILGLLQLVSQQSSVLETHKAAFLCFCVFILFYAVLRVREAMDVRLQPGLVPRLIGHGSHLFGGLAALVLVSVVSTAFSIVLFLLWFIWLSAVVYLETNKPVKFTTYSAAVHKVLVMVNAGILGLLQLVSQQSSVLETHKAAFLCFCVFILFYAVLRVREAMDVRLQPGLVPRLIGHGSHLFGGLAALVLVSVVSTAFSIVLFLLWFIWLSAVVYLETNKP

B-factor: mean 95.94, std 21.78, range [54.81, 173.74]

Nearest PDB structures (foldseek):
  8hf2-assembly1_A  TM=1.008E+00  e=8.052E-16  Arabidopsis thaliana
  6bbh-assembly1_B  TM=4.843E-01  e=4.902E+00  Drosophila melanogaster
  6bbg-assembly1_A  TM=4.452E-01  e=3.899E+00  Drosophila melanogaster
  2luh-assembly1_A  TM=4.414E-01  e=9.200E+00  Saccharomyces cerevisiae S288C
  8hf2-assembly1_A  TM=1.008E+00  e=8.052E-16  Arabidopsis thaliana

Solvent-accessible surface area: 33899 Å² total; per-residue (Å²): 124,120,34,52,55,84,3,55,19,22,7,125,11,29,54,42,38,24,65,28,13,29,7,20,3,40,19,29,24,73,170,67,45,26,36,118,70,92,116,64,17,22,67,61,19,30,66,42,25,72,85,7,15,79,36,48,27,157,16,37,46,23,76,132,124,64,103,20,108,94,5,87,122,50,0,47,13,0,6,34,60,0,15,32,0,13,15,33,3,14,36,25,51,45,102,48,51,6,116,79,37,117,112,92,63,141,103,85,75,52,58,36,80,159,118,67,103,70,132,184,125,118,33,51,58,84,3,56,20,20,7,127,13,28,54,45,48,24,64,29,14,26,8,25,3,41,23,32,23,71,170,65,40,25,31,122,72,91,117,63,16,21,62,60,16,27,66,40,24,68,83,7,15,79,38,49,26,156,16,40,48,22,75,137,121,63,103,20,107,96,6,86,122,50,0,48,13,0,7,36,62,0,15,33,0,14,15,34,3,15,37,25,54,47,103,48,50,6,115,78,36,117,114,87,63,139,104,84,76,52,58,36,80,158,119,65,103,69,132,183,126,118,34,51,55,86,3,55,20,20,7,127,13,28,52,46,40,23,65,29,12,26,8,24,3,38,22,30,24,69,170,67,45,26,34,119,71,92,116,63,17,22,65,60,18,30,69,40,25,70,83,7,18,78,36,49,28,158,18,40,50,25,76,140,121,66,102,20,108,94,5,88,125,50,0,48,13,0,6,36,60,1,15,33,0,13,15,33,2,12,36,25,54,45,102,49,49,6,117,78,38,119,113,91,62,139,103,84,75,52,58,36,82,160,120,66,104,72,132,182,123,120,33,50,56,84,3,56,18,21,6,123,12,29,53,47,40,22,64,30,12,28,9,24,3,42,23,31,25,72,169,66,43,26,32,120,70,91,120,63,16,23,62,60,18,26,67,43,25,68,83,8,15,80,36,49,27,157,16,40,46,25,77,138,121,63,100,20,108,93,6,87,123,51,0,46,13,0,6,35,61,0,15,34,0,13,15,33,3,16,35,27,54,45,104,48,49,7,118,78,36,118,113,91,64,141,105,86,75,53,57,35,82,161,119,68,103,70,133,184,124,120,34,50,55,84,3,56,18,21,7,126,13,28,53,42,41,22,65,30,12,27,9,25,3,40,24,31,25,76,170,67,44,27,32,119,70,91,117,64,16,24,63,61,18,29,67,41,24,70,84,7,15,79,36,48,26,156,16,41,45,24,77,136,123,64,103,22,107,94,6,87,124,49,0,49,13,0,7,34,61,0,15,34,0,14,15,34,2,14,36,25,56,47,104,49,53,6,118,80,39,116,110,91,65,140,101,83,75,50,57,37,81,160,120,68,105,70,134,185

Foldseek 3Di:
DVQVVVLVVLVVVLVVVLVVLVVCVVPPDPPDDCCVPLVVLVVVLVVLVVLLVVLVVVLVVCVVPDPDVVSVVSSVVSSLSSLVSSLSSSCVVHPPVNVVSVVVSVVVVVVVVCVVPVDD/DVQVVVLVVLVVVLVVVLVVLVVCVVPPDPPDDCCVPLVVLVVVLVVLVVLLVVLVVVLVVCVVPDPDVVSVVSSVVSSLSSLVSSLSSSCVVHPPVNVVSVVVSVVVVVVVVCVVPVDD/DVQVVVLVVLVVVLVVVLVVLVVCVVPPDPPDDCCVPLVVLVVVLVVLVVLLVVLVVVLVVCVVPDPDVVSVVSSVVSSLSSLVSSLSSSCVVHPPVNVVSVVVSVVVVVVVVCVVPVDD/DVQVVVLVVLVVVLVVVLVVLVVCVVPPDPPDDCCVPLVVLVVVLVVLVVLLVVLVVVLVVCVVPDPDVVSVVSSVVSSLSSLVSSLSSSCVVHPPVNVVSVVVSVVVVVVVVCVVPVDD/DVQVVVLVVLVVVLVVVLVVLVVCVVPPDPPDDCCVPLVVLVVVLVVLVVLLVVLVVVLVVCVVPDPDVVSVVSSVVSSLSSLVSSLSSSCVVHPPVNVVSVVVSVVVVVVVVCVVPVDD

Organism: Arabidopsis thaliana (NCBI:txid3702)

Secondary structure (DSSP, 8-state):
-HHHHHHHHHHHHHHHHHHHHHHHGGGS-SSS--SSTTHHHHHHHHHHHHHHHHHHHHHHHTTTT--SHHHHHHHHHHHHHHHHHHHHHHHTT-SHHHHHHHHHHHHHHHHHHHHHHS--/-HHHHHHHHHHHHHHHHHHHHHHHGGGS-SSS--SSTTHHHHHHHHHHHHHHHHHHHHHHHTTTT--SHHHHHHHHHHHHHHHHHHHHHHHTT-SHHHHHHHHHHHHHHHHHHHHHHS--/-HHHHHHHHHHHHHHHHHHHHHHHGGGS-SSS--SSTTHHHHHHHHHHHHHHHHHHHHHHHTTTT--SHHHHHHHHHHHHHHHHHHHHHHHTT-SHHHHHHHHHHHHHHHHHHHHHHS--/-HHHHHHHHHHHHHHHHHHHHHHHGGGS-SSS--SSTTHHHHHHHHHHHHHHHHHHHHHHHTTTT--SHHHHHHHHHHHHHHHHHHHHHHHTT-SHHHHHHHHHHHHHHHHHHHHHHS--/-HHHHHHHHHHHHHHHHHHHHHHHGGGS-SSS--SSTTHHHHHHHHHHHHHHHHHHHHHHHTTTT--SHHHHHHHHHHHHHHHHHHHHHHHTT-SHHHHHHHHHHHHHHHHHHHHHHS--